Protein AF-A0A2W5ICB3-F1 (afdb_monomer)

Secondary structure (DSSP, 8-state):
----------------------EE----PPPPPSGGGPPPEEPPPPPBPPP-----HHHHHHHHHHHHHHHHHHHHHHHH-----HHHHHHHHHHHHHHHHHHHHHTTTHHHHHHHHHHHHHHHHHHHHHHHHHHHHHHHHHHHHHHHS--GGGHHHHTTSTTTT-B-TTSTTTTEEEEEEEEEEPPSSEEPPPP--GGGB-HHHHHHHHHHHHHHTEEEEEEEEEESTT-SEEEEEESHHHHHHHHHHHHHHHHHHB-TTTEEEEEE-SSTHHHHHHTTSGGGB--STT---B-BTTSS---HHHHS-SSSEEEEEES-HHHHHHHGGG-SEEEEE-SS----TTEEEEEE-TTSEEEEEETTEEEEEEEEP---HHHHHHHHHHHTTEE---TTS---------------HHHHTT-SSGGG--HHHHTS---GGGTTEEEEEE-TTSPEEEEE-S-GGGTSS-S-------TT--

Mean predicted aligned error: 16.85 Å

Sequence (478 aa):
MSQGDTGARSTRGITGFRTGATRFFHGRTLPARTSGDASSVDVELAPEIPTQESQPLLPKLMPIVMVVGVLGSIIWMAKSGGRMSPMMLMFPVMMLASAGTMISTSLGGGNVMQEIARRRQEYLRYLADLDDERQELHKLVRNEEVLRFPHPSRYQGYLNDRYLWSIREDDDSFLCFRVGTGFVSTDDHFVFPELPREEDLEPVSVSALRLFSDTANTIEDMPIVVSLRGFTRCVVSGEKQRSESLFRSMLMTFFLTHHPEDCHVVLACKDPQWPELLKWLPHTVRRSDYELYPFNLLHQTFDLREDLPQQGTTLLITDSEDFLRNYGSYFPHIVAILPEVEHTETGLYLEVADDGIVSVWFHGESCPLGKADELSYATAAAIAWRLAGYTTNDSAVVNGDDEASDEVARTDLFDLIGMGSVENFLPERDWALKVGRDRLRVPIGLDDEGKSVYLDLKESAQGGMGPHGLCIGATGSG

Foldseek 3Di:
DDDDDDDDDDDPPPPDDDDFPLDEADADAAPDQPLVVQAADEQDDFDFQPDPPPDPCVLVCVLVVLVVVLVVLVVCVVPVPDDDDPVSVVVSVVSVVVSVVSVVVVVVPVVSVVVLVVSLVVLVVVLVVLVVVLVVSLVSVQVSQCLQQPALVCLVVLLVDNQFQNDAPPDPCPQKFFWFFFKDFAPNSYHYDDDDPCVRGDVVSVVSSVVCVVPSRMHGRHGDIDHQVQFQEEEFEEDVQLSVFRLLSRVLSCLRHRDLQQEAEAEAEPDVLVLVLQFLASSQFDPDPDDGTRHHPNVDDDDLVPRDDPHHAYEYEYADPVCCVPPSVSHRYYYYYYHDDDDDQRYWYWYQYPVQFIWTDHPNDTHTDGGGRGDDSVSSSVSSNSNSSYDHDPVPDDPDDDDDDPDPPQQDLCVLLVNVDPVSDDCCPSVPQDDQPPHQKGFDGADPVRHTDIARCDDVVSVHPHVDDDDDDDVPRD

Nearest PDB structures (foldseek):
  6umm-assembly1_J  TM=8.221E-01  e=1.661E-20  Mycolicibacterium smegmatis MC2 155
  6sgw-assembly1_F  TM=7.759E-01  e=7.907E-20  Mycolicibacterium smegmatis MC2 155
  6sgw-assembly1_J  TM=8.021E-01  e=1.178E-18  Mycolicibacterium smegmatis MC2 155
  6sgz-assembly1_J  TM=8.169E-01  e=1.410E-18  Mycolicibacterium smegmatis MC2 155
  7b9f-assembly1_C  TM=7.217E-01  e=7.867E-17  Mycobacterium xenopi RIVM700367

pLDDT: mean 76.96, std 17.88, range [22.91, 96.25]

Solvent-accessible surface area (backbone atoms only — not comparable to full-atom values): 28524 Å² total; per-residue (Å²): 133,88,86,81,89,80,87,80,81,77,77,86,72,83,78,73,86,78,84,84,68,74,44,77,75,77,90,41,77,64,80,76,78,67,64,82,72,59,74,66,43,79,49,80,78,57,58,66,55,79,76,77,73,76,71,62,70,60,77,75,44,46,63,57,54,47,53,52,49,49,53,49,51,53,54,48,58,73,69,60,82,63,87,83,49,77,71,68,64,44,52,62,53,51,51,50,53,53,47,53,53,50,50,60,60,68,65,49,63,59,57,60,58,51,48,52,53,47,52,48,52,54,50,55,48,51,53,49,56,50,48,54,51,44,53,52,49,49,52,50,47,44,52,55,50,40,71,66,47,57,54,74,91,46,53,75,57,40,80,77,45,72,57,45,39,32,38,45,78,88,41,90,67,41,65,41,34,50,54,26,37,23,68,42,77,55,73,72,40,65,38,77,66,88,78,71,68,68,90,52,35,37,67,70,48,45,54,51,51,49,59,43,65,74,43,63,40,47,38,71,80,26,69,37,67,46,62,44,83,86,24,48,32,39,36,37,21,42,53,66,74,56,28,52,16,27,51,52,35,23,50,53,46,39,67,44,25,41,32,50,77,45,37,38,43,38,35,38,55,80,56,65,68,54,59,68,41,46,49,39,29,63,32,22,46,47,92,51,103,86,52,88,46,50,49,43,56,79,82,46,96,78,49,75,82,78,70,46,71,92,66,55,48,58,36,38,38,32,53,38,67,74,54,46,76,77,51,40,90,80,45,70,28,35,45,34,46,40,81,72,78,87,86,53,98,64,42,43,36,39,39,30,46,99,87,41,41,28,24,41,46,57,98,93,42,78,44,79,55,30,41,44,38,69,46,53,71,69,58,51,40,57,48,24,58,58,46,44,46,43,55,93,74,68,91,81,73,82,80,88,76,90,75,95,67,94,62,77,76,79,75,48,69,37,52,67,74,71,46,65,43,80,87,64,66,44,68,78,68,75,64,44,86,56,62,76,82,57,34,66,43,45,69,79,51,62,47,101,86,71,46,78,38,68,51,35,53,31,44,55,96,72,76,25,77,25,80,71,86,85,88,85,75,62,97,87,70,122

InterPro domains:
  IPR027417 P-loop containing nucleoside triphosphate hydrolase [G3DSA:3.40.50.300] (409-478)
  IPR050206 FtsK/SpoIIIE/SftA cell division and DNA translocation [PTHR22683] (57-478)

Organism: NCBI:txid1528099

Radius of gyration: 41.53 Å; Cα contacts (8 Å, |Δi|>4): 617; chains: 1; bounding box: 87×75×152 Å

Structure (mmCIF, N/CA/C/O backbone):
data_AF-A0A2W5ICB3-F1
#
_entry.id   AF-A0A2W5ICB3-F1
#
loop_
_atom_site.group_PDB
_atom_site.id
_atom_site.type_symbol
_atom_site.label_atom_id
_atom_site.label_alt_id
_atom_site.label_comp_id
_atom_site.label_asym_id
_atom_site.label_entity_id
_atom_site.label_seq_id
_atom_site.pdbx_PDB_ins_code
_atom_site.Cartn_x
_atom_site.Cartn_y
_atom_site.Cartn_z
_atom_site.occupancy
_atom_site.B_iso_or_equiv
_atom_site.auth_seq_id
_atom_site.auth_comp_id
_atom_site.auth_asym_id
_atom_site.auth_atom_id
_atom_site.pdbx_PDB_model_num
ATOM 1 N N . MET A 1 1 ? -36.206 -56.109 -15.467 1.00 35.09 1 MET A N 1
ATOM 2 C CA . MET A 1 1 ? -34.876 -56.710 -15.704 1.00 35.09 1 MET A CA 1
ATOM 3 C C . MET A 1 1 ? -34.060 -55.651 -16.442 1.00 35.09 1 MET A C 1
ATOM 5 O O . MET A 1 1 ? -34.460 -55.307 -17.539 1.00 35.09 1 MET A O 1
ATOM 9 N N . SER A 1 2 ? -33.188 -54.876 -15.774 1.00 26.89 2 SER A N 1
ATOM 10 C CA . SER A 1 2 ? -31.815 -55.268 -15.353 1.00 26.89 2 SER A CA 1
ATOM 11 C C . SER A 1 2 ? -30.991 -55.607 -16.600 1.00 26.89 2 SER A C 1
ATOM 13 O O . SER A 1 2 ? -31.403 -56.525 -17.294 1.00 26.89 2 SER A O 1
ATOM 15 N N . GLN A 1 3 ? -29.901 -54.956 -17.011 1.00 28.62 3 GLN A N 1
ATOM 16 C CA . GLN A 1 3 ? -28.733 -54.264 -16.415 1.00 28.62 3 GLN A CA 1
ATOM 17 C C . GLN A 1 3 ? -28.141 -53.386 -17.556 1.00 28.62 3 GLN A C 1
ATOM 19 O O . GLN A 1 3 ? -28.524 -53.597 -18.702 1.00 28.62 3 GLN A O 1
ATOM 24 N N . GLY A 1 4 ? -27.242 -52.408 -17.435 1.00 27.64 4 GLY A N 1
ATOM 25 C CA . GLY A 1 4 ? -26.164 -52.044 -16.501 1.00 27.64 4 GLY A CA 1
ATOM 26 C C . GLY A 1 4 ? -25.138 -51.296 -17.385 1.00 27.64 4 GLY A C 1
ATOM 27 O O . GLY A 1 4 ? -24.797 -51.787 -18.454 1.00 27.64 4 GLY A O 1
ATOM 28 N N . ASP A 1 5 ? -24.986 -49.985 -17.214 1.00 29.83 5 ASP A N 1
ATOM 29 C CA . ASP A 1 5 ? -23.866 -49.324 -16.523 1.00 29.83 5 ASP A CA 1
ATOM 30 C C . ASP A 1 5 ? -22.501 -49.464 -17.228 1.00 29.83 5 ASP A C 1
ATOM 32 O O . ASP A 1 5 ? -21.958 -50.557 -17.313 1.00 29.83 5 ASP A O 1
ATOM 36 N N . THR A 1 6 ? -21.974 -48.349 -17.750 1.00 29.28 6 THR A N 1
ATOM 37 C CA . THR A 1 6 ? -20.704 -47.739 -17.303 1.00 29.28 6 THR A CA 1
ATOM 38 C C . THR A 1 6 ? -20.462 -46.451 -18.092 1.00 29.28 6 THR A C 1
ATOM 40 O O . THR A 1 6 ? -20.073 -46.472 -19.261 1.00 29.28 6 THR A O 1
ATOM 43 N N . GLY A 1 7 ? -20.687 -45.309 -17.441 1.00 28.45 7 GLY A N 1
ATOM 44 C CA . GLY A 1 7 ? -20.237 -44.007 -17.922 1.00 28.45 7 GLY A CA 1
ATOM 45 C C . GLY A 1 7 ? -18.715 -43.907 -17.838 1.00 28.45 7 GLY A C 1
ATOM 46 O O . GLY A 1 7 ? -18.149 -43.784 -16.752 1.00 28.45 7 GLY A O 1
ATOM 47 N N . ALA A 1 8 ? -18.043 -43.936 -18.987 1.00 28.70 8 ALA A N 1
ATOM 48 C CA . ALA A 1 8 ? -16.625 -43.626 -19.070 1.00 28.70 8 ALA A CA 1
ATOM 49 C C . ALA A 1 8 ? -16.426 -42.107 -18.941 1.00 28.70 8 ALA A C 1
ATOM 51 O O . ALA A 1 8 ? -16.744 -41.329 -19.841 1.00 28.70 8 ALA A O 1
ATOM 52 N N . ARG A 1 9 ? -15.892 -41.698 -17.785 1.00 31.72 9 ARG A N 1
ATOM 53 C CA . ARG A 1 9 ? -15.300 -40.381 -17.532 1.00 31.72 9 ARG A CA 1
ATOM 54 C C . ARG A 1 9 ? -14.273 -40.063 -18.624 1.00 31.72 9 ARG A C 1
ATOM 56 O O . ARG A 1 9 ? -13.166 -40.591 -18.600 1.00 31.72 9 ARG A O 1
ATOM 63 N N . SER A 1 10 ? -14.623 -39.167 -19.544 1.00 27.42 10 SER A N 1
ATOM 64 C CA . SER A 1 10 ? -13.636 -38.479 -20.371 1.00 27.42 10 SER A CA 1
ATOM 65 C C . SER A 1 10 ? -12.998 -37.383 -19.523 1.00 27.42 10 SER A C 1
ATOM 67 O O . SER A 1 10 ? -13.636 -36.415 -19.108 1.00 27.42 10 SER A O 1
ATOM 69 N N . THR A 1 11 ? -11.737 -37.614 -19.189 1.00 26.97 11 THR A N 1
ATOM 70 C CA . THR A 1 11 ? -10.791 -36.668 -18.609 1.00 26.97 11 THR A CA 1
ATOM 71 C C . THR A 1 11 ? -10.895 -35.303 -19.290 1.00 26.97 11 THR A C 1
ATOM 73 O O . THR A 1 11 ? -10.546 -35.171 -20.463 1.00 26.97 11 THR A O 1
ATOM 76 N N . ARG A 1 12 ? -11.324 -34.273 -18.543 1.00 27.28 12 ARG A N 1
ATOM 77 C CA . ARG A 1 12 ? -11.070 -32.868 -18.892 1.00 27.28 12 ARG A CA 1
ATOM 78 C C . ARG A 1 12 ? -9.556 -32.668 -18.897 1.00 27.28 12 ARG A C 1
ATOM 80 O O . ARG A 1 12 ? -8.951 -32.411 -17.860 1.00 27.28 12 ARG A O 1
ATOM 87 N N . GLY A 1 13 ? -8.956 -32.865 -20.065 1.00 24.62 13 GLY A N 1
ATOM 88 C CA . GLY A 1 13 ? -7.592 -32.458 -20.342 1.00 24.62 13 GLY A CA 1
ATOM 89 C C . GLY A 1 13 ? -7.503 -30.948 -20.182 1.00 24.62 13 GLY A C 1
ATOM 90 O O . GLY A 1 13 ? -8.248 -30.201 -20.812 1.00 24.62 13 GLY A O 1
ATOM 91 N N . ILE A 1 14 ? -6.613 -30.522 -19.296 1.00 28.66 14 ILE A N 1
ATOM 92 C CA . ILE A 1 14 ? -6.150 -29.147 -19.168 1.00 28.66 14 ILE A CA 1
ATOM 93 C C . ILE A 1 14 ? -5.520 -28.778 -20.517 1.00 28.66 14 ILE A C 1
ATOM 95 O O . ILE A 1 14 ? -4.402 -29.187 -20.818 1.00 28.66 14 ILE A O 1
ATOM 99 N N . THR A 1 15 ? -6.252 -28.059 -21.368 1.00 25.48 15 THR A N 1
ATOM 100 C CA . THR A 1 15 ? -5.673 -27.425 -22.555 1.00 25.48 15 THR A CA 1
ATOM 101 C C . THR A 1 15 ? -4.928 -26.183 -22.101 1.00 25.48 15 THR A C 1
ATOM 103 O O . THR A 1 15 ? -5.530 -25.232 -21.601 1.00 25.48 15 THR A O 1
ATOM 106 N N . GLY A 1 16 ? -3.605 -26.263 -22.218 1.00 22.91 16 GLY A N 1
ATOM 107 C CA . GLY A 1 16 ? -2.656 -25.254 -21.789 1.00 22.91 16 GLY A CA 1
ATOM 108 C C . GLY A 1 16 ? -2.871 -23.879 -22.416 1.00 22.91 16 GLY A C 1
ATOM 109 O O . GLY A 1 16 ? -3.457 -23.725 -23.487 1.00 22.91 16 GLY A O 1
ATOM 110 N N . PHE A 1 17 ? -2.361 -22.898 -21.675 1.00 26.05 17 PHE A N 1
ATOM 111 C CA . PHE A 1 17 ? -2.038 -21.533 -22.069 1.00 26.05 17 PHE A CA 1
ATOM 112 C C . PHE A 1 17 ? -1.924 -21.332 -23.590 1.00 26.05 17 PHE A C 1
ATOM 114 O O . PHE A 1 17 ? -0.958 -21.764 -24.213 1.00 26.05 17 PHE A O 1
ATOM 121 N N . ARG A 1 18 ? -2.883 -20.605 -24.174 1.00 26.23 18 ARG A N 1
ATOM 122 C CA . ARG A 1 18 ? -2.670 -19.879 -25.430 1.00 26.23 18 ARG A CA 1
ATOM 123 C C . ARG A 1 18 ? -2.003 -18.547 -25.091 1.00 26.23 18 ARG A C 1
ATOM 125 O O . ARG A 1 18 ? -2.680 -17.582 -24.753 1.00 26.23 18 ARG A O 1
ATOM 132 N N . THR A 1 19 ? -0.678 -18.516 -25.134 1.00 34.28 19 THR A N 1
ATOM 133 C CA . THR A 1 19 ? 0.101 -17.284 -25.299 1.00 34.28 19 THR A CA 1
ATOM 134 C C . THR A 1 19 ? -0.100 -16.777 -26.731 1.00 34.28 19 THR A C 1
ATOM 136 O O . THR A 1 19 ? 0.058 -17.545 -27.678 1.00 34.28 19 THR A O 1
ATOM 139 N N . GLY A 1 20 ? -0.506 -15.514 -26.897 1.00 33.03 20 GLY A N 1
ATOM 140 C CA . GLY A 1 20 ? -0.625 -14.878 -28.219 1.00 33.03 20 GLY A CA 1
ATOM 141 C C . GLY A 1 20 ? -1.909 -14.093 -28.500 1.00 33.03 20 GLY A C 1
ATOM 142 O O . GLY A 1 20 ? -2.106 -13.687 -29.636 1.00 33.03 20 GLY A O 1
ATOM 143 N N . ALA A 1 21 ? -2.785 -13.874 -27.517 1.00 34.50 21 ALA A N 1
ATOM 144 C CA . ALA A 1 21 ? -3.803 -12.832 -27.633 1.00 34.50 21 ALA A CA 1
ATOM 145 C C . ALA A 1 21 ? -3.262 -11.576 -26.948 1.00 34.50 21 ALA A C 1
ATOM 147 O O . ALA A 1 21 ? -3.213 -11.545 -25.716 1.00 34.50 21 ALA A O 1
ATOM 148 N N . THR A 1 22 ? -2.836 -10.581 -27.725 1.00 41.84 22 THR A N 1
ATOM 149 C CA . THR A 1 22 ? -2.634 -9.217 -27.226 1.00 41.84 22 THR A CA 1
ATOM 150 C C . THR A 1 22 ? -3.947 -8.803 -26.577 1.00 41.84 22 THR A C 1
ATOM 152 O O . THR A 1 22 ? -5.003 -8.809 -27.217 1.00 41.84 22 THR A O 1
ATOM 155 N N . ARG A 1 23 ? -3.929 -8.599 -25.260 1.00 42.84 23 ARG A N 1
ATOM 156 C CA . ARG A 1 23 ? -5.148 -8.267 -24.525 1.00 42.84 23 ARG A CA 1
ATOM 157 C C . ARG A 1 23 ? -5.336 -6.764 -24.624 1.00 42.84 23 ARG A C 1
ATOM 159 O O . ARG A 1 23 ? -4.636 -6.012 -23.955 1.00 42.84 23 ARG A O 1
ATOM 166 N N . PHE A 1 24 ? -6.287 -6.347 -25.453 1.00 45.00 24 PHE A N 1
ATOM 167 C CA . PHE A 1 24 ? -6.753 -4.966 -25.462 1.00 45.00 24 PHE A CA 1
ATOM 168 C C . PHE A 1 24 ? -7.429 -4.671 -24.128 1.00 45.00 24 PHE A C 1
ATOM 170 O O . PHE A 1 24 ? -8.438 -5.290 -23.771 1.00 45.00 24 PHE A O 1
ATOM 177 N N . PHE A 1 25 ? -6.841 -3.755 -23.370 1.00 45.91 25 PHE A N 1
ATOM 178 C CA . PHE A 1 25 ? -7.419 -3.305 -22.121 1.00 45.91 25 PHE A CA 1
ATOM 179 C C . PHE A 1 25 ? -8.480 -2.246 -22.417 1.00 45.91 25 PHE A C 1
ATOM 181 O O . PHE A 1 25 ? -8.198 -1.257 -23.079 1.00 45.91 25 PHE A O 1
ATOM 188 N N . HIS A 1 26 ? -9.701 -2.471 -21.934 1.00 45.88 26 HIS A N 1
ATOM 189 C CA . HIS A 1 26 ? -10.723 -1.432 -21.875 1.00 45.88 26 HIS A CA 1
ATOM 190 C C . HIS A 1 26 ? -10.749 -0.922 -20.438 1.00 45.88 26 HIS A C 1
ATOM 192 O O . HIS A 1 26 ? -11.126 -1.672 -19.530 1.00 45.88 26 HIS A O 1
ATOM 198 N N . GLY A 1 27 ? -10.329 0.329 -20.249 1.00 47.12 27 GLY A N 1
ATOM 199 C CA . GLY A 1 27 ? -10.312 0.996 -18.953 1.00 47.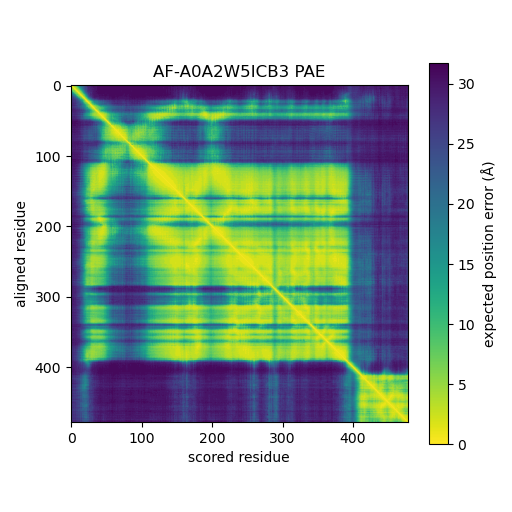12 27 GLY A CA 1
ATOM 200 C C . GLY A 1 27 ? -11.650 0.892 -18.237 1.00 47.12 27 GLY A C 1
ATOM 201 O O . GLY A 1 27 ? -12.701 1.209 -18.791 1.00 47.12 27 GLY A O 1
ATOM 202 N N . ARG A 1 28 ? -11.617 0.448 -16.981 1.00 53.72 28 ARG A N 1
ATOM 203 C CA . ARG A 1 28 ? -12.712 0.662 -16.038 1.00 53.72 28 ARG A CA 1
ATOM 204 C C . ARG A 1 28 ? -12.174 1.471 -14.876 1.00 53.72 28 ARG A C 1
ATOM 206 O O . ARG A 1 28 ? -11.146 1.126 -14.301 1.00 53.72 28 ARG A O 1
ATOM 213 N N . THR A 1 29 ? -12.880 2.544 -14.552 1.00 61.50 29 THR A N 1
ATOM 214 C CA . THR A 1 29 ? -12.593 3.358 -13.377 1.00 61.50 29 THR A CA 1
ATOM 215 C C . THR A 1 29 ? -12.816 2.533 -12.114 1.00 61.50 29 THR A C 1
ATOM 217 O O . THR A 1 29 ? -13.710 1.678 -12.054 1.00 61.50 29 THR A O 1
ATOM 220 N N . LEU A 1 30 ? -11.983 2.767 -11.099 1.00 66.12 30 LEU A N 1
ATOM 221 C CA . LEU A 1 30 ? -12.252 2.236 -9.767 1.00 66.12 30 LEU A CA 1
ATOM 222 C C . LEU A 1 30 ? -13.598 2.767 -9.266 1.00 66.12 30 LEU A C 1
ATOM 224 O O . LEU A 1 30 ? -13.972 3.896 -9.595 1.00 66.12 30 LEU A O 1
ATOM 228 N N . PRO A 1 31 ? -14.321 1.990 -8.442 1.00 68.31 31 PRO A N 1
ATOM 229 C CA . PRO A 1 31 ? -15.406 2.566 -7.668 1.00 68.31 31 PRO A CA 1
ATOM 230 C C . PRO A 1 31 ? -14.870 3.740 -6.832 1.00 68.31 31 PRO A C 1
ATOM 232 O O . PRO A 1 31 ? -13.752 3.692 -6.299 1.00 68.31 31 PRO A O 1
ATOM 235 N N . ALA A 1 32 ? -15.667 4.806 -6.746 1.00 70.81 32 ALA A N 1
ATOM 236 C CA . ALA A 1 32 ? -15.382 5.914 -5.844 1.00 70.81 32 ALA A CA 1
ATOM 237 C C . ALA A 1 32 ? -15.286 5.392 -4.401 1.00 70.81 32 ALA A C 1
ATOM 239 O O . ALA A 1 32 ? -15.943 4.404 -4.060 1.00 70.81 32 ALA A O 1
ATOM 240 N N . ARG A 1 33 ? -14.457 6.040 -3.572 1.00 76.62 33 ARG A N 1
ATOM 241 C CA . ARG A 1 33 ? -14.412 5.743 -2.135 1.00 76.62 33 ARG A CA 1
ATOM 242 C C . ARG A 1 33 ? -15.788 6.043 -1.554 1.00 76.62 33 ARG A C 1
ATOM 244 O O . ARG A 1 33 ? -16.243 7.176 -1.635 1.00 76.62 33 ARG A O 1
ATOM 251 N N . THR A 1 34 ? -16.441 5.033 -1.000 1.00 73.25 34 THR A N 1
ATOM 252 C CA . THR A 1 34 ? -17.721 5.194 -0.301 1.00 73.25 34 THR A CA 1
ATOM 253 C C . THR A 1 34 ? -17.512 5.539 1.170 1.00 73.25 34 THR A C 1
ATOM 255 O O . THR A 1 34 ? -18.407 6.077 1.811 1.00 73.25 34 THR A O 1
ATOM 258 N N . SER A 1 35 ? -16.305 5.299 1.690 1.00 65.88 35 SER A N 1
ATOM 259 C CA . SER A 1 35 ? -15.898 5.667 3.048 1.00 65.88 35 SER A CA 1
ATOM 260 C C . SER A 1 35 ? -15.877 7.177 3.314 1.00 65.88 35 SER A C 1
ATOM 262 O O . SER A 1 35 ? -16.194 7.585 4.425 1.00 65.88 35 SER A O 1
ATOM 264 N N . GLY A 1 36 ? -15.563 8.010 2.314 1.00 61.75 36 GLY A N 1
ATOM 265 C CA . GLY A 1 36 ? -15.528 9.474 2.466 1.00 61.75 36 GLY A CA 1
ATOM 266 C C . GLY A 1 36 ? -16.898 10.134 2.673 1.00 61.75 36 GLY A C 1
ATOM 267 O O . GLY A 1 36 ? -16.961 11.259 3.155 1.00 61.75 36 GLY A O 1
ATOM 268 N N . ASP A 1 37 ? -17.988 9.432 2.350 1.00 64.50 37 ASP A N 1
ATOM 269 C CA . ASP A 1 37 ? -19.362 9.912 2.556 1.00 64.50 37 ASP A CA 1
ATOM 270 C C . ASP A 1 37 ? -19.919 9.532 3.943 1.00 64.50 37 ASP A C 1
ATOM 272 O O . ASP A 1 37 ? -21.048 9.899 4.284 1.00 64.50 37 ASP A O 1
ATOM 276 N N . ALA A 1 38 ? -19.164 8.773 4.747 1.00 69.25 38 ALA A N 1
ATOM 277 C CA . ALA A 1 38 ? -19.600 8.349 6.070 1.00 69.25 38 ALA A CA 1
ATOM 278 C C . ALA A 1 38 ? -19.651 9.554 7.024 1.00 69.25 38 ALA A C 1
ATOM 280 O O . ALA A 1 38 ? -18.634 10.180 7.320 1.00 69.25 38 ALA A O 1
ATOM 281 N N . SER A 1 39 ? -20.847 9.881 7.519 1.00 74.56 39 SER A N 1
ATOM 282 C CA . SER A 1 39 ? -21.040 10.959 8.493 1.00 74.56 39 SER A CA 1
ATOM 283 C C . SER A 1 39 ? -20.304 10.664 9.795 1.00 74.56 39 SER A C 1
ATOM 285 O O . SER A 1 39 ? -20.337 9.528 10.260 1.00 74.56 39 SER A O 1
ATOM 287 N N . SER A 1 40 ? -19.716 11.688 10.412 1.00 84.38 40 SER A N 1
ATOM 288 C CA . SER A 1 40 ? -19.155 11.577 11.758 1.00 84.38 40 SER A CA 1
ATOM 289 C C . SER A 1 40 ? -20.227 11.160 12.772 1.00 84.38 40 SER A C 1
ATOM 291 O O . SER A 1 40 ? -21.349 11.675 12.754 1.00 84.38 40 SER A O 1
ATOM 293 N N . VAL A 1 41 ? -19.863 10.246 13.663 1.00 88.69 41 VAL A N 1
ATOM 294 C CA . VAL A 1 41 ? -20.663 9.735 14.771 1.00 88.69 41 VAL A CA 1
ATOM 295 C C . VAL A 1 41 ? -20.167 10.375 16.066 1.00 88.69 41 VAL A C 1
ATOM 297 O O . VAL A 1 41 ? -19.055 10.107 16.524 1.00 88.69 41 VAL A O 1
ATOM 300 N N . ASP A 1 42 ? -21.007 11.213 16.671 1.00 90.81 42 ASP A N 1
ATOM 301 C CA . ASP A 1 42 ? -20.737 11.808 17.981 1.00 90.81 42 ASP A CA 1
ATOM 302 C C . ASP A 1 42 ? -20.987 10.774 19.088 1.00 90.81 42 ASP A C 1
ATOM 304 O O . ASP A 1 42 ? -22.103 10.274 19.255 1.00 90.81 42 ASP A O 1
ATOM 308 N N . VAL A 1 43 ? -19.954 10.447 19.865 1.00 91.06 43 VAL A N 1
ATOM 309 C CA . VAL A 1 43 ? -20.037 9.427 20.917 1.00 91.06 43 VAL A CA 1
ATOM 310 C C . VAL A 1 43 ? -20.611 10.022 22.207 1.00 91.06 43 VAL A C 1
ATOM 312 O O . VAL A 1 43 ? -20.115 11.017 22.729 1.00 91.06 43 VAL A O 1
ATOM 315 N N . GLU A 1 44 ? -21.642 9.393 22.777 1.00 89.19 44 GLU A N 1
ATOM 316 C CA . GLU A 1 44 ? -22.226 9.836 24.047 1.00 89.19 44 GLU A CA 1
ATOM 317 C C . GLU A 1 44 ? -21.278 9.684 25.252 1.00 89.19 44 GLU A C 1
ATOM 319 O O . GLU A 1 44 ? -20.534 8.704 25.397 1.00 89.19 44 GLU A O 1
ATOM 324 N N . LEU A 1 45 ? -21.366 10.647 26.176 1.00 88.75 45 LEU A N 1
ATOM 325 C CA . LEU A 1 45 ? -20.617 10.636 27.429 1.00 88.75 45 LEU A CA 1
ATOM 326 C C . LEU A 1 45 ? -21.062 9.478 28.338 1.00 88.75 45 LEU A C 1
ATOM 328 O O . LEU A 1 45 ? -22.242 9.131 28.408 1.00 88.75 45 LEU A O 1
ATOM 332 N N . ALA A 1 46 ? -20.112 8.920 29.091 1.00 86.44 46 ALA A N 1
ATOM 333 C CA . ALA A 1 46 ? -20.398 7.936 30.129 1.00 86.44 46 ALA A CA 1
ATOM 334 C C . ALA A 1 46 ? -21.437 8.457 31.151 1.00 86.44 46 ALA A C 1
ATOM 336 O O . ALA A 1 46 ? -21.459 9.649 31.465 1.00 86.44 46 ALA A O 1
ATOM 337 N N . PRO A 1 47 ? -22.284 7.579 31.718 1.00 84.94 47 PRO A N 1
ATOM 338 C CA . PRO A 1 47 ? -23.301 7.990 32.676 1.00 84.94 47 PRO A CA 1
ATOM 339 C C . PRO A 1 47 ? -22.682 8.547 33.966 1.00 84.94 47 PRO A C 1
ATOM 341 O O . PRO A 1 47 ? -21.764 7.958 34.543 1.00 84.94 47 PRO A O 1
ATOM 344 N N . GLU A 1 48 ? -23.250 9.648 34.458 1.00 83.00 48 GLU A N 1
ATOM 345 C CA . GLU A 1 48 ? -22.901 10.225 35.758 1.00 83.00 48 GLU A CA 1
ATOM 346 C C . GLU A 1 48 ? -23.353 9.324 36.915 1.00 83.00 48 GLU A C 1
ATOM 348 O O . GLU A 1 48 ? -24.422 8.691 36.884 1.00 83.00 48 GLU A O 1
ATOM 353 N N . ILE A 1 49 ? -22.548 9.298 37.977 1.00 77.12 49 ILE A N 1
ATOM 354 C CA . ILE A 1 49 ? -22.915 8.661 39.236 1.00 77.12 49 ILE A CA 1
ATOM 355 C C . ILE A 1 49 ? -24.050 9.492 39.847 1.00 77.12 49 ILE A C 1
ATOM 357 O O . ILE A 1 49 ? -23.875 10.688 40.086 1.00 77.12 49 ILE A O 1
ATOM 361 N N . PRO A 1 50 ? -25.222 8.894 40.142 1.00 68.44 50 PRO A N 1
ATOM 362 C CA . PRO A 1 50 ? -26.300 9.633 40.775 1.00 68.44 50 PRO A CA 1
ATOM 363 C C . PRO A 1 50 ? -25.808 10.180 42.115 1.00 68.44 50 PRO A C 1
ATOM 365 O O . PRO A 1 50 ? -25.429 9.418 43.011 1.00 68.44 50 PRO A O 1
ATOM 368 N N . THR A 1 51 ? -25.814 11.508 42.248 1.00 63.16 51 THR A N 1
ATOM 369 C CA . THR A 1 51 ? -25.467 12.161 43.505 1.00 63.16 51 THR A CA 1
ATOM 370 C C . THR A 1 51 ? -26.420 11.654 44.577 1.00 63.16 51 THR A C 1
ATOM 372 O O . THR A 1 51 ? -27.643 11.644 44.422 1.00 63.16 51 THR A O 1
ATOM 375 N N . GLN A 1 52 ? -25.849 11.140 45.664 1.00 57.25 52 GLN A N 1
ATOM 376 C CA . GLN A 1 52 ? -26.635 10.669 46.788 1.00 57.25 52 GLN A CA 1
ATOM 377 C C . GLN A 1 52 ? -27.278 11.911 47.409 1.00 57.25 52 GLN A C 1
ATOM 379 O O . GLN A 1 52 ? -26.636 12.611 48.193 1.00 57.25 52 GLN A O 1
ATOM 384 N N . GLU A 1 53 ? -28.524 12.227 47.037 1.00 54.81 53 GLU A N 1
ATOM 385 C CA . GLU A 1 53 ? -29.307 13.209 47.779 1.00 54.81 53 GLU A CA 1
ATOM 386 C C . GLU A 1 53 ? -29.239 12.775 49.238 1.00 54.81 53 GLU A C 1
ATOM 388 O O . GLU A 1 53 ? -29.651 11.665 49.603 1.00 54.81 53 GLU A O 1
ATOM 393 N N . SER A 1 54 ? -28.604 13.610 50.060 1.00 54.28 54 SER A N 1
ATOM 394 C CA . SER A 1 54 ? -28.470 13.343 51.480 1.00 54.28 54 SER A CA 1
ATOM 395 C C . SER A 1 54 ? -29.883 13.239 52.028 1.00 54.28 54 SER A C 1
ATOM 397 O O . SER A 1 54 ? -30.573 14.241 52.203 1.00 54.28 54 SER A O 1
ATOM 399 N N . GLN A 1 55 ? -30.354 12.002 52.225 1.00 59.38 55 GLN A N 1
ATOM 400 C CA . GLN A 1 55 ? -31.670 11.784 52.801 1.00 59.38 55 GLN A CA 1
ATOM 401 C C . GLN A 1 55 ? -31.724 12.631 54.071 1.00 59.38 55 GLN A C 1
ATOM 403 O O . GLN A 1 55 ? -30.793 12.519 54.886 1.00 59.38 55 GLN A O 1
ATOM 408 N N . PRO A 1 56 ? -32.747 13.492 54.240 1.00 68.88 56 PRO A N 1
ATOM 409 C CA . PRO A 1 56 ? -32.834 14.319 55.427 1.00 68.88 56 PRO A CA 1
ATOM 410 C C . PRO A 1 56 ? -32.658 13.410 56.646 1.00 68.88 56 PRO A C 1
ATOM 412 O O . PRO A 1 56 ? -33.133 12.276 56.660 1.00 68.88 56 PRO A O 1
ATOM 415 N N . LEU A 1 57 ? -31.937 13.857 57.675 1.00 66.75 57 LEU A N 1
ATOM 416 C CA . LEU A 1 57 ? -31.664 13.012 58.850 1.00 66.75 57 LEU A CA 1
ATOM 417 C C . LEU A 1 57 ? -32.959 12.510 59.526 1.00 66.75 57 LEU A C 1
ATOM 419 O O . LEU A 1 57 ? -32.939 11.532 60.271 1.00 66.75 57 LEU A O 1
ATOM 423 N N . LEU A 1 58 ? -34.088 13.157 59.220 1.00 68.38 58 LEU A N 1
ATOM 424 C CA . LEU A 1 58 ? -35.419 12.873 59.735 1.00 68.38 58 LEU A CA 1
ATOM 425 C C . LEU A 1 58 ? -35.885 11.423 59.454 1.00 68.38 58 LEU A C 1
ATOM 427 O O . LEU A 1 58 ? -36.089 10.704 60.431 1.00 68.38 58 LEU A O 1
ATOM 431 N N . PRO A 1 59 ? -35.984 10.913 58.204 1.00 70.25 59 PRO A N 1
ATOM 432 C CA . PRO A 1 59 ? -36.325 9.511 57.924 1.00 70.25 59 PRO A CA 1
ATOM 433 C C . PRO A 1 59 ? -35.390 8.465 58.555 1.00 70.25 59 PRO A C 1
ATOM 435 O O . PRO A 1 59 ? -35.857 7.373 58.869 1.00 70.25 59 PRO A O 1
ATOM 438 N N . LYS A 1 60 ? -34.112 8.779 58.823 1.00 68.62 60 LYS A N 1
ATOM 439 C CA . LYS A 1 60 ? -33.196 7.875 59.556 1.00 68.62 60 LYS A CA 1
ATOM 440 C C . LYS A 1 60 ? -33.481 7.814 61.061 1.00 68.62 60 LYS A C 1
ATOM 442 O O . LYS A 1 60 ? -33.208 6.797 61.693 1.00 68.62 60 LYS A O 1
ATOM 447 N N . LEU A 1 61 ? -34.032 8.884 61.636 1.00 75.06 61 LEU A N 1
ATOM 448 C CA . LEU A 1 61 ? -34.388 8.978 63.057 1.00 75.06 61 LEU A CA 1
ATOM 449 C C . LEU A 1 61 ? -35.797 8.441 63.360 1.00 75.06 61 LEU A C 1
ATOM 451 O O . LEU A 1 61 ? -36.049 8.001 64.481 1.00 75.06 61 LEU A O 1
ATOM 455 N N . MET A 1 62 ? -36.700 8.419 62.373 1.00 72.25 62 MET A N 1
ATOM 456 C CA . MET A 1 62 ? -38.086 7.942 62.523 1.00 72.25 62 MET A CA 1
ATOM 457 C C . MET A 1 62 ? -38.225 6.527 63.127 1.00 72.25 62 MET A C 1
ATOM 459 O O . MET A 1 62 ? -39.073 6.362 64.004 1.00 72.25 62 MET A O 1
ATOM 463 N N . PRO A 1 63 ? -37.397 5.518 62.780 1.00 73.69 63 PRO A N 1
ATOM 464 C CA . PRO A 1 63 ? -37.461 4.196 63.410 1.00 73.69 63 PRO A CA 1
ATOM 465 C C . PRO A 1 63 ? -37.131 4.236 64.907 1.00 73.69 63 PRO A C 1
ATOM 467 O O . PRO A 1 63 ? -37.778 3.563 65.706 1.00 73.69 63 PRO A O 1
ATOM 470 N N . ILE A 1 64 ? -36.166 5.070 65.304 1.00 79.50 64 ILE A N 1
ATOM 471 C CA . ILE A 1 64 ? -35.783 5.257 66.710 1.00 79.50 64 ILE A CA 1
ATOM 472 C C . ILE A 1 64 ? -36.934 5.927 67.468 1.00 79.50 64 ILE A C 1
ATOM 474 O O . ILE A 1 64 ? -37.321 5.464 68.540 1.00 79.50 64 ILE A O 1
ATOM 478 N N . VAL A 1 65 ? -37.534 6.969 66.882 1.00 79.06 65 VAL A N 1
ATOM 479 C CA . VAL A 1 65 ? -38.707 7.655 67.447 1.00 79.06 65 VAL A CA 1
ATOM 480 C C . VAL A 1 65 ? -39.891 6.693 67.594 1.00 79.06 65 VAL A C 1
ATOM 482 O O . VAL A 1 65 ? -40.559 6.704 68.627 1.00 79.06 65 VAL A O 1
ATOM 485 N N . MET A 1 66 ? -40.128 5.814 66.617 1.00 71.00 66 MET A N 1
ATOM 486 C CA . MET A 1 66 ? -41.178 4.797 66.698 1.00 71.00 66 MET A CA 1
ATOM 487 C C . MET A 1 66 ? -40.908 3.760 67.790 1.00 71.00 66 MET A C 1
ATOM 489 O O . MET A 1 66 ? -41.823 3.452 68.547 1.00 71.00 66 MET A O 1
ATOM 493 N N . VAL A 1 67 ? -39.680 3.248 67.924 1.00 77.12 67 VAL A N 1
ATOM 494 C CA . VAL A 1 67 ? -39.320 2.285 68.984 1.00 77.12 67 VAL A CA 1
ATOM 495 C C . VAL A 1 67 ? -39.507 2.903 70.370 1.00 77.12 67 VAL A C 1
ATOM 497 O O . VAL A 1 67 ? -40.090 2.273 71.254 1.00 77.12 67 VAL A O 1
ATOM 500 N N . VAL A 1 68 ? -39.092 4.161 70.545 1.00 83.44 68 VAL A N 1
ATOM 501 C CA . VAL A 1 68 ? -39.320 4.925 71.781 1.00 83.44 68 VAL A CA 1
ATOM 502 C C . VAL A 1 68 ? -40.818 5.149 72.023 1.00 83.44 68 VAL A C 1
ATOM 504 O O . VAL A 1 68 ? -41.281 4.987 73.151 1.00 83.44 68 VAL A O 1
ATOM 507 N N . GLY A 1 69 ? -41.597 5.451 70.980 1.00 79.81 69 GLY A N 1
ATOM 508 C CA . GLY A 1 69 ? -43.054 5.598 71.054 1.00 79.81 69 GLY A CA 1
ATOM 509 C C . GLY A 1 69 ? -43.780 4.306 71.446 1.00 79.81 69 GLY A C 1
ATOM 510 O O . GLY A 1 69 ? -44.652 4.329 72.317 1.00 79.81 69 GLY A O 1
ATOM 511 N N . VAL A 1 70 ? -43.379 3.163 70.878 1.00 75.50 70 VAL A N 1
ATOM 512 C CA . VAL A 1 70 ? -43.916 1.836 71.223 1.00 75.50 70 VAL A CA 1
ATOM 513 C C . VAL A 1 70 ? -43.584 1.492 72.677 1.00 75.50 70 VAL A C 1
ATOM 515 O O . VAL A 1 70 ? -44.494 1.171 73.441 1.00 75.50 70 VAL A O 1
ATOM 518 N N . LEU A 1 71 ? -42.328 1.647 73.106 1.00 79.12 71 LEU A N 1
ATOM 519 C CA . LEU A 1 71 ? -41.918 1.445 74.504 1.00 79.12 71 LEU A CA 1
ATOM 520 C C . LEU A 1 71 ? -42.681 2.362 75.471 1.00 79.12 71 LEU A C 1
ATOM 522 O O . LEU A 1 71 ? -43.167 1.900 76.504 1.00 79.12 71 LEU A O 1
ATOM 526 N N . GLY A 1 72 ? -42.844 3.640 75.119 1.00 78.94 72 GLY A N 1
ATOM 527 C CA . GLY A 1 72 ? -43.608 4.609 75.904 1.00 78.94 72 GLY A CA 1
ATOM 528 C C . GLY A 1 72 ? -45.079 4.220 76.053 1.00 78.94 72 GLY A C 1
ATOM 529 O O . GLY A 1 72 ? -45.620 4.270 77.158 1.00 78.94 72 GLY A O 1
ATOM 530 N N . SER A 1 73 ? -45.710 3.758 74.970 1.00 73.00 73 SER A N 1
ATOM 531 C CA . SER A 1 73 ? -47.102 3.298 74.990 1.00 73.00 73 SER A CA 1
ATOM 532 C C . SER A 1 73 ? -47.296 2.045 75.851 1.00 73.00 73 SER A C 1
ATOM 534 O O . SER A 1 73 ? -48.244 1.996 76.629 1.00 73.00 73 SER A O 1
ATOM 536 N N . ILE A 1 74 ? -46.364 1.082 75.808 1.00 72.50 74 ILE A N 1
ATOM 537 C CA . ILE A 1 74 ? -46.397 -0.144 76.624 1.00 72.50 74 ILE A CA 1
ATOM 538 C C . ILE A 1 74 ? -46.244 0.188 78.116 1.00 72.50 74 ILE A C 1
ATOM 540 O O . ILE A 1 74 ? -46.998 -0.323 78.946 1.00 72.50 74 ILE A O 1
ATOM 544 N N . ILE A 1 75 ? -45.311 1.080 78.468 1.00 77.06 75 ILE A N 1
ATOM 545 C CA . ILE A 1 75 ? -45.086 1.518 79.857 1.00 77.06 75 ILE A CA 1
ATOM 546 C C . ILE A 1 75 ? -46.296 2.299 80.389 1.00 77.06 75 ILE A C 1
ATOM 548 O O . ILE A 1 75 ? -46.705 2.106 81.537 1.00 77.06 75 ILE A O 1
ATOM 552 N N . TRP A 1 76 ? -46.894 3.163 79.565 1.00 72.38 76 TRP A N 1
ATOM 553 C CA . TRP A 1 76 ? -48.112 3.892 79.918 1.00 72.38 76 TRP A CA 1
ATOM 554 C C . TRP A 1 76 ? -49.306 2.945 80.098 1.00 72.38 76 TRP A C 1
ATOM 556 O O . TRP A 1 76 ? -50.042 3.073 81.077 1.00 72.38 76 TRP A O 1
ATOM 566 N N . MET A 1 77 ? -49.440 1.927 79.242 1.00 70.75 77 MET A N 1
ATOM 567 C CA . MET A 1 77 ? -50.466 0.888 79.374 1.00 70.75 77 MET A CA 1
ATOM 568 C C . MET A 1 77 ? -50.311 0.117 80.692 1.00 70.75 77 MET A C 1
ATOM 570 O O . MET A 1 77 ? -51.289 -0.042 81.420 1.00 70.75 77 MET A O 1
ATOM 574 N N . ALA A 1 78 ? -49.078 -0.262 81.048 1.00 72.19 78 ALA A N 1
ATOM 575 C CA . ALA A 1 78 ? -48.764 -0.972 82.289 1.00 72.19 78 ALA A CA 1
ATOM 576 C C . ALA A 1 78 ? -49.019 -0.132 83.555 1.00 72.19 78 ALA A C 1
ATOM 578 O O . ALA A 1 78 ? -49.384 -0.678 84.594 1.00 72.19 78 ALA A O 1
ATOM 579 N N . LYS A 1 79 ? -48.858 1.195 83.477 1.00 72.00 79 LYS A N 1
ATOM 580 C CA . LYS A 1 79 ? -49.124 2.114 84.596 1.00 72.00 79 LYS A CA 1
ATOM 581 C C . LYS A 1 79 ? -50.575 2.594 84.689 1.00 72.00 79 LYS A C 1
ATOM 583 O O . LYS A 1 79 ? -50.981 3.018 85.766 1.00 72.00 79 LYS A O 1
ATOM 588 N N . SER A 1 80 ? -51.349 2.560 83.602 1.00 67.12 80 SER A N 1
ATOM 589 C CA . SER A 1 80 ? -52.672 3.207 83.558 1.00 67.12 80 SER A CA 1
ATOM 590 C C . SER A 1 80 ? -53.818 2.424 84.213 1.00 67.12 80 SER A C 1
ATOM 592 O O . SER A 1 80 ? -54.860 3.020 84.459 1.00 67.12 80 SER A O 1
ATOM 594 N N . GLY A 1 81 ? -53.665 1.134 84.536 1.00 59.25 81 GLY A N 1
ATOM 595 C CA . GLY A 1 81 ? -54.593 0.365 85.393 1.00 59.25 81 GLY A CA 1
ATOM 596 C C . GLY A 1 81 ? -56.082 0.300 84.980 1.00 59.25 81 GLY A C 1
ATOM 597 O O . GLY A 1 81 ? -56.889 -0.256 85.723 1.00 59.25 81 GLY A O 1
ATOM 598 N N . GLY A 1 82 ? -56.475 0.863 83.834 1.00 64.12 82 GLY A N 1
ATOM 599 C CA . GLY A 1 82 ? -57.862 0.968 83.375 1.00 64.12 82 GLY A CA 1
ATOM 600 C C . GLY A 1 82 ? -58.320 -0.216 82.517 1.00 64.12 82 GLY A C 1
ATOM 601 O O . GLY A 1 82 ? -57.505 -0.931 81.935 1.00 64.12 82 GLY A O 1
ATOM 602 N N . ARG A 1 83 ? -59.646 -0.427 82.417 1.00 59.69 83 ARG A N 1
ATOM 603 C CA . ARG A 1 83 ? -60.256 -1.488 81.585 1.00 59.69 83 ARG A CA 1
ATOM 604 C C . ARG A 1 83 ? -59.758 -1.371 80.141 1.00 59.69 83 ARG A C 1
ATOM 606 O O . ARG A 1 83 ? -60.049 -0.386 79.466 1.00 59.69 83 ARG A O 1
ATOM 613 N N . MET A 1 84 ? -59.045 -2.396 79.678 1.00 58.94 84 MET A N 1
ATOM 614 C CA . MET A 1 84 ? -58.498 -2.456 78.324 1.00 58.94 84 MET A CA 1
ATOM 615 C C . MET A 1 84 ? -59.634 -2.444 77.294 1.00 58.94 84 MET A C 1
ATOM 617 O O . MET A 1 84 ? -60.413 -3.395 77.215 1.00 58.94 84 MET A O 1
ATOM 621 N N . SER A 1 85 ? -59.748 -1.368 76.512 1.00 63.66 85 SER A N 1
ATOM 622 C CA . SER A 1 85 ? -60.632 -1.354 75.346 1.00 63.66 85 SER A CA 1
ATOM 623 C C . SER A 1 85 ? -59.930 -2.076 74.183 1.00 63.66 85 SER A C 1
ATOM 625 O O . SER A 1 85 ? -58.728 -1.878 73.987 1.00 63.66 85 SER A O 1
ATOM 627 N N . PRO A 1 86 ? -60.636 -2.893 73.377 1.00 66.62 86 PRO A N 1
ATOM 628 C CA . PRO A 1 86 ? -60.046 -3.581 72.219 1.00 66.62 86 PRO A CA 1
ATOM 629 C C . PRO A 1 86 ? -59.339 -2.635 71.232 1.00 66.62 86 PRO A C 1
ATOM 631 O O . PRO A 1 86 ? -58.401 -3.027 70.545 1.00 66.62 86 PRO A O 1
ATOM 634 N N . MET A 1 87 ? -59.747 -1.362 71.211 1.00 67.75 87 MET A N 1
ATOM 635 C CA . MET A 1 87 ? -59.141 -0.308 70.399 1.00 67.75 87 MET A CA 1
ATOM 636 C C . MET A 1 87 ? -57.761 0.142 70.914 1.00 67.75 87 MET A C 1
ATOM 638 O O . MET A 1 87 ? -56.897 0.481 70.111 1.00 67.75 87 MET A O 1
ATOM 642 N N . MET A 1 88 ? -57.507 0.079 72.226 1.00 67.69 88 MET A N 1
ATOM 643 C CA . MET A 1 88 ? -56.207 0.414 72.830 1.00 67.69 88 MET A CA 1
ATOM 644 C C . MET A 1 88 ? -55.125 -0.630 72.501 1.00 67.69 88 MET A C 1
ATOM 646 O O . MET A 1 88 ? -53.956 -0.287 72.354 1.00 67.69 88 MET A O 1
ATOM 650 N N . LEU A 1 89 ? -55.524 -1.893 72.317 1.00 71.12 89 LEU A N 1
ATOM 651 C CA . LEU A 1 89 ? -54.642 -3.008 71.947 1.00 71.12 89 LEU A CA 1
ATOM 652 C C . LEU A 1 89 ? -54.283 -3.041 70.450 1.00 71.12 89 LEU A C 1
ATOM 654 O O . LEU A 1 89 ? -53.274 -3.636 70.079 1.00 71.12 89 LEU A O 1
ATOM 658 N N . MET A 1 90 ? -55.067 -2.386 69.586 1.00 74.56 90 MET A N 1
ATOM 659 C CA . MET A 1 90 ? -54.793 -2.302 68.144 1.00 74.56 90 MET A CA 1
ATOM 660 C C . MET A 1 90 ? -53.686 -1.296 67.800 1.00 74.56 90 MET A C 1
ATOM 662 O O . MET A 1 90 ? -52.992 -1.481 66.803 1.00 74.56 90 MET A O 1
ATOM 666 N N . PHE A 1 91 ? -53.491 -0.253 68.617 1.00 73.81 91 PHE A N 1
ATOM 667 C CA . PHE A 1 91 ? -52.531 0.820 68.333 1.00 73.81 91 PHE A CA 1
ATOM 668 C C . PHE A 1 91 ? -51.072 0.324 68.246 1.00 73.81 91 PHE A C 1
ATOM 670 O O . PHE A 1 91 ? -50.424 0.603 67.236 1.00 73.81 91 PHE A O 1
ATOM 677 N N . PRO A 1 92 ? -50.553 -0.492 69.188 1.00 70.81 92 PRO A N 1
ATOM 678 C CA . PRO A 1 92 ? -49.199 -1.042 69.081 1.00 70.81 92 PRO A CA 1
ATOM 679 C C . PRO A 1 92 ? -49.041 -2.012 67.900 1.00 70.81 92 PRO A C 1
ATOM 681 O O . PRO A 1 92 ? -47.988 -2.054 67.271 1.00 70.81 92 PRO A O 1
ATOM 684 N N . VAL A 1 93 ? -50.096 -2.765 67.569 1.00 79.69 93 VAL A N 1
ATOM 685 C CA . VAL A 1 93 ? -50.089 -3.750 66.474 1.00 79.69 93 VAL A CA 1
ATOM 686 C C . VAL A 1 93 ? -50.056 -3.061 65.108 1.00 79.69 93 VAL A C 1
ATOM 688 O O . VAL A 1 93 ? -49.239 -3.418 64.263 1.00 79.69 93 VAL A O 1
ATOM 691 N N . MET A 1 94 ? -50.883 -2.034 64.898 1.00 78.31 94 MET A N 1
ATOM 692 C CA . MET A 1 94 ? -50.865 -1.221 63.675 1.00 78.31 94 MET A CA 1
ATOM 693 C C . MET A 1 94 ? -49.553 -0.452 63.522 1.00 78.31 94 MET A C 1
ATOM 695 O O . MET A 1 94 ? -49.026 -0.350 62.417 1.00 78.31 94 MET A O 1
ATOM 699 N N . MET A 1 95 ? -48.998 0.058 64.623 1.00 74.69 95 MET A N 1
ATOM 700 C CA . MET A 1 95 ? -47.724 0.771 64.598 1.00 74.69 95 MET A CA 1
ATOM 701 C C . MET A 1 95 ? -46.557 -0.165 64.240 1.00 74.69 95 MET A C 1
ATOM 703 O O . MET A 1 95 ? -45.695 0.219 63.455 1.00 74.69 95 MET A O 1
ATOM 707 N N . LEU A 1 96 ? -46.564 -1.411 64.728 1.00 78.50 96 LEU A N 1
ATOM 708 C CA . LEU A 1 96 ? -45.610 -2.452 64.325 1.00 78.50 96 LEU A CA 1
ATOM 709 C C . LEU A 1 96 ? -45.784 -2.875 62.860 1.00 78.50 96 LEU A C 1
ATOM 711 O O . LEU A 1 96 ? -44.791 -3.015 62.149 1.00 78.50 96 LEU A O 1
ATOM 715 N N . ALA A 1 97 ? -47.023 -3.030 62.385 1.00 79.62 97 ALA A N 1
ATOM 716 C CA . ALA A 1 97 ? -47.298 -3.341 60.981 1.00 79.62 97 ALA A CA 1
ATOM 717 C C . ALA A 1 97 ? -46.829 -2.211 60.046 1.00 79.62 97 ALA A C 1
ATOM 719 O O . ALA A 1 97 ? -46.190 -2.475 59.029 1.00 79.62 97 ALA A O 1
ATOM 720 N N . SER A 1 98 ? -47.073 -0.953 60.431 1.00 73.81 98 SER A N 1
ATOM 721 C CA . SER A 1 98 ? -46.602 0.234 59.710 1.00 73.81 98 SER A CA 1
ATOM 722 C C . SER A 1 98 ? -45.080 0.413 59.779 1.00 73.81 98 SER A C 1
ATOM 724 O O . SER A 1 98 ? -44.488 0.943 58.841 1.00 73.81 98 SER A O 1
ATOM 726 N N . ALA A 1 99 ? -44.432 -0.015 60.869 1.00 71.88 99 ALA A N 1
ATOM 727 C CA . ALA A 1 99 ? -42.973 -0.045 60.971 1.00 71.88 99 ALA A CA 1
ATOM 728 C C . ALA A 1 99 ? -42.383 -1.094 60.022 1.00 71.88 99 ALA A C 1
ATOM 730 O O . ALA A 1 99 ? -41.410 -0.818 59.328 1.00 71.88 99 ALA A O 1
ATOM 731 N N . GLY A 1 100 ? -43.000 -2.278 59.961 1.00 73.25 100 GLY A N 1
ATOM 732 C CA . GLY A 1 100 ? -42.591 -3.358 59.066 1.00 73.25 100 GLY A CA 1
ATOM 733 C C . GLY A 1 100 ? -42.648 -2.946 57.595 1.00 73.25 100 GLY A C 1
ATOM 734 O O . GLY A 1 100 ? -41.683 -3.164 56.865 1.00 73.25 100 GLY A O 1
ATOM 735 N N . THR A 1 101 ? -43.727 -2.279 57.171 1.00 71.94 101 THR A N 1
ATOM 736 C CA . THR A 1 101 ? -43.834 -1.754 55.802 1.00 71.94 101 THR A CA 1
ATOM 737 C C . THR A 1 101 ? -42.822 -0.644 55.532 1.00 71.94 101 THR A C 1
ATOM 739 O O . THR A 1 101 ? -42.116 -0.722 54.534 1.00 71.94 101 THR A O 1
ATOM 742 N N . MET A 1 102 ? -42.653 0.333 56.426 1.00 70.31 102 MET A N 1
ATOM 743 C CA . MET A 1 102 ? -41.684 1.421 56.226 1.00 70.31 102 MET A CA 1
ATOM 744 C C . MET A 1 102 ? -40.227 0.929 56.172 1.00 70.31 102 MET A C 1
ATOM 746 O O . MET A 1 102 ? -39.469 1.383 55.320 1.00 70.31 102 MET A O 1
ATOM 750 N N . ILE A 1 103 ? -39.838 -0.016 57.034 1.00 68.44 103 ILE A N 1
ATOM 751 C CA . ILE A 1 103 ? -38.498 -0.627 57.031 1.00 68.44 103 ILE A CA 1
ATOM 752 C C . ILE A 1 103 ? -38.279 -1.437 55.750 1.00 68.44 103 ILE A C 1
ATOM 754 O O . ILE A 1 103 ? -37.186 -1.399 55.189 1.00 68.44 103 ILE A O 1
ATOM 758 N N . SER A 1 104 ? -39.313 -2.116 55.239 1.00 67.00 104 SER A N 1
ATOM 759 C CA . SER A 1 104 ? -39.224 -2.812 53.950 1.00 67.00 104 SER A CA 1
ATOM 760 C C . SER A 1 104 ? -38.968 -1.848 52.785 1.00 67.00 104 SER A C 1
ATOM 762 O O . SER A 1 104 ? -38.177 -2.160 51.898 1.00 67.00 104 SER A O 1
ATOM 764 N N . THR A 1 105 ? -39.549 -0.643 52.824 1.00 63.12 105 THR A N 1
ATOM 765 C CA . THR A 1 105 ? -39.325 0.394 51.809 1.00 63.12 105 THR A CA 1
ATOM 766 C C . THR A 1 105 ? -37.993 1.127 52.012 1.00 63.12 105 THR A C 1
ATOM 768 O O . THR A 1 105 ? -37.350 1.497 51.034 1.00 63.12 105 THR A O 1
ATOM 771 N N . SER A 1 106 ? -37.534 1.318 53.258 1.00 59.75 106 SER A N 1
ATOM 772 C CA . SER A 1 106 ? -36.276 2.023 53.563 1.00 59.75 106 SER A CA 1
ATOM 773 C C . SER A 1 106 ? -35.027 1.149 53.407 1.00 59.75 106 SER A C 1
ATOM 775 O O . SER A 1 106 ? -33.946 1.676 53.163 1.00 59.75 106 SER A O 1
ATOM 777 N N . LEU A 1 107 ? -35.155 -0.177 53.527 1.00 58.22 107 LEU A N 1
ATOM 778 C CA . LEU A 1 107 ? -34.119 -1.149 53.146 1.00 58.22 107 LEU A CA 1
ATOM 779 C C . LEU A 1 107 ? -33.994 -1.303 51.619 1.00 58.22 107 LEU A C 1
ATOM 781 O O . LEU A 1 107 ? -33.082 -1.980 51.147 1.00 58.22 107 LEU A O 1
ATOM 785 N N . GLY A 1 108 ? -34.850 -0.631 50.840 1.00 55.72 108 GLY A N 1
ATOM 786 C CA . GLY A 1 108 ? -34.836 -0.563 49.374 1.00 55.72 108 GLY A CA 1
ATOM 787 C C . GLY A 1 108 ? -33.635 0.168 48.755 1.00 55.72 108 GLY A C 1
ATOM 788 O O . GLY A 1 108 ? -33.741 0.696 47.652 1.00 55.72 108 GLY A O 1
ATOM 789 N N . GLY A 1 109 ? -32.473 0.176 49.418 1.00 55.50 109 GLY A N 1
ATOM 790 C CA . GLY A 1 109 ? -31.199 0.631 48.845 1.00 55.50 109 GLY A CA 1
ATOM 791 C C . GLY A 1 109 ? -30.736 -0.196 47.635 1.00 55.50 109 GLY A C 1
ATOM 792 O O . GLY A 1 109 ? -29.827 0.218 46.921 1.00 55.50 109 GLY A O 1
ATOM 793 N N . GLY A 1 110 ? -31.393 -1.330 47.360 1.00 61.75 110 GLY A N 1
ATOM 794 C CA . GLY A 1 110 ? -31.208 -2.106 46.133 1.00 61.75 110 GLY A CA 1
ATOM 795 C C . GLY A 1 110 ? -31.561 -1.333 44.859 1.00 61.75 110 GLY A C 1
ATOM 796 O O . GLY A 1 110 ? -30.915 -1.556 43.842 1.00 61.75 110 GLY A O 1
ATOM 797 N N . ASN A 1 111 ? -32.496 -0.379 44.914 1.00 70.81 111 ASN A N 1
ATOM 798 C CA . ASN A 1 111 ? -32.955 0.333 43.717 1.00 70.81 111 ASN A CA 1
ATOM 799 C C . ASN A 1 111 ? -31.859 1.217 43.101 1.00 70.81 111 ASN A C 1
ATOM 801 O O . ASN A 1 111 ? -31.743 1.270 41.885 1.00 70.81 111 ASN A O 1
ATOM 805 N N . VAL A 1 112 ? -31.019 1.866 43.918 1.00 70.56 112 VAL A N 1
ATOM 806 C CA . VAL A 1 112 ? -29.923 2.721 43.417 1.00 70.56 112 VAL A CA 1
ATOM 807 C C . VAL A 1 112 ? -28.810 1.874 42.801 1.00 70.56 112 VAL A C 1
ATOM 809 O O . VAL A 1 112 ? -28.328 2.183 41.717 1.00 70.56 112 VAL A O 1
ATOM 812 N N . MET A 1 113 ? -28.434 0.769 43.451 1.00 73.81 113 MET A N 1
ATOM 813 C CA . MET A 1 113 ? -27.413 -0.139 42.919 1.00 73.81 113 MET A CA 1
ATOM 814 C C . MET A 1 113 ? -27.882 -0.829 41.628 1.00 73.81 113 MET A C 1
ATOM 816 O O . MET A 1 113 ? -27.104 -0.977 40.690 1.00 73.81 113 MET A O 1
ATOM 820 N N . GLN A 1 114 ? -29.157 -1.227 41.565 1.00 81.19 114 GLN A N 1
ATOM 821 C CA . GLN A 1 114 ? -29.763 -1.793 40.359 1.00 81.19 114 GLN A CA 1
ATOM 822 C C . GLN A 1 114 ? -29.862 -0.765 39.232 1.00 81.19 114 GLN A C 1
ATOM 824 O O . GLN A 1 114 ? -29.601 -1.112 38.086 1.00 81.19 114 GLN A O 1
ATOM 829 N N . GLU A 1 115 ? -30.180 0.491 39.546 1.00 82.25 115 GLU A N 1
ATOM 830 C CA . GLU A 1 115 ? -30.232 1.570 38.560 1.00 82.25 115 GLU A CA 1
ATOM 831 C C . GLU A 1 115 ? -28.846 1.885 37.981 1.00 82.25 115 GLU A C 1
ATOM 833 O O . GLU A 1 115 ? -28.707 1.992 36.766 1.00 82.25 115 GLU A O 1
ATOM 838 N N . ILE A 1 116 ? -27.802 1.949 38.817 1.00 83.19 116 ILE A N 1
ATOM 839 C CA . ILE A 1 116 ? -26.414 2.119 38.350 1.00 83.19 116 ILE A CA 1
ATOM 840 C C . ILE A 1 116 ? -25.997 0.937 37.468 1.00 83.19 116 ILE A C 1
ATOM 842 O O . ILE A 1 116 ? -25.441 1.134 36.390 1.00 83.19 116 ILE A O 1
ATOM 846 N N . ALA A 1 117 ? -26.288 -0.296 37.898 1.00 87.06 117 ALA A N 1
ATOM 847 C CA . ALA A 1 117 ? -25.971 -1.491 37.119 1.00 87.06 117 ALA A CA 1
ATOM 848 C C . ALA A 1 117 ? -26.698 -1.506 35.765 1.00 87.06 117 ALA A C 1
ATOM 850 O O . ALA A 1 117 ? -26.100 -1.873 34.755 1.00 87.06 117 ALA A O 1
ATOM 851 N N . ARG A 1 118 ? -27.963 -1.070 35.739 1.00 89.50 118 ARG A N 1
ATOM 852 C CA . ARG A 1 118 ? -28.770 -0.947 34.524 1.00 89.50 118 ARG A CA 1
ATOM 853 C C . ARG A 1 118 ? -28.189 0.088 33.565 1.00 89.50 118 ARG A C 1
ATOM 855 O O . ARG A 1 118 ? -27.956 -0.258 32.416 1.00 89.50 118 ARG A O 1
ATOM 862 N N . ARG A 1 119 ? -27.874 1.299 34.039 1.00 88.50 119 ARG A N 1
ATOM 863 C CA . ARG A 1 119 ? -27.252 2.356 33.217 1.00 88.50 119 ARG A CA 1
ATOM 864 C C . ARG A 1 119 ? -25.898 1.937 32.661 1.00 88.50 119 ARG A C 1
ATOM 866 O O . ARG A 1 119 ? -25.639 2.135 31.482 1.00 88.50 119 ARG A O 1
ATOM 873 N N . ARG A 1 120 ? -25.062 1.291 33.482 1.00 92.75 120 ARG A N 1
ATOM 874 C CA . ARG A 1 120 ? -23.794 0.707 33.023 1.00 92.75 120 ARG A CA 1
ATOM 875 C C . ARG A 1 120 ? -24.039 -0.316 31.914 1.00 92.75 120 ARG A C 1
ATOM 877 O O . ARG A 1 120 ? -23.357 -0.297 30.901 1.00 92.75 120 ARG A O 1
ATOM 884 N N . GLN A 1 121 ? -24.995 -1.223 32.101 1.00 93.62 121 GLN A N 1
ATOM 885 C CA . GLN A 1 121 ? -25.306 -2.245 31.104 1.00 93.62 121 GLN A CA 1
ATOM 886 C C . GLN A 1 121 ? -25.860 -1.643 29.804 1.00 93.62 121 GLN A C 1
ATOM 888 O O . GLN A 1 121 ? -25.523 -2.130 28.730 1.00 93.62 121 GLN A O 1
ATOM 893 N N . GLU A 1 122 ? -26.705 -0.616 29.896 1.00 94.12 122 GLU A N 1
ATOM 894 C CA . GLU A 1 122 ? -27.219 0.135 28.747 1.00 94.12 122 GLU A CA 1
ATOM 895 C C . GLU A 1 122 ? -26.068 0.818 27.989 1.00 94.12 122 GLU A C 1
ATOM 897 O O . GLU A 1 122 ? -25.948 0.627 26.783 1.00 94.12 122 GLU A O 1
ATOM 902 N N . TYR A 1 123 ? -25.155 1.493 28.694 1.00 93.81 123 TYR A N 1
ATOM 903 C CA . TYR A 1 123 ? -24.007 2.164 28.079 1.00 93.81 123 TYR A CA 1
ATOM 904 C C . TYR A 1 123 ? -22.990 1.194 27.460 1.00 93.81 123 TYR A C 1
ATOM 906 O O . TYR A 1 123 ? -22.496 1.417 26.361 1.00 93.81 123 TYR A O 1
ATOM 914 N N . LEU A 1 124 ? -22.701 0.070 28.122 1.00 94.81 124 LEU A N 1
ATOM 915 C CA . LEU A 1 124 ? -21.811 -0.951 27.560 1.00 94.81 124 LEU A CA 1
ATOM 916 C C . LEU A 1 124 ? -22.406 -1.628 26.320 1.00 94.81 124 LEU A C 1
ATOM 918 O O . LEU A 1 124 ? -21.651 -2.052 25.453 1.00 94.81 124 LEU A O 1
ATOM 922 N N . ARG A 1 125 ? -23.739 -1.742 26.225 1.00 96.00 125 ARG A N 1
ATOM 923 C CA . ARG A 1 125 ? -24.400 -2.197 24.991 1.00 96.00 125 ARG A CA 1
ATOM 924 C C . ARG A 1 125 ? -24.265 -1.168 23.883 1.00 96.00 125 ARG A C 1
ATOM 926 O O . ARG A 1 125 ? -23.899 -1.548 22.786 1.00 96.00 125 ARG A O 1
ATOM 933 N N . TYR A 1 126 ? -24.482 0.105 24.198 1.00 95.75 126 TYR A N 1
ATOM 934 C CA . TYR A 1 126 ? -24.263 1.194 23.252 1.00 95.75 126 TYR A CA 1
ATOM 935 C C . TYR A 1 126 ? -22.830 1.188 22.687 1.00 95.75 126 TYR A C 1
ATOM 937 O O . TYR A 1 126 ? -22.654 1.193 21.475 1.00 95.75 126 TYR A O 1
ATOM 945 N N . LEU A 1 127 ? -21.805 1.072 23.543 1.00 95.31 127 LEU A N 1
ATOM 946 C CA . LEU A 1 127 ? -20.415 0.961 23.079 1.00 95.31 127 LEU A CA 1
ATOM 947 C C . LEU A 1 127 ? -20.149 -0.316 22.266 1.00 95.31 127 LEU A C 1
ATOM 949 O O . LEU A 1 127 ? -19.304 -0.297 21.379 1.00 95.31 127 LEU A O 1
ATOM 953 N N . ALA A 1 128 ? -20.835 -1.422 22.564 1.00 95.62 128 ALA A N 1
ATOM 954 C CA . ALA A 1 128 ? -20.707 -2.651 21.783 1.00 95.62 128 ALA A CA 1
ATOM 955 C C . ALA A 1 128 ? -21.326 -2.505 20.384 1.00 95.62 128 ALA A C 1
ATOM 957 O O . ALA A 1 128 ? -20.710 -2.930 19.413 1.00 95.62 128 ALA A O 1
ATOM 958 N N . ASP A 1 129 ? -22.490 -1.858 20.279 1.00 96.25 129 ASP A N 1
ATOM 959 C CA . ASP A 1 129 ? -23.130 -1.565 18.994 1.00 96.25 129 ASP A CA 1
ATOM 960 C C . ASP A 1 129 ? -22.239 -0.629 18.145 1.00 96.25 129 ASP A C 1
ATOM 962 O O . ASP A 1 129 ? -22.063 -0.858 16.949 1.00 96.25 129 ASP A O 1
ATOM 966 N N . LEU A 1 130 ? -21.595 0.366 18.774 1.00 95.12 130 LEU A N 1
ATOM 967 C CA . LEU A 1 130 ? -20.594 1.212 18.110 1.00 95.12 130 LEU A CA 1
ATOM 968 C C . LEU A 1 130 ? -19.331 0.447 17.692 1.00 95.12 130 LEU A C 1
ATOM 970 O O . LEU A 1 130 ? -18.740 0.768 16.663 1.00 95.12 130 LEU A O 1
ATOM 974 N N . ASP A 1 131 ? -18.884 -0.546 18.466 1.00 94.88 131 ASP A N 1
ATOM 975 C CA . ASP A 1 131 ? -17.743 -1.378 18.068 1.00 94.88 131 ASP A CA 1
ATOM 976 C C . ASP A 1 131 ? -18.068 -2.239 16.842 1.00 94.88 131 ASP A C 1
ATOM 978 O O . ASP A 1 131 ? -17.221 -2.380 15.958 1.00 94.88 131 ASP A O 1
ATOM 982 N N . ASP A 1 132 ? -19.291 -2.764 16.745 1.00 95.31 132 ASP A N 1
ATOM 983 C CA . ASP A 1 132 ? -19.752 -3.484 15.556 1.00 95.31 132 ASP A CA 1
ATOM 984 C C . ASP A 1 132 ? -19.761 -2.558 14.322 1.00 95.31 132 ASP A C 1
ATOM 986 O O . ASP A 1 132 ? -19.211 -2.923 13.277 1.00 95.31 132 ASP A O 1
ATOM 990 N N . GLU A 1 133 ? -20.278 -1.330 14.453 1.00 92.56 133 GLU A N 1
ATOM 991 C CA . GLU A 1 133 ? -20.249 -0.310 13.391 1.00 92.56 133 GLU A CA 1
ATOM 992 C C . GLU A 1 133 ? -18.812 0.067 12.993 1.00 92.56 133 GLU A C 1
ATOM 994 O O . GLU A 1 133 ? -18.461 0.053 11.808 1.00 92.56 133 GLU A O 1
ATOM 999 N N . ARG A 1 134 ? -17.934 0.300 13.978 1.00 93.19 134 ARG A N 1
ATOM 1000 C CA . ARG A 1 134 ? -16.500 0.540 13.763 1.00 93.19 134 ARG A CA 1
ATOM 1001 C C . ARG A 1 134 ? -15.869 -0.593 12.962 1.00 93.19 134 ARG A C 1
ATOM 1003 O O . ARG A 1 134 ? -15.124 -0.336 12.019 1.00 93.19 134 ARG A O 1
ATOM 1010 N N . GLN A 1 135 ? -16.140 -1.849 13.316 1.00 93.06 135 GLN A N 1
ATOM 1011 C CA . GLN A 1 135 ? -15.582 -2.997 12.604 1.00 93.06 135 GLN A CA 1
ATOM 1012 C C . GLN A 1 135 ? -16.068 -3.077 11.154 1.00 93.06 135 GLN A C 1
ATOM 1014 O O . GLN A 1 135 ? -15.292 -3.473 10.279 1.00 93.06 135 GLN A O 1
ATOM 1019 N N . GLU A 1 136 ? -17.334 -2.761 10.884 1.00 92.31 136 GLU A N 1
ATOM 1020 C CA . GLU A 1 136 ? -17.870 -2.719 9.521 1.00 92.31 136 GLU A CA 1
ATOM 1021 C C . GLU A 1 136 ? -17.217 -1.608 8.696 1.00 92.31 136 GLU A C 1
ATOM 1023 O O . GLU A 1 136 ? -16.732 -1.881 7.592 1.00 92.31 136 GLU A O 1
ATOM 1028 N N . LEU A 1 137 ? -17.097 -0.404 9.259 1.00 90.56 137 LEU A N 1
ATOM 1029 C CA . LEU A 1 137 ? -16.414 0.716 8.620 1.00 90.56 137 LEU A CA 1
ATOM 1030 C C . LEU A 1 137 ? -14.938 0.402 8.354 1.00 90.56 137 LEU A C 1
ATOM 1032 O O . LEU A 1 137 ? -14.463 0.553 7.229 1.00 90.56 137 LEU A O 1
ATOM 1036 N N . HIS A 1 138 ? -14.210 -0.100 9.356 1.00 92.12 138 HIS A N 1
ATOM 1037 C CA . HIS A 1 138 ? -12.797 -0.470 9.223 1.00 92.12 138 HIS A CA 1
ATOM 1038 C C . HIS A 1 138 ? -12.596 -1.516 8.120 1.00 92.12 138 HIS A C 1
ATOM 1040 O O . HIS A 1 138 ? -11.654 -1.419 7.332 1.00 92.12 138 HIS A O 1
ATOM 1046 N N . LYS A 1 139 ? -13.496 -2.506 8.014 1.00 92.12 139 LYS A N 1
ATOM 1047 C CA . LYS A 1 139 ? -13.475 -3.499 6.926 1.00 92.12 139 LYS A CA 1
ATOM 1048 C C . LYS A 1 139 ? -13.738 -2.854 5.568 1.00 92.12 139 LYS A C 1
ATOM 1050 O O . LYS A 1 139 ? -13.078 -3.236 4.602 1.00 92.12 139 LYS A O 1
ATOM 1055 N N . LEU A 1 140 ? -14.690 -1.928 5.479 1.00 90.12 140 LEU A N 1
ATOM 1056 C CA . LEU A 1 140 ? -15.009 -1.216 4.243 1.00 90.12 140 LEU A CA 1
ATOM 1057 C C . LEU A 1 140 ? -13.803 -0.405 3.758 1.00 90.12 140 LEU A C 1
ATOM 1059 O O . LEU A 1 140 ? -13.309 -0.672 2.663 1.00 90.12 140 LEU A O 1
ATOM 1063 N N . VAL A 1 141 ? -13.274 0.484 4.606 1.00 90.06 141 VAL A N 1
ATOM 1064 C CA . VAL A 1 141 ? -12.101 1.330 4.318 1.00 90.06 141 VAL A CA 1
ATOM 1065 C C . VAL A 1 141 ? -10.905 0.472 3.907 1.00 90.06 141 VAL A C 1
ATOM 1067 O O . VAL A 1 141 ? -10.292 0.698 2.863 1.00 90.06 141 VAL A O 1
ATOM 1070 N N . ARG A 1 142 ? -10.610 -0.589 4.671 1.00 91.38 142 ARG A N 1
ATOM 1071 C CA . ARG A 1 142 ? -9.513 -1.507 4.347 1.00 91.38 142 ARG A CA 1
ATOM 1072 C C . ARG A 1 142 ? -9.714 -2.183 2.996 1.00 91.38 142 ARG A C 1
ATOM 1074 O O . ARG A 1 142 ? -8.762 -2.305 2.232 1.00 91.38 142 ARG A O 1
ATOM 1081 N N . ASN A 1 143 ? -10.921 -2.654 2.687 1.00 89.25 143 ASN A N 1
ATOM 1082 C CA . ASN A 1 143 ? -11.187 -3.311 1.409 1.00 89.25 143 ASN A CA 1
ATOM 1083 C C . ASN A 1 143 ? -11.041 -2.342 0.229 1.00 89.25 143 ASN A C 1
ATOM 1085 O O . ASN A 1 143 ? -10.481 -2.742 -0.790 1.00 89.25 143 ASN A O 1
ATOM 1089 N N . GLU A 1 144 ? -11.498 -1.095 0.369 1.00 87.50 144 GLU A N 1
ATOM 1090 C CA . GLU A 1 144 ? -11.325 -0.048 -0.645 1.00 87.50 144 GLU A CA 1
ATOM 1091 C C . GLU A 1 144 ? -9.841 0.249 -0.899 1.00 87.50 144 GLU A C 1
ATOM 1093 O O . GLU A 1 144 ? -9.389 0.215 -2.046 1.00 87.50 144 GLU A O 1
ATOM 1098 N N . GLU A 1 145 ? -9.052 0.452 0.157 1.00 88.69 145 GLU A N 1
ATOM 1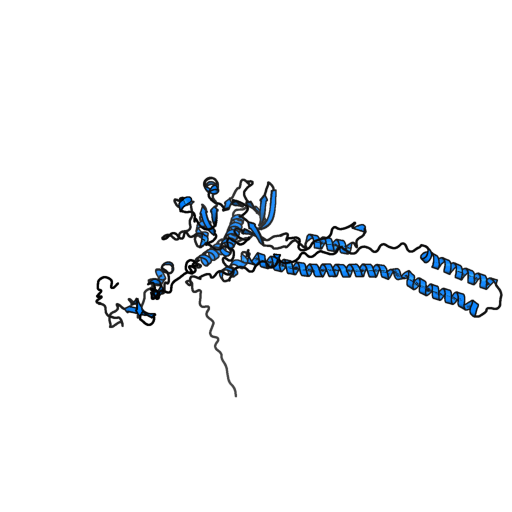099 C CA . GLU A 1 145 ? -7.627 0.768 0.023 1.00 88.69 145 GLU A CA 1
ATOM 1100 C C . GLU A 1 145 ? -6.796 -0.437 -0.443 1.00 88.69 145 GLU A C 1
ATOM 1102 O O . GLU A 1 145 ? -5.898 -0.293 -1.269 1.00 88.69 145 GLU A O 1
ATOM 1107 N N . VAL A 1 146 ? -7.129 -1.662 -0.024 1.00 89.44 146 VAL A N 1
ATOM 1108 C CA . VAL A 1 146 ? -6.488 -2.886 -0.544 1.00 89.44 146 VAL A CA 1
ATOM 1109 C C . VAL A 1 146 ? -6.825 -3.118 -2.023 1.00 89.44 146 VAL A C 1
ATOM 1111 O O . VAL A 1 146 ? -6.026 -3.733 -2.732 1.00 89.44 146 VAL A O 1
ATOM 1114 N N . LEU A 1 147 ? -7.981 -2.640 -2.503 1.00 86.38 147 LEU A N 1
ATOM 1115 C CA . LEU A 1 147 ? -8.332 -2.654 -3.927 1.00 86.38 147 LEU A CA 1
ATOM 1116 C C . LEU A 1 147 ? -7.585 -1.580 -4.743 1.00 86.38 147 LEU A C 1
ATOM 1118 O O . LEU A 1 147 ? -7.401 -1.736 -5.951 1.00 86.38 147 LEU A O 1
ATOM 1122 N N . ARG A 1 148 ? -7.132 -0.495 -4.121 1.00 87.62 148 ARG A N 1
ATOM 1123 C CA . ARG A 1 148 ? 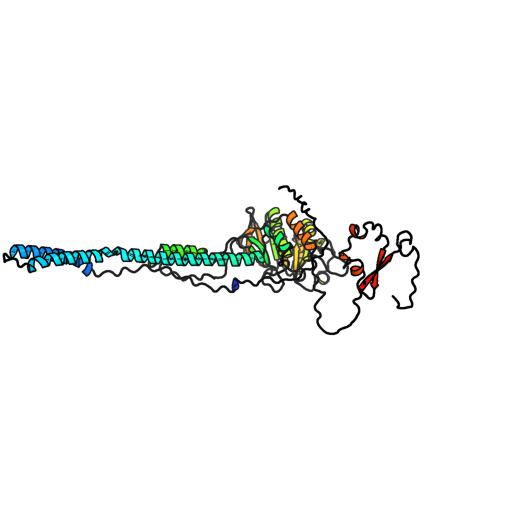-6.288 0.515 -4.780 1.00 87.62 148 ARG A CA 1
ATOM 1124 C C . ARG A 1 148 ? -4.819 0.107 -4.763 1.00 87.62 148 ARG A C 1
ATOM 1126 O O . ARG A 1 148 ? -4.135 0.197 -5.777 1.00 87.62 148 ARG A O 1
ATOM 1133 N N . PHE A 1 149 ? -4.368 -0.426 -3.633 1.00 91.50 149 PHE A N 1
ATOM 1134 C CA . PHE A 1 149 ? -2.981 -0.781 -3.361 1.00 91.50 149 PHE A CA 1
ATOM 1135 C C . PHE A 1 149 ? -2.882 -2.251 -2.930 1.00 91.50 149 PHE A C 1
ATOM 1137 O O . PHE A 1 149 ? -2.823 -2.560 -1.732 1.00 91.50 149 PHE A O 1
ATOM 1144 N N . PRO A 1 150 ? -2.874 -3.199 -3.884 1.00 91.06 150 PRO A N 1
ATOM 1145 C CA . PRO A 1 150 ? -2.901 -4.620 -3.568 1.00 91.06 150 PRO A CA 1
ATOM 1146 C C . PRO A 1 150 ? -1.637 -5.098 -2.857 1.00 91.06 150 PRO A C 1
ATOM 1148 O O . PRO A 1 150 ? -0.523 -4.748 -3.225 1.00 91.06 150 PRO A O 1
ATOM 1151 N N . HIS A 1 151 ? -1.813 -5.985 -1.876 1.00 92.12 151 HIS A N 1
ATOM 1152 C CA . HIS A 1 151 ? -0.693 -6.704 -1.265 1.00 92.12 151 HIS A CA 1
ATOM 1153 C C . HIS A 1 151 ? -0.065 -7.673 -2.289 1.00 92.12 151 HIS A C 1
ATOM 1155 O O . HIS A 1 151 ? -0.811 -8.265 -3.080 1.00 92.12 151 HIS A O 1
ATOM 1161 N N . PRO A 1 152 ? 1.258 -7.937 -2.240 1.00 91.31 152 PRO A N 1
ATOM 1162 C CA . PRO A 1 152 ? 1.952 -8.852 -3.153 1.00 91.31 152 PRO A CA 1
ATOM 1163 C C . PRO A 1 152 ? 1.294 -10.213 -3.402 1.00 91.31 152 PRO A C 1
ATOM 1165 O O . PRO A 1 152 ? 1.323 -10.747 -4.512 1.00 91.31 152 PRO A O 1
ATOM 1168 N N . SER A 1 153 ? 0.636 -10.771 -2.387 1.00 88.69 153 SER A N 1
ATOM 1169 C CA . SER A 1 153 ? -0.112 -12.033 -2.497 1.00 88.69 153 SER A CA 1
ATOM 1170 C C . SER A 1 153 ? -1.323 -11.971 -3.443 1.00 88.69 153 SER A C 1
ATOM 1172 O O . SER A 1 153 ? -1.798 -13.016 -3.886 1.00 88.69 153 SER A O 1
ATOM 1174 N N . ARG A 1 154 ? -1.826 -10.773 -3.776 1.00 86.75 154 ARG A N 1
ATOM 1175 C CA . ARG A 1 154 ? -3.009 -10.547 -4.624 1.00 86.75 154 ARG A CA 1
ATOM 1176 C C . ARG A 1 154 ? -2.689 -10.151 -6.066 1.00 86.75 154 ARG A C 1
ATOM 1178 O O . ARG A 1 154 ? -3.611 -10.097 -6.877 1.00 86.75 154 ARG A O 1
ATOM 1185 N N . TYR A 1 155 ? -1.420 -9.959 -6.433 1.00 87.62 155 TYR A N 1
ATOM 1186 C CA . TYR A 1 155 ? -1.027 -9.539 -7.789 1.00 87.62 155 TYR A CA 1
ATOM 1187 C C . TYR A 1 155 ? -1.577 -10.442 -8.906 1.00 87.62 155 TYR A C 1
ATOM 1189 O O . TYR A 1 155 ? -1.955 -9.967 -9.975 1.00 87.62 155 TYR A O 1
ATOM 1197 N N . GLN A 1 156 ? -1.694 -11.752 -8.663 1.00 79.19 156 GLN A N 1
ATOM 1198 C CA . GLN A 1 156 ? -2.278 -12.679 -9.639 1.00 79.19 156 GLN A CA 1
ATOM 1199 C C . GLN A 1 156 ? -3.764 -12.404 -9.927 1.00 79.19 156 GLN A C 1
ATOM 1201 O O . GLN A 1 156 ? -4.215 -12.673 -11.042 1.00 79.19 156 GLN A O 1
ATOM 1206 N N . GLY A 1 157 ? -4.509 -11.891 -8.943 1.00 73.25 157 GLY A N 1
ATOM 1207 C CA . GLY A 1 157 ? -5.894 -11.461 -9.128 1.00 73.25 157 GLY A CA 1
ATOM 1208 C C . GLY A 1 157 ? -5.971 -10.299 -10.113 1.00 73.25 157 GLY A C 1
ATOM 1209 O O . GLY A 1 157 ? -6.669 -10.408 -11.112 1.00 73.25 157 GLY A O 1
ATOM 1210 N N . TYR A 1 158 ? -5.153 -9.262 -9.909 1.00 72.94 158 TYR A N 1
ATOM 1211 C CA . TYR A 1 158 ? -5.144 -8.040 -10.729 1.00 72.94 158 TYR A CA 1
ATOM 1212 C C . TYR A 1 158 ? -4.837 -8.292 -12.199 1.00 72.94 158 TYR A C 1
ATOM 1214 O O . TYR A 1 158 ? -5.484 -7.729 -13.074 1.00 72.94 158 TYR A O 1
ATOM 1222 N N . LEU A 1 159 ? -3.892 -9.188 -12.481 1.00 71.31 159 LEU A N 1
ATOM 1223 C CA . LEU A 1 159 ? -3.469 -9.498 -13.849 1.00 71.31 159 LEU A CA 1
ATOM 1224 C C . LEU A 1 159 ? -4.564 -10.127 -14.724 1.00 71.31 159 LEU A C 1
ATOM 1226 O O . LEU A 1 159 ? -4.362 -10.251 -15.931 1.00 71.31 159 LEU A O 1
ATOM 1230 N N . ASN A 1 160 ? -5.681 -10.572 -14.145 1.00 64.25 160 ASN A N 1
ATOM 1231 C CA . ASN A 1 160 ? -6.816 -11.148 -14.872 1.00 64.25 160 ASN A CA 1
ATOM 1232 C C . ASN A 1 160 ? -8.113 -10.350 -14.689 1.00 64.25 160 ASN A C 1
ATOM 1234 O O . ASN A 1 160 ? -9.155 -10.791 -15.177 1.00 64.25 160 ASN A O 1
ATOM 1238 N N . ASP A 1 161 ? -8.067 -9.234 -13.967 1.00 61.31 161 ASP A N 1
ATOM 1239 C CA . ASP A 1 161 ? -9.254 -8.532 -13.494 1.00 61.31 161 ASP A CA 1
ATOM 1240 C C . ASP A 1 161 ? -9.387 -7.137 -14.117 1.00 61.31 161 ASP A C 1
ATOM 1242 O O . ASP A 1 161 ? -8.506 -6.633 -14.811 1.00 61.31 161 ASP A O 1
ATOM 1246 N N . ARG A 1 162 ? -10.528 -6.509 -13.853 1.00 64.19 162 ARG A N 1
ATOM 1247 C CA . ARG A 1 162 ? -10.950 -5.192 -14.341 1.00 64.19 162 ARG A CA 1
ATOM 1248 C C . ARG A 1 162 ? -10.220 -4.011 -13.692 1.00 64.19 162 ARG A C 1
ATOM 1250 O O . ARG A 1 162 ? -10.541 -2.878 -14.021 1.00 64.19 162 ARG A O 1
ATOM 1257 N N . TYR A 1 163 ? -9.296 -4.277 -12.770 1.00 72.25 163 TYR A N 1
ATOM 1258 C CA . TYR A 1 163 ? -8.633 -3.276 -11.926 1.00 72.25 163 TYR A CA 1
ATOM 1259 C C . TYR A 1 163 ? -7.173 -3.009 -12.321 1.00 72.25 163 TYR A C 1
ATOM 1261 O O . TYR A 1 163 ? -6.489 -2.243 -11.650 1.00 72.25 163 TYR A O 1
ATOM 1269 N N . LEU A 1 164 ? -6.671 -3.655 -13.380 1.00 83.81 164 LEU A N 1
ATOM 1270 C CA . LEU A 1 164 ? -5.376 -3.298 -13.961 1.00 83.81 164 LEU A CA 1
ATOM 1271 C C . LEU A 1 164 ? -5.422 -1.836 -14.436 1.00 83.81 164 LEU A C 1
ATOM 1273 O O . LEU A 1 164 ? -6.406 -1.444 -15.049 1.00 83.81 164 LEU A O 1
ATOM 1277 N N . TRP A 1 165 ? -4.378 -1.048 -14.169 1.00 86.69 165 TRP A N 1
ATOM 1278 C CA . TRP A 1 165 ? -4.235 0.337 -14.664 1.00 86.69 165 TRP A CA 1
ATOM 1279 C C . TRP A 1 165 ? -5.423 1.255 -14.371 1.00 86.69 165 TRP A C 1
ATOM 1281 O O . TRP A 1 165 ? -5.814 2.092 -15.185 1.00 86.69 165 TRP A O 1
ATOM 1291 N N . SER A 1 166 ? -6.029 1.062 -13.208 1.00 83.38 166 SER A N 1
ATOM 1292 C CA . SER A 1 166 ? -7.241 1.762 -12.825 1.00 83.38 166 SER A CA 1
ATOM 1293 C C . SER A 1 166 ? -6.992 3.152 -12.229 1.00 83.38 166 SER A C 1
ATOM 1295 O O . SER A 1 166 ? -7.941 3.920 -12.091 1.00 83.38 166 SER A O 1
ATOM 1297 N N . ILE A 1 167 ? -5.745 3.465 -11.858 1.00 87.69 167 ILE A N 1
ATOM 1298 C CA . ILE A 1 167 ? -5.309 4.784 -11.384 1.00 87.69 167 ILE A CA 1
ATOM 1299 C C . ILE A 1 167 ? -4.852 5.606 -12.593 1.00 87.69 167 ILE A C 1
ATOM 1301 O O . ILE A 1 167 ? -3.956 5.188 -13.337 1.00 87.69 167 ILE A O 1
ATOM 1305 N N . ARG A 1 168 ? -5.478 6.772 -12.766 1.00 86.19 168 ARG A N 1
ATOM 1306 C CA . ARG A 1 168 ? -5.150 7.784 -13.781 1.00 86.19 168 ARG A CA 1
ATOM 1307 C C . ARG A 1 168 ? -4.534 9.024 -13.124 1.00 86.19 168 ARG A C 1
ATOM 1309 O O . ARG A 1 168 ? -4.592 9.142 -11.903 1.00 86.19 168 ARG A O 1
ATOM 1316 N N . GLU A 1 169 ? -3.985 9.938 -13.920 1.00 85.38 169 GLU A N 1
ATOM 1317 C CA . GLU A 1 169 ? -3.356 11.190 -13.445 1.00 85.38 169 GLU A CA 1
ATOM 1318 C C . GLU A 1 169 ? -4.270 12.051 -12.544 1.00 85.38 169 GLU A C 1
ATOM 1320 O O . GLU A 1 169 ? -3.804 12.652 -11.572 1.00 85.38 169 GLU A O 1
ATOM 1325 N N . ASP A 1 170 ? -5.578 12.043 -12.815 1.00 84.12 170 ASP A N 1
ATOM 1326 C CA . ASP A 1 170 ? -6.583 12.806 -12.060 1.00 84.12 170 ASP A CA 1
ATOM 1327 C C . ASP A 1 170 ? -6.938 12.201 -10.686 1.00 84.12 170 ASP A C 1
ATOM 1329 O O . ASP A 1 170 ? -7.588 12.864 -9.880 1.00 84.12 170 ASP A O 1
ATOM 1333 N N . ASP A 1 171 ? -6.556 10.950 -10.394 1.00 87.00 171 ASP A N 1
ATOM 1334 C CA . ASP A 1 171 ? -6.857 10.310 -9.104 1.00 87.00 171 ASP A CA 1
ATOM 1335 C C . ASP A 1 171 ? -5.854 10.773 -8.029 1.00 87.00 171 ASP A C 1
ATOM 1337 O O . ASP A 1 171 ? -4.644 10.847 -8.260 1.00 87.00 171 ASP A O 1
ATOM 1341 N N . ASP A 1 172 ? -6.332 11.027 -6.809 1.00 86.25 172 ASP A N 1
ATOM 1342 C CA . ASP A 1 172 ? -5.484 11.400 -5.663 1.00 86.25 172 ASP A CA 1
ATOM 1343 C C . ASP A 1 172 ? -4.414 10.342 -5.340 1.00 86.25 172 ASP A C 1
ATOM 1345 O O . ASP A 1 172 ? -3.374 10.633 -4.750 1.00 86.25 172 ASP A O 1
ATOM 1349 N N . SER A 1 173 ? -4.664 9.099 -5.752 1.00 89.56 173 SER A N 1
ATOM 1350 C CA . SER A 1 173 ? -3.786 7.940 -5.584 1.00 89.56 173 SER A CA 1
ATOM 1351 C C . SER A 1 173 ? -2.650 7.891 -6.620 1.00 89.56 173 SER A C 1
ATOM 1353 O O . SER A 1 173 ? -1.813 6.989 -6.558 1.00 89.56 173 SER A O 1
ATOM 1355 N N . PHE A 1 174 ? -2.612 8.817 -7.584 1.00 91.44 174 PHE A N 1
ATOM 1356 C CA . PHE A 1 174 ? -1.562 8.888 -8.598 1.00 91.44 174 PHE A CA 1
ATOM 1357 C C . PHE A 1 174 ? -0.196 9.225 -7.977 1.00 91.44 174 PHE A C 1
ATOM 1359 O O . PHE A 1 174 ? -0.077 10.121 -7.141 1.00 91.44 174 PHE A O 1
ATOM 1366 N N . LEU A 1 175 ? 0.847 8.502 -8.398 1.00 92.31 175 LEU A N 1
ATOM 1367 C CA . LEU A 1 175 ? 2.208 8.534 -7.837 1.00 92.31 175 LEU A CA 1
ATOM 1368 C C . LEU A 1 175 ? 2.288 8.154 -6.350 1.00 92.31 175 LEU A C 1
ATOM 1370 O O . LEU A 1 175 ? 3.237 8.539 -5.656 1.00 92.31 175 LEU A O 1
ATOM 1374 N N . CYS A 1 176 ? 1.318 7.385 -5.856 1.00 93.62 176 CYS A N 1
ATOM 1375 C CA . CYS A 1 176 ? 1.389 6.773 -4.536 1.00 93.62 176 CYS A CA 1
ATOM 1376 C C . CYS A 1 176 ? 1.993 5.368 -4.628 1.00 93.62 176 CYS A C 1
ATOM 1378 O O . CYS A 1 176 ? 1.559 4.525 -5.417 1.00 93.62 176 CYS A O 1
ATOM 1380 N N . PHE A 1 177 ? 2.991 5.106 -3.788 1.00 94.38 177 PHE A N 1
ATOM 1381 C CA . PHE A 1 177 ? 3.709 3.839 -3.723 1.00 94.38 177 PHE A CA 1
ATOM 1382 C C . PHE A 1 177 ? 3.387 3.131 -2.418 1.00 94.38 177 PHE A C 1
ATOM 1384 O O . PHE A 1 177 ? 3.582 3.680 -1.336 1.00 94.38 177 PHE A O 1
ATOM 1391 N N . ARG A 1 178 ? 2.926 1.887 -2.518 1.00 95.19 178 ARG A N 1
ATOM 1392 C CA . ARG A 1 178 ? 2.703 1.023 -1.361 1.00 95.19 178 ARG A CA 1
ATOM 1393 C C . ARG A 1 178 ? 4.035 0.527 -0.811 1.00 95.19 178 ARG A C 1
ATOM 1395 O O . ARG A 1 178 ? 4.805 -0.083 -1.549 1.00 95.19 178 ARG A O 1
ATOM 1402 N N . VAL A 1 179 ? 4.273 0.755 0.477 1.00 95.00 179 VAL A N 1
ATOM 1403 C CA . VAL A 1 179 ? 5.515 0.365 1.163 1.00 95.00 179 VAL A CA 1
ATOM 1404 C C . VAL A 1 179 ? 5.331 -0.822 2.108 1.00 95.00 179 VAL A C 1
ATOM 1406 O O . VAL A 1 179 ? 6.295 -1.502 2.450 1.00 95.00 179 VAL A O 1
ATOM 1409 N N . GLY A 1 180 ? 4.109 -1.099 2.554 1.00 94.69 180 GLY A N 1
ATOM 1410 C CA . GLY A 1 180 ? 3.909 -2.128 3.562 1.00 94.69 180 GLY A CA 1
ATOM 1411 C C . GLY A 1 180 ? 2.520 -2.151 4.164 1.00 94.69 180 GLY A C 1
ATOM 1412 O O . GLY A 1 180 ? 1.561 -1.627 3.595 1.00 94.69 180 GLY A O 1
ATOM 1413 N N . THR A 1 181 ? 2.434 -2.756 5.343 1.00 95.12 181 THR A N 1
ATOM 1414 C CA . THR A 1 181 ? 1.221 -2.827 6.158 1.00 95.12 181 THR A CA 1
ATOM 1415 C C . THR A 1 181 ? 1.472 -2.295 7.558 1.00 95.12 181 THR A C 1
ATOM 1417 O O . THR A 1 181 ? 2.480 -2.645 8.177 1.00 95.12 181 THR A O 1
ATOM 1420 N N . GLY A 1 182 ? 0.530 -1.531 8.096 1.00 93.25 182 GLY A N 1
ATOM 1421 C CA . GLY A 1 182 ? 0.571 -1.110 9.492 1.00 93.25 182 GLY A CA 1
ATOM 1422 C C . GLY A 1 182 ? -0.680 -0.352 9.898 1.00 93.25 182 GLY A C 1
ATOM 1423 O O . GLY A 1 182 ? -1.777 -0.688 9.453 1.00 93.25 182 GLY A O 1
ATOM 1424 N N . PHE A 1 183 ? -0.507 0.627 10.776 1.00 90.75 183 PHE A N 1
ATOM 1425 C CA . PHE A 1 183 ? -1.606 1.353 11.399 1.00 90.75 183 PHE A CA 1
ATOM 1426 C C . PHE A 1 183 ? -1.811 2.686 10.694 1.00 90.75 183 PHE A C 1
ATOM 1428 O O . PHE A 1 183 ? -0.851 3.419 10.460 1.00 90.75 183 PHE A O 1
ATOM 1435 N N . VAL A 1 184 ? -3.060 3.002 10.369 1.00 89.19 184 VAL A N 1
ATOM 1436 C CA . VAL A 1 184 ? -3.433 4.297 9.795 1.00 89.19 184 VAL A CA 1
ATOM 1437 C C . VAL A 1 184 ? -4.537 4.900 10.651 1.00 89.19 184 VAL A C 1
ATOM 1439 O O . VAL A 1 184 ? -5.554 4.253 10.910 1.00 89.19 184 VAL A O 1
ATOM 1442 N N . SER A 1 185 ? -4.318 6.138 11.093 1.00 84.56 185 SER A N 1
ATOM 1443 C CA . SER A 1 185 ? -5.375 6.951 11.690 1.00 84.56 185 SER A CA 1
ATOM 1444 C C . SER A 1 185 ? -6.286 7.431 10.570 1.00 84.56 185 SER A C 1
ATOM 1446 O O . SER A 1 185 ? -5.811 8.021 9.601 1.00 84.56 185 SER A O 1
ATOM 1448 N N . THR A 1 186 ? -7.574 7.140 10.685 1.00 78.69 186 THR A N 1
ATOM 1449 C CA . THR A 1 186 ? -8.603 7.676 9.783 1.00 78.69 186 THR A CA 1
ATOM 1450 C C . THR A 1 186 ? -8.994 9.075 10.257 1.00 78.69 186 THR A C 1
ATOM 1452 O O . THR A 1 186 ? -8.682 9.447 11.391 1.00 78.69 186 THR A O 1
ATOM 1455 N N . ASP A 1 187 ? -9.670 9.839 9.399 1.00 73.62 187 ASP A N 1
ATOM 1456 C CA . ASP A 1 187 ? -10.382 11.054 9.806 1.00 73.62 187 ASP A CA 1
ATOM 1457 C C . ASP A 1 187 ? -11.304 10.761 11.005 1.00 73.62 187 ASP A C 1
ATOM 1459 O O . ASP A 1 187 ? -11.721 9.612 11.184 1.00 73.62 187 ASP A O 1
ATOM 1463 N N . ASP A 1 188 ? -11.606 11.782 11.821 1.00 78.88 188 ASP A N 1
ATOM 1464 C CA . ASP A 1 188 ? -12.384 11.689 13.071 1.00 78.88 188 ASP A CA 1
ATOM 1465 C C . ASP A 1 188 ? -13.843 11.252 12.828 1.00 78.88 188 ASP A C 1
ATOM 1467 O O . ASP A 1 188 ? -14.795 12.016 12.992 1.00 78.88 188 ASP A O 1
ATOM 1471 N N . HIS A 1 189 ? -14.028 10.000 12.415 1.00 86.31 189 HIS A N 1
ATOM 1472 C CA . HIS A 1 189 ? -15.332 9.407 12.190 1.00 86.31 189 HIS A CA 1
ATOM 1473 C C . HIS A 1 189 ? -16.054 9.233 13.521 1.00 86.31 189 HIS A C 1
ATOM 1475 O O . HIS A 1 189 ? -17.205 9.630 13.628 1.00 86.31 189 HIS A O 1
ATOM 1481 N N . PHE A 1 190 ? -15.380 8.714 14.550 1.00 90.56 190 PHE A N 1
ATOM 1482 C CA . PHE A 1 190 ? -15.896 8.741 15.915 1.00 90.56 190 PHE A CA 1
ATOM 1483 C C . PHE A 1 190 ? -15.378 9.989 16.627 1.00 90.56 190 PHE A C 1
ATOM 1485 O O . PHE A 1 190 ? -14.177 10.109 16.884 1.00 90.56 190 PHE A O 1
ATOM 1492 N N . VAL A 1 191 ? -16.283 10.912 16.949 1.00 91.56 191 VAL A N 1
ATOM 1493 C CA . VAL A 1 191 ? -15.961 12.162 17.643 1.00 91.56 191 VAL A CA 1
ATOM 1494 C C . VAL A 1 191 ? -16.247 11.987 19.128 1.00 91.56 191 VAL A C 1
ATOM 1496 O O . VAL A 1 191 ? -17.375 11.714 19.541 1.00 91.56 191 VAL A O 1
ATOM 1499 N N . PHE A 1 192 ? -15.207 12.134 19.945 1.00 89.50 192 PHE A N 1
ATOM 1500 C CA . PHE A 1 192 ? -15.285 11.914 21.386 1.00 89.50 192 PHE A CA 1
ATOM 1501 C C . PHE A 1 192 ? -15.527 13.222 22.149 1.00 89.50 192 PHE A C 1
ATOM 1503 O O . PHE A 1 192 ? -14.885 14.232 21.852 1.00 89.50 192 PHE A O 1
ATOM 1510 N N . PRO A 1 193 ? -16.413 13.226 23.160 1.00 86.56 193 PRO A N 1
ATOM 1511 C CA . PRO A 1 193 ? -16.680 14.408 23.963 1.00 86.56 193 PRO A CA 1
ATOM 1512 C C . PRO A 1 193 ? -15.541 14.669 24.955 1.00 86.56 193 PRO A C 1
ATOM 1514 O O . PRO A 1 193 ? -14.881 13.745 25.437 1.00 86.56 193 PRO A O 1
ATOM 1517 N N . GLU A 1 194 ? -15.358 15.935 25.336 1.00 82.88 194 GLU A N 1
ATOM 1518 C CA . GLU A 1 194 ? -14.472 16.281 26.449 1.00 82.88 194 GLU A CA 1
ATOM 1519 C C . GLU A 1 194 ? -15.005 15.673 27.755 1.00 82.88 194 GLU A C 1
ATOM 1521 O O . GLU A 1 194 ? -16.145 15.912 28.162 1.00 82.88 194 GLU A O 1
ATOM 1526 N N . LEU A 1 195 ? -14.168 14.877 28.426 1.00 77.06 195 LEU A N 1
ATOM 1527 C CA . LEU A 1 195 ? -14.540 14.235 29.682 1.00 77.06 195 LEU A CA 1
ATOM 1528 C C . LEU A 1 195 ? -14.597 15.281 30.815 1.00 77.06 195 LEU A C 1
ATOM 1530 O O . LEU A 1 195 ? -13.591 15.955 31.066 1.00 77.06 195 LEU A O 1
ATOM 1534 N N . PRO A 1 196 ? -15.721 15.403 31.553 1.00 77.44 196 PRO A N 1
ATOM 1535 C CA . PRO A 1 196 ? -15.758 16.142 32.810 1.00 77.44 196 PRO A CA 1
ATOM 1536 C C . PRO A 1 196 ? -14.903 15.429 33.873 1.00 77.44 196 PRO A C 1
ATOM 1538 O O . PRO A 1 196 ? -14.180 14.471 33.594 1.00 77.44 196 PRO A O 1
ATOM 1541 N N . ARG A 1 197 ? -14.954 15.895 35.126 1.00 73.88 197 ARG A N 1
ATOM 1542 C CA . ARG A 1 197 ? -14.189 15.269 36.215 1.00 73.88 197 ARG A CA 1
ATOM 1543 C C . ARG A 1 197 ? -14.546 13.786 36.330 1.00 73.88 197 ARG A C 1
ATOM 1545 O O . ARG A 1 197 ? -15.694 13.443 36.584 1.00 73.88 197 ARG A O 1
ATOM 1552 N N . GLU A 1 198 ? -13.541 12.920 36.198 1.00 69.62 198 GLU A N 1
ATOM 1553 C CA . GLU A 1 198 ? -13.704 11.457 36.253 1.00 69.62 198 GLU A CA 1
ATOM 1554 C C . GLU A 1 198 ? -14.390 10.971 37.535 1.00 69.62 198 GLU A C 1
ATOM 1556 O O . GLU A 1 198 ? -15.037 9.930 37.529 1.00 69.62 198 GLU A O 1
ATOM 1561 N N . GLU A 1 199 ? -14.263 11.731 38.625 1.00 73.44 199 GLU A N 1
ATOM 1562 C CA . GLU A 1 199 ? -14.864 11.425 39.927 1.00 73.44 199 GLU A CA 1
ATOM 1563 C C . GLU A 1 199 ? -16.401 11.388 39.891 1.00 73.44 199 GLU A C 1
ATOM 1565 O O . GLU A 1 199 ? -17.009 10.685 40.698 1.00 73.44 199 GLU A O 1
ATOM 1570 N N . ASP A 1 200 ? -17.018 12.109 38.950 1.00 79.19 200 ASP A N 1
ATOM 1571 C CA . ASP A 1 200 ? -18.473 12.220 38.817 1.00 79.19 200 ASP A CA 1
ATOM 1572 C C . ASP A 1 200 ? -19.062 11.149 37.878 1.00 79.19 200 ASP A C 1
ATOM 1574 O O . ASP A 1 200 ? -20.279 10.965 37.821 1.00 79.19 200 ASP A O 1
ATOM 1578 N N . LEU A 1 201 ? -18.217 10.411 37.152 1.00 83.75 201 LEU A N 1
ATOM 1579 C CA . LEU A 1 201 ? -18.623 9.448 36.131 1.00 83.75 201 LEU A CA 1
ATOM 1580 C C . LEU A 1 201 ? -18.495 8.000 36.606 1.00 83.75 201 LEU A C 1
ATOM 1582 O O . LEU A 1 201 ? -17.669 7.649 37.447 1.00 83.75 201 LEU A O 1
ATOM 1586 N N . GLU A 1 202 ? -19.313 7.115 36.037 1.00 87.94 202 GLU A N 1
ATOM 1587 C CA . GLU A 1 202 ? -19.257 5.698 36.374 1.00 87.94 202 GLU A CA 1
ATOM 1588 C C . GLU A 1 202 ? -17.936 5.061 35.876 1.00 87.94 202 GLU A C 1
ATOM 1590 O O . GLU A 1 202 ? -17.670 5.038 34.671 1.00 87.94 202 GLU A O 1
ATOM 1595 N N . PRO A 1 203 ? -17.100 4.495 36.769 1.00 88.62 203 PRO A N 1
ATOM 1596 C CA . PRO A 1 203 ? -15.709 4.159 36.454 1.00 88.62 203 PRO A CA 1
ATOM 1597 C C . PRO A 1 203 ? -15.552 3.055 35.402 1.00 88.62 203 PRO A C 1
ATOM 1599 O O . PRO A 1 203 ? -14.586 3.074 34.636 1.00 88.62 203 PRO A O 1
ATOM 1602 N N . VAL A 1 204 ? -16.475 2.087 35.340 1.00 91.44 204 VAL A N 1
ATOM 1603 C CA . VAL A 1 204 ? -16.408 1.007 34.339 1.00 91.44 204 VAL A CA 1
ATOM 1604 C C . VAL A 1 204 ? -16.720 1.555 32.949 1.00 91.44 204 VAL A C 1
ATOM 1606 O O . VAL A 1 204 ? -16.011 1.248 31.995 1.00 91.44 204 VAL A O 1
ATOM 1609 N N . SER A 1 205 ? -17.741 2.399 32.851 1.00 91.00 205 SER A N 1
ATOM 1610 C CA . SER A 1 205 ? -18.186 3.036 31.615 1.00 91.00 205 SER A CA 1
ATOM 1611 C C . SER A 1 205 ? -17.126 3.988 31.060 1.00 91.00 205 SER A C 1
ATOM 1613 O O . SER A 1 205 ? -16.826 3.926 29.874 1.00 91.00 205 SER A O 1
ATOM 1615 N N . VAL A 1 206 ? -16.479 4.793 31.914 1.00 91.50 206 VAL A N 1
ATOM 1616 C CA . VAL A 1 206 ? -15.361 5.669 31.503 1.00 91.50 206 VAL A CA 1
ATOM 1617 C C . VAL A 1 206 ? -14.158 4.866 31.026 1.00 91.50 206 VAL A C 1
ATOM 1619 O O . VAL A 1 206 ? -13.542 5.211 30.021 1.00 91.50 206 VAL A O 1
ATOM 1622 N N . SER A 1 207 ? -13.821 3.781 31.729 1.00 91.56 207 SER A N 1
ATOM 1623 C CA . SER A 1 207 ? -12.710 2.915 31.321 1.00 91.56 207 SER A CA 1
ATOM 1624 C C . SER A 1 207 ? -12.975 2.282 29.952 1.00 91.56 207 SER A C 1
ATOM 1626 O O . SER A 1 207 ? -12.079 2.247 29.115 1.00 91.56 207 SER A O 1
ATOM 1628 N N . ALA A 1 208 ? -14.206 1.823 29.704 1.00 92.38 208 ALA A N 1
ATOM 1629 C CA . ALA A 1 208 ? -14.606 1.277 28.410 1.00 92.38 208 ALA A CA 1
ATOM 1630 C C . ALA A 1 208 ? -14.585 2.342 27.301 1.00 92.38 208 ALA A C 1
ATOM 1632 O O . ALA A 1 208 ? -14.045 2.083 26.229 1.00 92.38 208 ALA A O 1
ATOM 1633 N N . LEU A 1 209 ? -15.091 3.549 27.580 1.00 92.69 209 LEU A N 1
ATOM 1634 C CA . LEU A 1 209 ? -15.060 4.676 26.646 1.00 92.69 209 LEU A CA 1
ATOM 1635 C C . LEU A 1 209 ? -13.626 5.059 26.254 1.00 92.69 209 LEU A C 1
ATOM 1637 O O . LEU A 1 209 ? -13.368 5.292 25.081 1.00 92.69 209 LEU A O 1
ATOM 1641 N N . ARG A 1 210 ? -12.679 5.079 27.202 1.00 90.44 210 ARG A N 1
ATOM 1642 C CA . ARG A 1 210 ? -11.257 5.349 26.912 1.00 90.44 210 ARG A CA 1
ATOM 1643 C C . ARG A 1 210 ? -10.642 4.310 25.986 1.00 90.44 210 ARG A C 1
ATOM 1645 O O . ARG A 1 210 ? -10.041 4.672 24.984 1.00 90.44 210 ARG A O 1
ATOM 1652 N N . LEU A 1 211 ? -10.840 3.029 26.297 1.00 91.44 211 LEU A N 1
ATOM 1653 C CA . LEU A 1 211 ? -10.333 1.936 25.464 1.00 91.44 211 LEU A CA 1
ATOM 1654 C C . LEU A 1 211 ? -10.904 1.997 24.042 1.00 91.44 211 LEU A C 1
ATOM 1656 O O . LEU A 1 211 ? -10.186 1.747 23.074 1.00 91.44 211 LEU A O 1
ATOM 1660 N N . PHE A 1 212 ? -12.186 2.347 23.915 1.00 93.00 212 PHE A N 1
ATOM 1661 C CA . PHE A 1 212 ? -12.806 2.567 22.615 1.00 93.00 212 PHE A CA 1
ATOM 1662 C C . PHE A 1 212 ? -12.211 3.800 21.920 1.00 93.00 212 PHE A C 1
ATOM 1664 O O . PHE A 1 212 ? -11.800 3.693 20.773 1.00 93.00 212 PHE A O 1
ATOM 1671 N N . SER A 1 213 ? -12.050 4.929 22.616 1.00 91.19 213 SER A N 1
ATOM 1672 C CA . SER A 1 213 ? -11.451 6.156 22.068 1.00 91.19 213 SER A CA 1
ATOM 1673 C C . SER A 1 213 ? -10.041 5.960 21.518 1.00 91.19 213 SER A C 1
ATOM 1675 O O . SER A 1 213 ? -9.723 6.527 20.477 1.00 91.19 213 SER A O 1
ATOM 1677 N N . ASP A 1 214 ? -9.217 5.141 22.171 1.00 89.38 214 ASP A N 1
ATOM 1678 C CA . ASP A 1 214 ? -7.842 4.877 21.730 1.00 89.38 214 ASP A CA 1
ATOM 1679 C C . ASP A 1 214 ? -7.782 4.056 20.425 1.00 89.38 214 ASP A C 1
ATOM 1681 O O . ASP A 1 214 ? -6.785 4.088 19.702 1.00 89.38 214 ASP A O 1
ATOM 1685 N N . THR A 1 215 ? -8.843 3.304 20.109 1.00 91.12 215 THR A N 1
ATOM 1686 C CA . THR A 1 215 ? -8.864 2.331 19.001 1.00 91.12 215 THR A CA 1
ATOM 1687 C C . THR A 1 215 ? -9.882 2.653 17.907 1.00 91.12 215 THR A C 1
ATOM 1689 O O . THR A 1 215 ? -9.769 2.136 16.796 1.00 91.12 215 THR A O 1
ATOM 1692 N N . ALA A 1 216 ? -10.852 3.528 18.176 1.00 91.44 216 ALA A N 1
ATOM 1693 C CA . ALA A 1 216 ? -11.987 3.791 17.298 1.00 91.44 216 ALA A CA 1
ATOM 1694 C C . ALA A 1 216 ? -11.578 4.311 15.915 1.00 91.44 216 ALA A C 1
ATOM 1696 O O . ALA A 1 216 ? -12.044 3.792 14.899 1.00 91.44 216 ALA A O 1
ATOM 1697 N N . ASN A 1 217 ? -10.656 5.275 15.880 1.00 91.19 217 ASN A N 1
ATOM 1698 C CA . ASN A 1 217 ? -10.207 5.927 14.646 1.00 91.19 217 ASN A CA 1
ATOM 1699 C C . ASN A 1 217 ? -8.887 5.350 14.096 1.00 91.19 217 ASN A C 1
ATOM 1701 O O . ASN A 1 217 ? -8.367 5.849 13.100 1.00 91.19 217 ASN A O 1
ATOM 1705 N N . THR A 1 218 ? -8.354 4.275 14.691 1.00 92.25 218 THR A N 1
ATOM 1706 C CA . THR A 1 218 ? -7.106 3.634 14.241 1.00 92.25 218 THR A CA 1
ATOM 1707 C C . THR A 1 218 ? -7.404 2.294 13.581 1.00 92.25 218 THR A C 1
ATOM 1709 O O . THR A 1 218 ? -7.893 1.369 14.229 1.00 92.25 218 THR A O 1
ATOM 1712 N N . ILE A 1 219 ? -7.079 2.161 12.293 1.00 92.38 219 ILE A N 1
ATOM 1713 C CA . ILE A 1 219 ? -7.282 0.919 11.540 1.00 92.38 219 ILE A CA 1
ATOM 1714 C C . ILE A 1 219 ? -5.956 0.167 11.422 1.00 92.38 219 ILE A C 1
ATOM 1716 O O . ILE A 1 219 ? -4.966 0.688 10.906 1.00 92.38 219 ILE A O 1
ATOM 1720 N N . GLU A 1 220 ? -5.950 -1.086 11.872 1.00 91.25 220 GLU A N 1
ATOM 1721 C CA . GLU A 1 220 ? -4.807 -1.998 11.736 1.00 91.25 220 GLU A CA 1
ATOM 1722 C C . GLU A 1 220 ? -4.745 -2.636 10.335 1.00 91.25 220 GLU A C 1
ATOM 1724 O O . GLU A 1 220 ? -5.727 -2.618 9.586 1.00 91.25 220 GLU A O 1
ATOM 1729 N N . ASP A 1 221 ? -3.620 -3.268 9.986 1.00 91.38 221 ASP A N 1
ATOM 1730 C CA . ASP A 1 221 ? -3.417 -3.994 8.718 1.00 91.38 221 ASP A CA 1
ATOM 1731 C C . ASP A 1 221 ? -3.759 -3.178 7.453 1.00 91.38 221 ASP A C 1
ATOM 1733 O O . ASP A 1 221 ? -4.189 -3.722 6.428 1.00 91.38 221 ASP A O 1
ATOM 1737 N N . MET A 1 222 ? -3.581 -1.860 7.515 1.00 94.19 222 MET A N 1
ATOM 1738 C CA . MET A 1 222 ? -3.820 -0.965 6.389 1.00 94.19 222 MET A CA 1
ATOM 1739 C C . MET A 1 222 ? -2.614 -0.934 5.451 1.00 94.19 222 MET A C 1
ATOM 1741 O O . MET A 1 222 ? -1.473 -0.967 5.925 1.00 94.19 222 MET A O 1
ATOM 1745 N N . PRO A 1 223 ? -2.826 -0.868 4.122 1.00 94.75 223 PRO A N 1
ATOM 1746 C CA . PRO A 1 223 ? -1.744 -0.606 3.187 1.00 94.75 223 PRO A CA 1
ATOM 1747 C C . PRO A 1 223 ? -1.167 0.782 3.463 1.00 94.75 223 PRO A C 1
ATOM 1749 O O . PRO A 1 223 ? -1.865 1.786 3.359 1.00 94.75 223 PRO A O 1
ATOM 1752 N N . ILE A 1 224 ? 0.118 0.837 3.795 1.00 93.81 224 ILE A N 1
ATOM 1753 C CA . ILE A 1 224 ? 0.815 2.106 3.960 1.00 93.81 224 ILE A CA 1
ATOM 1754 C C . ILE A 1 224 ? 1.316 2.539 2.596 1.00 93.81 224 ILE A C 1
ATOM 1756 O O . ILE A 1 224 ? 2.008 1.785 1.902 1.00 93.81 224 ILE A O 1
ATOM 1760 N N . VAL A 1 225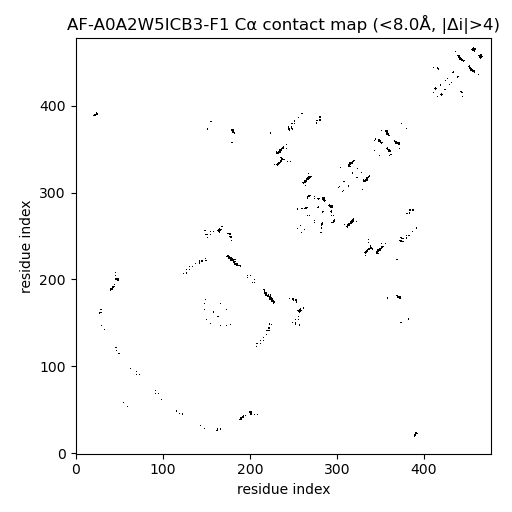 ? 0.961 3.762 2.225 1.00 92.88 225 VAL A N 1
ATOM 1761 C CA . VAL A 1 225 ? 1.305 4.367 0.946 1.00 92.88 225 VAL A CA 1
ATOM 1762 C C . VAL A 1 225 ? 2.034 5.678 1.161 1.00 92.88 225 VAL A C 1
ATOM 1764 O O . VAL A 1 225 ? 1.734 6.430 2.085 1.00 92.88 225 VAL A O 1
ATOM 1767 N N . VAL A 1 226 ? 2.997 5.952 0.292 1.00 91.25 226 VAL A N 1
ATOM 1768 C CA . VAL A 1 226 ? 3.738 7.210 0.275 1.00 91.25 226 VAL A CA 1
ATOM 1769 C C . VAL A 1 226 ? 3.521 7.902 -1.061 1.00 91.25 226 VAL A C 1
ATOM 1771 O O . VAL A 1 226 ? 3.657 7.280 -2.114 1.00 91.25 226 VAL A O 1
ATOM 1774 N N . SER A 1 227 ? 3.157 9.182 -1.032 1.00 90.75 227 SER A N 1
ATOM 1775 C CA . SER A 1 227 ? 2.929 9.963 -2.250 1.00 90.75 227 SER A CA 1
ATOM 1776 C C . SER A 1 227 ? 4.204 10.673 -2.686 1.00 90.75 227 SER A C 1
ATOM 1778 O O . SER A 1 227 ? 4.812 11.382 -1.888 1.00 90.75 227 SER A O 1
ATOM 1780 N N . LEU A 1 228 ? 4.579 10.554 -3.962 1.00 89.19 228 LEU A N 1
ATOM 1781 C CA . LEU A 1 228 ? 5.653 11.366 -4.551 1.00 89.19 228 LEU A CA 1
ATOM 1782 C C . LEU A 1 228 ? 5.181 12.737 -5.032 1.00 89.19 228 LEU A C 1
ATOM 1784 O O . LEU A 1 228 ? 5.999 13.533 -5.473 1.00 89.19 228 LEU A O 1
ATOM 1788 N N . ARG A 1 229 ? 3.886 13.061 -4.957 1.00 87.19 229 ARG A N 1
ATOM 1789 C CA . ARG A 1 229 ? 3.397 14.379 -5.402 1.00 87.19 229 ARG A CA 1
ATOM 1790 C C . ARG A 1 229 ? 3.983 15.514 -4.555 1.00 87.19 229 ARG A C 1
ATOM 1792 O O . ARG A 1 229 ? 4.219 16.601 -5.070 1.00 87.19 229 ARG A O 1
ATOM 1799 N N . GLY A 1 230 ? 4.237 15.247 -3.270 1.00 81.00 230 GLY A N 1
ATOM 1800 C CA . GLY A 1 230 ? 4.828 16.199 -2.323 1.00 81.00 230 GLY A CA 1
ATOM 1801 C C . GLY A 1 230 ? 6.359 16.190 -2.253 1.00 81.00 230 GLY A C 1
ATOM 1802 O O . GLY A 1 230 ? 6.926 17.045 -1.577 1.00 81.00 230 GLY A O 1
ATOM 1803 N N . PHE A 1 231 ? 7.037 15.253 -2.928 1.00 84.38 231 PHE A N 1
ATOM 1804 C CA . PHE A 1 231 ? 8.488 15.064 -2.822 1.00 84.38 231 PHE A CA 1
ATOM 1805 C C . PHE A 1 231 ? 9.125 14.882 -4.200 1.00 84.38 231 PHE A C 1
ATOM 1807 O O . PHE A 1 231 ? 8.644 14.122 -5.031 1.00 84.38 231 PHE A O 1
ATOM 1814 N N . THR A 1 232 ? 10.275 15.510 -4.434 1.00 82.62 232 THR A N 1
ATOM 1815 C CA . THR A 1 232 ? 11.007 15.338 -5.704 1.00 82.62 232 THR A CA 1
ATOM 1816 C C . THR A 1 232 ? 11.644 13.957 -5.827 1.00 82.62 232 THR A C 1
ATOM 1818 O O . THR A 1 232 ? 11.823 13.439 -6.929 1.00 82.62 232 THR A O 1
ATOM 1821 N N . ARG A 1 233 ? 11.989 13.334 -4.694 1.00 88.25 233 ARG A N 1
ATOM 1822 C CA . ARG A 1 233 ? 12.602 12.006 -4.653 1.00 88.25 233 ARG A CA 1
ATOM 1823 C C . ARG A 1 233 ? 12.138 11.176 -3.468 1.00 88.25 233 ARG A C 1
ATOM 1825 O O . ARG A 1 233 ? 12.015 11.695 -2.361 1.00 88.25 233 ARG A O 1
ATOM 1832 N N . CYS A 1 234 ? 11.988 9.879 -3.702 1.00 91.94 234 CYS A N 1
ATOM 1833 C CA . CYS A 1 234 ? 11.899 8.848 -2.682 1.00 91.94 234 CYS A CA 1
ATOM 1834 C C . CYS A 1 234 ? 13.092 7.906 -2.806 1.00 91.94 234 CYS A C 1
ATOM 1836 O O . CYS A 1 234 ? 13.383 7.406 -3.893 1.00 91.94 234 CYS A O 1
ATOM 1838 N N . VAL A 1 235 ? 13.795 7.682 -1.702 1.00 92.81 235 VAL A N 1
ATOM 1839 C CA . VAL A 1 235 ? 14.965 6.806 -1.650 1.00 92.81 235 VAL A CA 1
ATOM 1840 C C . VAL A 1 235 ? 14.698 5.675 -0.671 1.00 92.81 235 VAL A C 1
ATOM 1842 O O . VAL A 1 235 ? 14.350 5.933 0.476 1.00 92.81 235 VAL A O 1
ATOM 1845 N N . VAL A 1 236 ? 14.888 4.438 -1.118 1.00 94.12 236 VAL A N 1
ATOM 1846 C CA . VAL A 1 236 ? 14.844 3.238 -0.281 1.00 94.12 236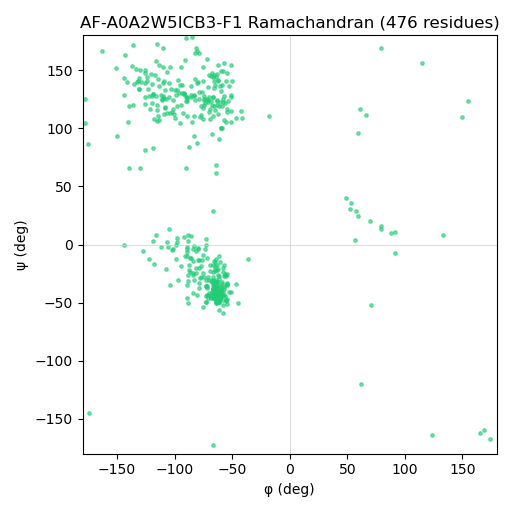 VAL A CA 1
ATOM 1847 C C . VAL A 1 236 ? 16.268 2.831 0.087 1.00 94.12 236 VAL A C 1
ATOM 1849 O O . VAL A 1 236 ? 17.118 2.679 -0.792 1.00 94.12 236 VAL A O 1
ATOM 1852 N N . SER A 1 237 ? 16.515 2.635 1.376 1.00 92.88 237 SER A N 1
ATOM 1853 C CA . SER A 1 237 ? 17.790 2.207 1.949 1.00 92.88 237 SER A CA 1
ATOM 1854 C C . SER A 1 237 ? 17.585 1.133 3.025 1.00 92.88 237 SER A C 1
ATOM 1856 O O . SER A 1 237 ? 16.457 0.795 3.392 1.00 92.88 237 SER A O 1
ATOM 1858 N N . GLY A 1 238 ? 18.683 0.544 3.501 1.00 89.75 238 GLY A N 1
ATOM 1859 C CA . GLY A 1 238 ? 18.683 -0.518 4.512 1.00 89.75 238 GLY A CA 1
ATOM 1860 C C . GLY A 1 238 ? 19.391 -1.784 4.035 1.00 89.75 238 GLY A C 1
ATOM 1861 O O . GLY A 1 238 ? 20.120 -1.768 3.037 1.00 89.75 238 GLY A O 1
ATOM 1862 N N . GLU A 1 239 ? 19.167 -2.901 4.734 1.00 89.88 239 GLU A N 1
ATOM 1863 C CA . GLU A 1 239 ? 19.754 -4.200 4.382 1.00 89.88 239 GLU A CA 1
ATOM 1864 C C . GLU A 1 239 ? 19.445 -4.550 2.916 1.00 89.88 239 GLU A C 1
ATOM 1866 O O . GLU A 1 239 ? 18.278 -4.625 2.526 1.00 89.88 239 GLU A O 1
ATOM 1871 N N . LYS A 1 240 ? 20.488 -4.803 2.108 1.00 89.50 240 LYS A N 1
ATOM 1872 C CA . LYS A 1 240 ? 20.389 -4.969 0.646 1.00 89.50 240 LYS A CA 1
ATOM 1873 C C . LYS A 1 240 ? 19.228 -5.871 0.211 1.00 89.50 240 LYS A C 1
ATOM 1875 O O . LYS A 1 240 ? 18.435 -5.492 -0.640 1.00 89.50 240 LYS A O 1
ATOM 1880 N N . GLN A 1 241 ? 19.101 -7.059 0.799 1.00 91.44 241 GLN A N 1
ATOM 1881 C CA . GLN A 1 241 ? 18.075 -8.015 0.379 1.00 91.44 241 GLN A CA 1
ATOM 1882 C C . GLN A 1 241 ? 16.649 -7.521 0.679 1.00 91.44 241 GLN A C 1
ATOM 1884 O O . GLN A 1 241 ? 15.730 -7.787 -0.100 1.00 91.44 241 GLN A O 1
ATOM 1889 N N . ARG A 1 242 ? 16.450 -6.801 1.789 1.00 92.31 242 ARG A N 1
ATOM 1890 C CA . ARG A 1 242 ? 15.136 -6.288 2.200 1.00 92.31 242 ARG A CA 1
ATOM 1891 C C . ARG A 1 242 ? 14.761 -5.016 1.467 1.00 92.31 242 ARG A C 1
ATOM 1893 O O . ARG A 1 242 ? 13.634 -4.926 0.990 1.00 92.31 242 ARG A O 1
ATOM 1900 N N . SER A 1 243 ? 15.698 -4.083 1.313 1.00 93.75 243 SER A N 1
ATOM 1901 C CA . SER A 1 243 ? 15.483 -2.862 0.535 1.00 93.75 243 SER A CA 1
ATOM 1902 C C . SER A 1 243 ? 15.163 -3.194 -0.925 1.00 93.75 243 SER A C 1
ATOM 1904 O O . SER A 1 243 ? 14.185 -2.682 -1.460 1.00 93.75 243 SER A O 1
ATOM 1906 N N . GLU A 1 244 ? 15.872 -4.145 -1.544 1.00 94.56 244 GLU A N 1
ATOM 1907 C CA . GLU A 1 244 ? 15.551 -4.637 -2.894 1.00 94.56 244 GLU A CA 1
ATOM 1908 C C . GLU A 1 244 ? 14.188 -5.346 -2.958 1.00 94.56 244 GLU A C 1
ATOM 1910 O O . GLU A 1 244 ? 13.468 -5.237 -3.955 1.00 94.56 244 GLU A O 1
ATOM 1915 N N . SER A 1 245 ? 13.819 -6.092 -1.911 1.00 95.25 245 SER A N 1
ATOM 1916 C CA . SER A 1 245 ? 12.518 -6.766 -1.806 1.00 95.25 245 SER A CA 1
ATOM 1917 C C . SER A 1 245 ? 11.360 -5.775 -1.762 1.00 95.25 245 SER A C 1
ATOM 1919 O O . SER A 1 245 ? 10.426 -5.890 -2.566 1.00 95.25 245 SER A O 1
ATOM 1921 N N . LEU A 1 246 ? 11.475 -4.768 -0.896 1.00 95.94 246 LEU A N 1
ATOM 1922 C CA . LEU A 1 246 ? 10.529 -3.670 -0.778 1.00 95.94 246 LEU A CA 1
ATOM 1923 C C . LEU A 1 246 ? 10.447 -2.880 -2.083 1.00 95.94 246 LEU A C 1
ATOM 1925 O O . LEU A 1 246 ? 9.358 -2.683 -2.616 1.00 95.94 246 LEU A O 1
ATOM 1929 N N . PHE A 1 247 ? 11.590 -2.491 -2.647 1.00 96.06 247 PHE A N 1
ATOM 1930 C CA . PHE A 1 247 ? 11.646 -1.706 -3.876 1.00 96.06 247 PHE A CA 1
ATOM 1931 C C . PHE A 1 247 ? 10.970 -2.433 -5.044 1.00 96.06 247 PHE A C 1
ATOM 1933 O O . PHE A 1 247 ? 10.148 -1.852 -5.750 1.00 96.06 247 PHE A O 1
ATOM 1940 N N . ARG A 1 248 ? 11.203 -3.745 -5.204 1.00 95.50 248 ARG A N 1
ATOM 1941 C CA . ARG A 1 248 ? 10.467 -4.558 -6.189 1.00 95.50 248 ARG A CA 1
ATOM 1942 C C . ARG A 1 248 ? 8.963 -4.573 -5.914 1.00 95.50 248 ARG A C 1
ATOM 1944 O O . ARG A 1 248 ? 8.192 -4.522 -6.869 1.00 95.50 248 ARG A O 1
ATOM 1951 N N . SER A 1 249 ? 8.538 -4.652 -4.653 1.00 96.00 249 SER A N 1
ATOM 1952 C CA . SER A 1 249 ? 7.115 -4.601 -4.296 1.00 96.00 249 SER A CA 1
ATOM 1953 C C . SER A 1 249 ? 6.473 -3.258 -4.658 1.00 96.00 249 SER A C 1
ATOM 1955 O O . SER A 1 249 ? 5.447 -3.244 -5.342 1.00 96.00 249 SER A O 1
ATOM 1957 N N . MET A 1 250 ? 7.118 -2.150 -4.278 1.00 95.94 250 MET A N 1
ATOM 1958 C CA . MET A 1 250 ? 6.693 -0.783 -4.592 1.00 95.94 250 MET A CA 1
ATOM 1959 C C . MET A 1 250 ? 6.509 -0.604 -6.100 1.00 95.94 250 MET A C 1
ATOM 1961 O O . MET A 1 250 ? 5.446 -0.185 -6.559 1.00 95.94 250 MET A O 1
ATOM 1965 N N . LEU A 1 251 ? 7.524 -0.993 -6.876 1.00 94.88 251 LEU A N 1
ATOM 1966 C CA . LEU A 1 251 ? 7.501 -0.900 -8.330 1.00 94.88 251 LEU A CA 1
ATOM 1967 C C . LEU A 1 251 ? 6.402 -1.772 -8.948 1.00 94.88 251 LEU A C 1
ATOM 1969 O O . LEU A 1 251 ? 5.635 -1.294 -9.779 1.00 94.88 251 LEU A O 1
ATOM 1973 N N . MET A 1 252 ? 6.274 -3.040 -8.546 1.00 94.25 252 MET A N 1
ATOM 1974 C CA . MET A 1 252 ? 5.248 -3.919 -9.124 1.00 94.25 252 MET A CA 1
ATOM 1975 C C . MET A 1 252 ? 3.826 -3.458 -8.790 1.00 94.25 252 MET A C 1
ATOM 1977 O O . MET A 1 252 ? 2.961 -3.533 -9.662 1.00 94.25 252 MET A O 1
ATOM 1981 N N . THR A 1 253 ? 3.578 -2.942 -7.579 1.00 94.38 253 THR A N 1
ATOM 1982 C CA . THR A 1 253 ? 2.278 -2.331 -7.245 1.00 94.38 253 THR A CA 1
ATOM 1983 C C . THR A 1 253 ? 1.990 -1.147 -8.163 1.00 94.38 253 THR A C 1
ATOM 1985 O O . THR A 1 253 ? 0.896 -1.060 -8.721 1.00 94.38 253 THR A O 1
ATOM 1988 N N . PHE A 1 254 ? 2.975 -0.270 -8.374 1.00 94.12 254 PHE A N 1
ATOM 1989 C CA . PHE A 1 254 ? 2.848 0.884 -9.261 1.00 94.12 254 PHE A CA 1
ATOM 1990 C C . PHE A 1 254 ? 2.486 0.467 -10.697 1.00 94.12 254 PHE A C 1
ATOM 1992 O O . PHE A 1 254 ? 1.465 0.900 -11.224 1.00 94.12 254 PHE A O 1
ATOM 1999 N N . PHE A 1 255 ? 3.238 -0.458 -11.300 1.00 92.06 255 PHE A N 1
ATOM 2000 C CA . PHE A 1 255 ? 3.005 -0.894 -12.684 1.00 92.06 255 PHE A CA 1
ATOM 2001 C C . PHE A 1 255 ? 1.690 -1.654 -12.904 1.00 92.06 255 PHE A C 1
ATOM 2003 O O . PHE A 1 255 ? 1.177 -1.694 -14.025 1.00 92.06 255 PHE A O 1
ATOM 2010 N N . LEU A 1 256 ? 1.141 -2.272 -11.856 1.00 90.81 256 LEU A N 1
ATOM 2011 C CA . LEU A 1 256 ? -0.172 -2.921 -11.901 1.00 90.81 256 LEU A CA 1
ATOM 2012 C C . LEU A 1 256 ? -1.327 -1.917 -11.817 1.00 90.81 256 LEU A C 1
ATOM 2014 O O . LEU A 1 256 ? -2.410 -2.189 -12.329 1.00 90.81 256 LEU A O 1
ATOM 2018 N N . THR A 1 257 ? -1.122 -0.782 -11.157 1.00 90.19 257 THR A N 1
ATOM 2019 C CA . THR A 1 257 ? -2.202 0.146 -10.794 1.00 90.19 257 THR A CA 1
ATOM 2020 C C . THR A 1 257 ? -2.247 1.382 -11.681 1.00 90.19 257 THR A C 1
ATOM 2022 O O . THR A 1 257 ? -3.340 1.839 -11.999 1.00 90.19 257 THR A O 1
ATOM 2025 N N . HIS A 1 258 ? -1.097 1.889 -12.128 1.00 90.56 258 HIS A N 1
ATOM 2026 C CA . HIS A 1 258 ? -0.986 3.122 -12.907 1.00 90.56 258 HIS A CA 1
ATOM 2027 C C . HIS A 1 258 ? -1.000 2.846 -14.407 1.00 90.56 258 HIS A C 1
ATOM 2029 O O . HIS A 1 258 ? -0.328 1.927 -14.881 1.00 90.56 258 HIS A O 1
ATOM 2035 N N . HIS A 1 259 ? -1.727 3.663 -15.164 1.00 86.81 259 HIS A N 1
ATOM 2036 C CA . HIS A 1 259 ? -1.779 3.544 -16.618 1.00 86.81 259 HIS A CA 1
ATOM 2037 C C . HIS A 1 259 ? -0.453 3.971 -17.285 1.00 86.81 259 HIS A C 1
ATOM 2039 O O . HIS A 1 259 ? 0.098 5.010 -16.920 1.00 86.81 259 HIS A O 1
ATOM 2045 N N . PRO A 1 260 ? 0.075 3.216 -18.273 1.00 84.12 260 PRO A N 1
ATOM 2046 C CA . PRO A 1 260 ? 1.377 3.508 -18.888 1.00 84.12 260 PRO A CA 1
ATOM 2047 C C . PRO A 1 260 ? 1.401 4.738 -19.810 1.00 84.12 260 PRO A C 1
ATOM 2049 O O . PRO A 1 260 ? 2.482 5.168 -20.193 1.00 84.12 260 PRO A O 1
ATOM 2052 N N . GLU A 1 261 ? 0.243 5.302 -20.168 1.00 79.62 261 GLU A N 1
ATOM 2053 C CA . GLU A 1 261 ? 0.168 6.583 -20.903 1.00 79.62 261 GLU A CA 1
ATOM 2054 C C . GLU A 1 261 ? 0.243 7.804 -19.981 1.00 79.62 261 GLU A C 1
ATOM 2056 O O . GLU A 1 261 ? 0.662 8.868 -20.417 1.00 79.62 261 GLU A O 1
ATOM 2061 N N . ASP A 1 262 ? -0.129 7.652 -18.707 1.00 84.81 262 ASP A N 1
ATOM 2062 C CA . ASP A 1 262 ? -0.124 8.767 -17.753 1.00 84.81 262 ASP A CA 1
ATOM 2063 C C . ASP A 1 262 ? 1.239 8.902 -17.065 1.00 84.81 262 ASP A C 1
ATOM 2065 O O . ASP A 1 262 ? 1.621 9.987 -16.624 1.00 84.81 262 ASP A O 1
ATOM 2069 N N . CYS A 1 263 ? 1.990 7.798 -16.959 1.00 85.12 263 CYS A N 1
ATOM 2070 C CA . CYS A 1 263 ? 3.328 7.815 -16.391 1.00 85.12 263 CYS A CA 1
ATOM 2071 C C . CYS A 1 263 ? 4.333 6.984 -17.191 1.00 85.12 263 CYS A C 1
ATOM 2073 O O . CYS A 1 263 ? 4.222 5.759 -17.302 1.00 85.12 263 CYS A O 1
ATOM 2075 N N . HIS A 1 264 ? 5.369 7.671 -17.666 1.00 84.81 264 HIS A N 1
ATOM 2076 C CA . HIS A 1 264 ? 6.497 7.087 -18.372 1.00 84.81 264 HIS A CA 1
ATOM 2077 C C . HIS A 1 264 ? 7.672 6.877 -17.426 1.00 84.81 264 HIS A C 1
ATOM 2079 O O . HIS A 1 264 ? 8.056 7.775 -16.676 1.00 84.81 264 HIS A O 1
ATOM 2085 N N . VAL A 1 265 ? 8.267 5.688 -17.481 1.00 87.50 265 VAL A N 1
ATOM 2086 C CA . VAL A 1 265 ? 9.363 5.304 -16.596 1.00 87.50 265 VAL A CA 1
ATOM 2087 C C . VAL A 1 265 ? 10.679 5.268 -17.351 1.00 87.50 265 VAL A C 1
ATOM 2089 O O . VAL A 1 265 ? 10.839 4.544 -18.333 1.00 87.50 265 VAL A O 1
ATOM 2092 N N . VAL A 1 266 ? 11.646 6.011 -16.826 1.00 86.06 266 VAL A N 1
ATOM 2093 C CA . VAL A 1 266 ? 13.016 6.087 -17.327 1.00 86.06 266 VAL A CA 1
ATOM 2094 C C . VAL A 1 266 ? 13.950 5.417 -16.332 1.00 86.06 266 VAL A C 1
ATOM 2096 O O . VAL A 1 266 ? 13.799 5.583 -15.122 1.00 86.06 266 VAL A O 1
ATOM 2099 N N . LEU A 1 267 ? 14.925 4.657 -16.828 1.00 88.06 267 LEU A N 1
ATOM 2100 C CA . LEU A 1 267 ? 15.862 3.915 -15.989 1.00 88.06 267 LEU A CA 1
ATOM 2101 C C . LEU A 1 267 ? 17.257 4.536 -16.053 1.00 88.06 267 LEU A C 1
ATOM 2103 O O . LEU A 1 267 ? 17.739 4.911 -17.118 1.00 88.06 267 LEU A O 1
ATOM 2107 N N . ALA A 1 268 ? 17.941 4.576 -14.917 1.00 87.81 268 ALA A N 1
ATOM 2108 C CA . ALA A 1 268 ? 19.368 4.855 -14.827 1.00 87.81 268 ALA A CA 1
ATOM 2109 C C . ALA A 1 268 ? 19.993 3.930 -13.774 1.00 87.81 268 ALA A C 1
ATOM 2111 O O . ALA A 1 268 ? 20.411 4.375 -12.704 1.00 87.81 268 ALA A O 1
ATOM 2112 N N . CYS A 1 269 ? 19.993 2.626 -14.057 1.00 88.94 269 CYS A N 1
ATOM 2113 C CA . CYS A 1 269 ? 20.408 1.584 -13.114 1.00 88.94 269 CYS A CA 1
ATOM 2114 C C . CYS A 1 269 ? 21.708 0.898 -13.554 1.00 88.94 269 CYS A C 1
ATOM 2116 O O . CYS A 1 269 ? 21.806 0.456 -14.703 1.00 88.94 269 CYS A O 1
ATOM 2118 N N . LYS A 1 270 ? 22.686 0.813 -12.643 1.00 88.25 270 LYS A N 1
ATOM 2119 C CA . LYS A 1 270 ? 23.963 0.097 -12.786 1.00 88.25 270 LYS A CA 1
ATOM 2120 C C . LYS A 1 270 ? 23.786 -1.405 -12.560 1.00 88.25 270 LYS A C 1
ATOM 2122 O O . LYS A 1 270 ? 24.448 -2.196 -13.229 1.00 88.25 270 LYS A O 1
ATOM 2127 N N . ASP A 1 271 ? 22.927 -1.804 -11.624 1.00 88.69 271 ASP A N 1
ATOM 2128 C CA . ASP A 1 271 ? 22.623 -3.206 -11.366 1.00 88.69 271 ASP A CA 1
ATOM 2129 C C . ASP A 1 271 ? 21.736 -3.766 -12.494 1.00 88.69 271 ASP A C 1
ATOM 2131 O O . ASP A 1 271 ? 20.641 -3.242 -12.737 1.00 88.69 271 ASP A O 1
ATOM 2135 N N . PRO A 1 272 ? 22.170 -4.833 -13.195 1.00 86.25 272 PRO A N 1
ATOM 2136 C CA . PRO A 1 272 ? 21.423 -5.408 -14.309 1.00 86.25 272 PRO A CA 1
ATOM 2137 C C . PRO A 1 272 ? 20.063 -5.989 -13.907 1.00 86.25 272 PRO A C 1
ATOM 2139 O O . PRO A 1 272 ? 19.211 -6.154 -14.783 1.00 86.25 272 PRO A O 1
ATOM 2142 N N . GLN A 1 273 ? 19.819 -6.264 -12.619 1.00 89.31 273 GLN A N 1
ATOM 2143 C CA . GLN A 1 273 ? 18.546 -6.827 -12.173 1.00 89.31 273 GLN A CA 1
ATOM 2144 C C . GLN A 1 273 ? 17.352 -5.920 -12.512 1.00 89.31 273 GLN A C 1
ATOM 2146 O O . GLN A 1 273 ? 16.285 -6.426 -12.870 1.00 89.31 273 GLN A O 1
ATOM 2151 N N . TRP A 1 274 ? 17.523 -4.592 -12.435 1.00 89.44 274 TRP A N 1
ATOM 2152 C CA . TRP A 1 274 ? 16.436 -3.636 -12.662 1.00 89.44 274 TRP A CA 1
ATOM 2153 C C . TRP A 1 274 ? 16.097 -3.502 -14.142 1.00 89.44 274 TRP A C 1
ATOM 2155 O O . TRP A 1 274 ? 14.940 -3.738 -14.490 1.00 89.44 274 TRP A O 1
ATOM 2165 N N . PRO A 1 275 ? 17.053 -3.216 -15.048 1.00 85.81 275 PRO A N 1
ATOM 2166 C CA . PRO A 1 275 ? 16.750 -3.180 -16.473 1.00 85.81 275 PRO A CA 1
ATOM 2167 C C . PRO A 1 275 ? 16.245 -4.530 -16.994 1.00 85.81 275 PRO A C 1
ATOM 2169 O O . PRO A 1 275 ? 15.349 -4.560 -17.831 1.00 85.81 275 PRO A O 1
ATOM 2172 N N . GLU A 1 276 ? 16.759 -5.659 -16.492 1.00 86.00 276 GLU A N 1
ATOM 2173 C CA . GLU A 1 276 ? 16.293 -6.984 -16.915 1.00 86.00 276 GLU A CA 1
ATOM 2174 C C . GLU A 1 276 ? 14.838 -7.263 -16.521 1.00 86.00 276 GLU A C 1
ATOM 2176 O O . GLU A 1 276 ? 14.093 -7.863 -17.303 1.00 86.00 276 GLU A O 1
ATOM 2181 N N . LEU A 1 277 ? 14.436 -6.817 -15.330 1.00 86.88 277 LEU A N 1
ATOM 2182 C CA . LEU A 1 277 ? 13.072 -6.942 -14.832 1.00 86.88 277 LEU A CA 1
ATOM 2183 C C . LEU A 1 277 ? 12.120 -5.986 -15.559 1.00 86.88 277 LEU A C 1
ATOM 2185 O O . LEU A 1 277 ? 11.052 -6.391 -16.015 1.00 86.88 277 LEU A O 1
ATOM 2189 N N . LEU A 1 278 ? 12.510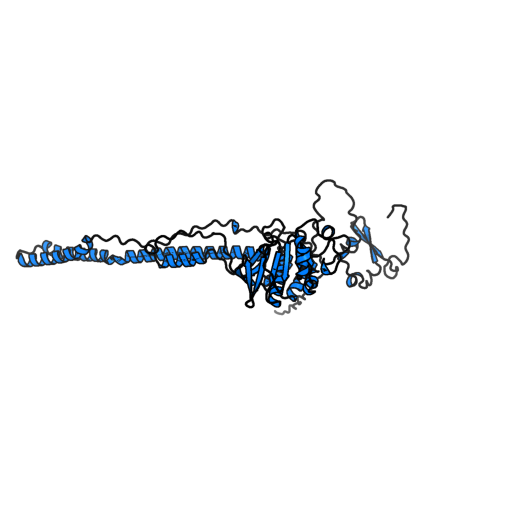 -4.716 -15.652 1.00 87.56 278 LEU A N 1
ATOM 2190 C CA . LEU A 1 278 ? 11.625 -3.630 -16.053 1.00 87.56 278 LEU A CA 1
ATOM 2191 C C . LEU A 1 278 ? 11.452 -3.530 -17.568 1.00 87.56 278 LEU A C 1
ATOM 2193 O O . LEU A 1 278 ? 10.429 -3.022 -18.008 1.00 87.56 278 LEU A O 1
ATOM 2197 N N . LYS A 1 279 ? 12.364 -4.099 -18.370 1.00 82.75 279 LYS A N 1
ATOM 2198 C CA . LYS A 1 279 ? 12.308 -4.013 -19.840 1.00 82.75 279 LYS A CA 1
ATOM 2199 C C . LYS A 1 279 ? 11.060 -4.548 -20.519 1.00 82.75 279 LYS A C 1
ATOM 2201 O O . LYS A 1 279 ? 10.819 -4.259 -21.684 1.00 82.75 279 LYS A O 1
ATOM 2206 N N . TRP A 1 280 ? 10.325 -5.392 -19.815 1.00 81.75 280 TRP A N 1
ATOM 2207 C CA . TRP A 1 280 ? 9.118 -6.023 -20.321 1.00 81.75 280 TRP A CA 1
ATOM 2208 C C . TRP A 1 280 ? 7.875 -5.157 -20.104 1.00 81.75 280 TRP A C 1
ATOM 2210 O O . TRP A 1 280 ? 6.812 -5.480 -20.622 1.00 81.75 280 TRP A O 1
ATOM 2220 N N . LEU A 1 281 ? 7.978 -4.092 -19.309 1.00 86.00 281 LEU A N 1
ATOM 2221 C CA . LEU A 1 281 ? 6.830 -3.303 -18.890 1.00 86.00 281 LEU A CA 1
ATOM 2222 C C . LEU A 1 281 ? 6.483 -2.229 -19.923 1.00 86.00 281 LEU A C 1
ATOM 2224 O O . LEU A 1 281 ? 7.384 -1.501 -20.349 1.00 86.00 281 LEU A O 1
ATOM 2228 N N . PRO A 1 282 ? 5.188 -2.040 -20.238 1.00 81.56 282 PRO A N 1
ATOM 2229 C CA . PRO A 1 282 ? 4.750 -1.047 -21.218 1.00 81.56 282 PRO A CA 1
ATOM 2230 C C . PRO A 1 282 ? 5.118 0.389 -20.818 1.00 81.56 282 PRO A C 1
ATOM 2232 O O . PRO A 1 282 ? 5.367 1.212 -21.688 1.00 81.56 282 PRO A O 1
ATOM 2235 N N . HIS A 1 283 ? 5.245 0.674 -19.519 1.00 85.00 283 HIS A N 1
ATOM 2236 C CA . HIS A 1 283 ? 5.666 1.976 -18.984 1.00 85.00 283 HIS A CA 1
ATOM 2237 C C . HIS A 1 283 ? 7.102 2.378 -19.342 1.00 85.00 283 HIS A C 1
ATOM 2239 O O . HIS A 1 283 ? 7.440 3.553 -19.244 1.00 85.00 283 HIS A O 1
ATOM 2245 N N . THR A 1 284 ? 7.958 1.414 -19.696 1.00 79.62 284 THR A N 1
ATOM 2246 C CA . THR A 1 284 ? 9.397 1.640 -19.951 1.00 79.62 284 THR A CA 1
ATOM 2247 C C . THR A 1 284 ? 9.760 1.679 -21.433 1.00 79.62 284 THR A C 1
ATOM 2249 O O . THR A 1 284 ? 10.919 1.911 -21.784 1.00 79.62 284 THR A O 1
ATOM 2252 N N . VAL A 1 285 ? 8.784 1.418 -22.305 1.00 70.12 285 VAL A N 1
ATOM 2253 C CA . VAL A 1 285 ? 8.983 1.338 -23.751 1.00 70.12 285 VAL A CA 1
ATOM 2254 C C . VAL A 1 285 ? 8.805 2.721 -24.368 1.00 70.12 285 VAL A C 1
ATOM 2256 O O . VAL A 1 285 ? 7.757 3.349 -24.221 1.00 70.12 285 VAL A O 1
ATOM 2259 N N . ARG A 1 286 ? 9.806 3.167 -25.131 1.00 59.97 286 ARG A N 1
ATOM 2260 C CA . ARG A 1 286 ? 9.689 4.344 -25.997 1.00 59.97 286 ARG A CA 1
ATOM 2261 C C . ARG A 1 286 ? 8.853 3.985 -27.229 1.00 59.97 286 ARG A C 1
ATOM 2263 O O . ARG A 1 286 ? 9.244 3.125 -28.011 1.00 59.97 286 ARG A O 1
ATOM 2270 N N . ARG A 1 287 ? 7.722 4.661 -27.441 1.00 56.56 287 ARG A N 1
ATOM 2271 C CA . ARG A 1 287 ? 6.977 4.614 -2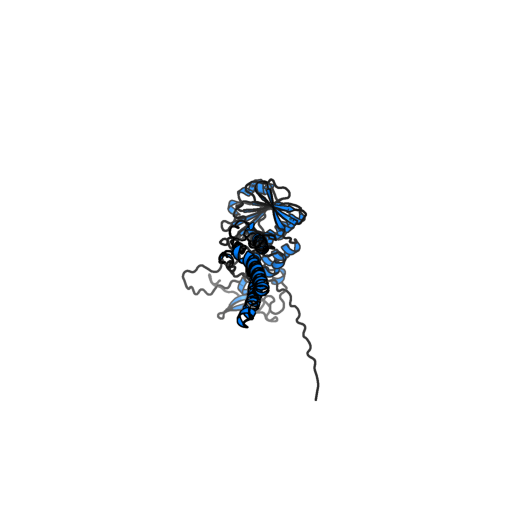8.714 1.00 56.56 287 ARG A CA 1
ATOM 2272 C C . ARG A 1 287 ? 7.469 5.722 -29.644 1.00 56.56 287 ARG A C 1
ATOM 2274 O O . ARG A 1 287 ? 6.754 6.675 -29.917 1.00 56.56 287 ARG A O 1
ATOM 2281 N N . SER A 1 288 ? 8.722 5.635 -30.076 1.00 46.34 288 SER A N 1
ATOM 2282 C CA . SER A 1 288 ? 9.200 6.401 -31.233 1.00 46.34 288 SER A CA 1
ATOM 2283 C C . SER A 1 288 ? 9.321 5.445 -32.405 1.00 46.34 288 SER A C 1
ATOM 2285 O O . SER A 1 288 ? 9.797 4.330 -32.195 1.00 46.34 288 SER A O 1
ATOM 2287 N N . ASP A 1 289 ? 8.917 5.905 -33.587 1.00 38.62 289 ASP A N 1
ATOM 2288 C CA . ASP A 1 289 ? 8.542 5.186 -34.816 1.00 38.62 289 ASP A CA 1
ATOM 2289 C C . ASP A 1 289 ? 9.291 3.890 -35.217 1.00 38.62 289 ASP A C 1
ATOM 2291 O O . ASP A 1 289 ? 8.795 3.175 -36.084 1.00 38.62 289 ASP A O 1
ATOM 2295 N N . TYR A 1 290 ? 10.438 3.529 -34.623 1.00 39.53 290 TYR A N 1
ATOM 2296 C CA . TYR A 1 290 ? 11.246 2.380 -35.053 1.00 39.53 290 TYR A CA 1
ATOM 2297 C C . TYR A 1 290 ? 11.956 1.565 -33.945 1.00 39.53 290 TYR A C 1
ATOM 2299 O O . TYR A 1 290 ? 12.607 0.577 -34.285 1.00 39.53 290 TYR A O 1
ATOM 2307 N N . GLU A 1 291 ? 11.852 1.895 -32.645 1.00 43.78 291 GLU A N 1
ATOM 2308 C CA . GLU A 1 291 ? 12.629 1.191 -31.596 1.00 43.78 291 GLU A CA 1
ATOM 2309 C C . GLU A 1 291 ? 11.853 0.933 -30.288 1.00 43.78 291 GLU A C 1
ATOM 2311 O O . GLU A 1 291 ? 11.699 1.820 -29.453 1.00 43.78 291 GLU A O 1
ATOM 2316 N N . LEU A 1 292 ? 11.440 -0.324 -30.063 1.00 49.94 292 LEU A N 1
ATOM 2317 C CA . LEU A 1 292 ? 10.962 -0.815 -28.764 1.00 49.94 292 LEU A CA 1
ATOM 2318 C C . LEU A 1 292 ? 12.143 -1.319 -27.922 1.00 49.94 292 LEU A C 1
ATOM 2320 O O . LEU A 1 292 ? 12.420 -2.519 -27.886 1.00 49.94 292 LEU A O 1
ATOM 2324 N N . TYR A 1 293 ? 12.837 -0.423 -27.223 1.00 53.62 293 TYR A N 1
ATOM 2325 C CA . TYR A 1 293 ? 13.771 -0.824 -26.170 1.00 53.62 293 TYR A CA 1
ATOM 2326 C C . TYR A 1 293 ? 13.460 -0.116 -24.850 1.00 53.62 293 TYR A C 1
ATOM 2328 O O . TYR A 1 293 ? 13.014 1.033 -24.859 1.00 53.62 293 TYR A O 1
ATOM 2336 N N . PRO A 1 294 ? 13.705 -0.783 -23.705 1.00 58.81 294 PRO A N 1
ATOM 2337 C CA . PRO A 1 294 ? 13.711 -0.112 -22.414 1.00 58.81 294 PRO A CA 1
ATOM 2338 C C . PRO A 1 294 ? 14.717 1.030 -22.401 1.00 58.81 294 PRO A C 1
ATOM 2340 O O . PRO A 1 294 ? 15.898 0.838 -22.700 1.00 58.81 294 PRO A O 1
ATOM 2343 N N . PHE A 1 295 ? 14.258 2.207 -22.002 1.00 66.88 295 PHE A N 1
ATOM 2344 C CA . PHE A 1 295 ? 15.093 3.397 -21.970 1.00 66.88 295 PHE A CA 1
ATOM 2345 C C . PHE A 1 295 ? 15.966 3.415 -20.699 1.00 66.88 295 PHE A C 1
ATOM 2347 O O . PHE A 1 295 ? 15.561 3.934 -19.656 1.00 66.88 295 PHE A O 1
ATOM 2354 N N . ASN A 1 296 ? 17.155 2.789 -20.763 1.00 75.62 296 ASN A N 1
ATOM 2355 C CA . ASN A 1 296 ? 18.193 2.908 -19.729 1.00 75.62 296 ASN A CA 1
ATOM 2356 C C . ASN A 1 296 ? 19.276 3.910 -20.150 1.00 75.62 296 ASN A C 1
ATOM 2358 O O . ASN A 1 296 ? 20.131 3.619 -20.992 1.00 75.62 296 ASN A O 1
ATOM 2362 N N . LEU A 1 297 ? 19.273 5.061 -19.482 1.00 70.94 297 LEU A N 1
ATOM 2363 C CA . LEU A 1 297 ? 20.136 6.209 -19.745 1.00 70.94 297 LEU A CA 1
ATOM 2364 C C . LEU A 1 297 ? 21.629 5.935 -19.550 1.00 70.94 297 LEU A C 1
ATOM 2366 O O . LEU A 1 297 ? 22.458 6.650 -20.103 1.00 70.94 297 LEU A O 1
ATOM 2370 N N . LEU A 1 298 ? 22.008 4.911 -18.780 1.00 71.69 298 LEU A N 1
ATOM 2371 C CA . LEU A 1 298 ? 23.425 4.613 -18.543 1.00 71.69 298 LEU A CA 1
ATOM 2372 C C . LEU A 1 298 ? 24.115 3.918 -19.725 1.00 71.69 298 LEU A C 1
ATOM 2374 O O . LEU A 1 298 ? 25.344 3.910 -19.789 1.00 71.69 298 LEU A O 1
ATOM 2378 N N . HIS A 1 299 ? 23.355 3.328 -20.650 1.00 67.31 299 HIS A N 1
ATOM 2379 C CA . HIS A 1 299 ? 23.900 2.547 -21.767 1.00 67.31 299 HIS A CA 1
ATOM 2380 C C . HIS A 1 299 ? 23.702 3.198 -23.138 1.00 67.31 299 HIS A C 1
ATOM 2382 O O . HIS A 1 299 ? 24.169 2.652 -24.138 1.00 67.31 299 HIS A O 1
ATOM 2388 N N . GLN A 1 300 ? 23.034 4.349 -23.199 1.00 66.06 300 GLN A N 1
ATOM 2389 C CA . GLN A 1 300 ? 22.704 5.042 -24.441 1.00 66.06 300 GLN A CA 1
ATOM 2390 C C . GLN A 1 300 ? 23.102 6.515 -24.353 1.00 66.06 300 GLN A C 1
ATOM 2392 O O . GLN A 1 300 ? 23.122 7.110 -23.279 1.00 66.06 300 GLN A O 1
ATOM 2397 N N . THR A 1 301 ? 23.440 7.112 -25.493 1.00 60.31 301 THR A N 1
ATOM 2398 C CA . THR A 1 301 ? 23.527 8.570 -25.601 1.00 60.31 301 THR A CA 1
ATOM 2399 C C . THR A 1 301 ? 22.114 9.128 -25.547 1.00 60.31 301 THR A C 1
ATOM 2401 O O . THR A 1 301 ? 21.299 8.742 -26.380 1.00 60.31 301 THR A O 1
ATOM 2404 N N . PHE A 1 302 ? 21.840 10.007 -24.588 1.00 64.69 302 PHE A N 1
ATOM 2405 C CA . PHE A 1 302 ? 20.521 10.599 -24.397 1.00 64.69 302 PHE A CA 1
ATOM 2406 C C . PHE A 1 302 ? 20.594 12.126 -24.429 1.00 64.69 302 PHE A C 1
ATOM 2408 O O . PHE A 1 302 ? 21.521 12.722 -23.872 1.00 64.69 302 PHE A O 1
ATOM 2415 N N . ASP A 1 303 ? 19.601 12.752 -25.053 1.00 65.62 303 ASP A N 1
ATOM 2416 C CA . ASP A 1 303 ? 19.291 14.168 -24.902 1.00 65.62 303 ASP A CA 1
ATOM 2417 C C . ASP A 1 303 ? 17.988 14.302 -24.114 1.00 65.62 303 ASP A C 1
ATOM 2419 O O . ASP A 1 303 ? 16.904 13.975 -24.590 1.00 65.62 303 ASP A O 1
ATOM 2423 N N . LEU A 1 304 ? 18.087 14.827 -22.893 1.00 65.38 304 LEU A N 1
ATOM 2424 C CA . LEU A 1 304 ? 16.944 15.002 -21.996 1.00 65.38 304 LEU A CA 1
ATOM 2425 C C . LEU A 1 304 ? 15.810 15.830 -22.616 1.00 65.38 304 LEU A C 1
ATOM 2427 O O . LEU A 1 304 ? 14.670 15.667 -22.205 1.00 65.38 304 LEU A O 1
ATOM 2431 N N . ARG A 1 305 ? 16.080 16.726 -23.573 1.00 63.28 305 ARG A N 1
ATOM 2432 C CA . ARG A 1 305 ? 15.025 17.553 -24.184 1.00 63.28 305 ARG A CA 1
ATOM 2433 C C . ARG A 1 305 ? 14.268 16.855 -25.305 1.00 63.28 305 ARG A C 1
ATOM 2435 O O . ARG A 1 305 ? 13.102 17.177 -25.518 1.00 63.28 305 ARG A O 1
ATOM 2442 N N . GLU A 1 306 ? 14.930 15.962 -26.030 1.00 63.50 306 GLU A N 1
ATOM 2443 C CA . GLU A 1 306 ? 14.341 15.253 -27.172 1.00 63.50 306 GLU A CA 1
ATOM 2444 C C . GLU A 1 306 ? 13.825 13.863 -26.784 1.00 63.50 306 GLU A C 1
ATOM 2446 O O . GLU A 1 306 ? 12.854 13.380 -27.365 1.00 63.50 306 GLU A O 1
ATOM 2451 N N . ASP A 1 307 ? 14.451 13.226 -25.792 1.00 63.50 307 ASP A N 1
ATOM 2452 C CA . ASP A 1 307 ? 14.152 11.848 -25.408 1.00 63.50 307 ASP A CA 1
ATOM 2453 C C . ASP A 1 307 ? 13.146 11.719 -24.261 1.00 63.50 307 ASP A C 1
ATOM 2455 O O . ASP A 1 307 ? 12.562 10.648 -24.087 1.00 63.50 307 ASP A O 1
ATOM 2459 N N . LEU A 1 308 ? 12.919 12.782 -23.480 1.00 65.44 308 LEU A N 1
ATOM 2460 C CA . LEU A 1 308 ? 11.850 12.777 -22.485 1.00 65.44 308 LEU A CA 1
ATOM 2461 C C . LEU A 1 308 ? 10.491 12.964 -23.174 1.00 65.44 308 LEU A C 1
ATOM 2463 O O . LEU A 1 308 ? 10.336 13.884 -23.983 1.00 65.44 308 LEU A O 1
ATOM 2467 N N . PRO A 1 309 ? 9.491 12.124 -22.855 1.00 63.06 309 PRO A N 1
ATOM 2468 C CA . PRO A 1 309 ? 8.154 12.295 -23.397 1.00 63.06 309 PRO A CA 1
ATOM 2469 C C . PRO A 1 309 ? 7.597 13.661 -22.986 1.00 63.06 309 PRO A C 1
ATOM 2471 O O . PRO A 1 309 ? 7.674 14.069 -21.829 1.00 63.06 309 PRO A O 1
ATOM 2474 N N . GLN A 1 310 ? 7.051 14.384 -23.966 1.00 60.28 310 GLN A N 1
ATOM 2475 C CA . GLN A 1 310 ? 6.499 15.729 -23.760 1.00 60.28 310 GLN A CA 1
ATOM 2476 C C . GLN A 1 310 ? 5.101 15.704 -23.121 1.00 60.28 310 GLN A C 1
ATOM 2478 O O . GLN A 1 310 ? 4.609 16.744 -22.687 1.00 60.28 310 GLN A O 1
ATOM 2483 N N . GLN A 1 311 ? 4.460 14.534 -23.090 1.00 61.47 311 GLN A N 1
ATOM 2484 C CA . GLN A 1 311 ? 3.147 14.291 -22.495 1.00 61.47 311 GLN A CA 1
ATOM 2485 C C . GLN A 1 311 ? 3.269 13.239 -21.387 1.00 61.47 311 GLN A C 1
ATOM 2487 O O . GLN A 1 311 ? 4.086 12.326 -21.492 1.00 61.47 311 GLN A O 1
ATOM 2492 N N . GLY A 1 312 ? 2.448 13.377 -20.344 1.00 69.19 312 GLY A N 1
ATOM 2493 C CA . GLY A 1 312 ? 2.450 12.495 -19.177 1.00 69.19 312 GLY A CA 1
ATOM 2494 C C . GLY A 1 312 ? 3.558 12.804 -18.166 1.00 69.19 312 GLY A C 1
ATOM 2495 O O . GLY A 1 312 ? 4.489 13.578 -18.405 1.00 69.19 312 GLY A O 1
ATOM 2496 N N . THR A 1 313 ? 3.457 12.187 -16.993 1.00 84.62 313 THR A N 1
ATOM 2497 C CA . THR A 1 313 ? 4.436 12.356 -15.919 1.00 84.62 313 THR A CA 1
ATOM 2498 C C . THR A 1 313 ? 5.642 11.440 -16.131 1.00 84.62 313 THR A C 1
ATOM 2500 O O . THR A 1 313 ? 5.494 10.228 -16.270 1.00 84.62 313 THR A O 1
ATOM 2503 N N . THR A 1 314 ? 6.861 11.983 -16.091 1.00 85.75 314 THR A N 1
ATOM 2504 C CA . THR A 1 314 ? 8.086 11.164 -16.138 1.00 85.75 314 THR A CA 1
ATOM 2505 C C . THR A 1 314 ? 8.542 10.770 -14.732 1.00 85.75 314 THR A C 1
ATOM 2507 O O . THR A 1 314 ? 8.783 11.635 -13.889 1.00 85.75 314 THR A O 1
ATOM 2510 N N . LEU A 1 315 ? 8.743 9.472 -14.510 1.00 90.25 315 LEU A N 1
ATOM 2511 C CA . LEU A 1 315 ? 9.335 8.905 -13.302 1.00 90.25 315 LEU A CA 1
ATOM 2512 C C . LEU A 1 315 ? 10.725 8.323 -13.600 1.00 90.25 315 LEU A C 1
ATOM 2514 O O . LEU A 1 315 ? 10.869 7.439 -14.444 1.00 90.25 315 LEU A O 1
ATOM 2518 N N . LEU A 1 316 ? 11.747 8.772 -12.870 1.00 90.88 316 LEU A N 1
ATOM 2519 C CA . LEU A 1 316 ? 13.092 8.193 -12.932 1.00 90.88 316 LEU A CA 1
ATOM 2520 C C . LEU A 1 316 ? 13.262 7.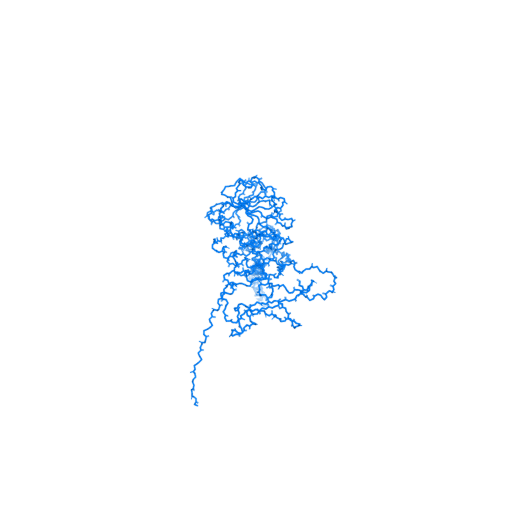088 -11.885 1.00 90.88 316 LEU A C 1
ATOM 2522 O O . LEU A 1 316 ? 13.055 7.331 -10.697 1.00 90.88 316 LEU A O 1
ATOM 2526 N N . ILE A 1 317 ? 13.741 5.918 -12.307 1.00 92.94 317 ILE A N 1
ATOM 2527 C CA . ILE A 1 317 ? 14.195 4.837 -11.424 1.00 92.94 317 ILE A CA 1
ATOM 2528 C C . ILE A 1 317 ? 15.714 4.704 -11.519 1.00 92.94 317 ILE A C 1
ATOM 2530 O O . ILE A 1 317 ? 16.267 4.574 -12.613 1.00 92.94 317 ILE A O 1
ATOM 2534 N N . THR A 1 318 ? 16.412 4.712 -10.383 1.00 92.50 318 THR A N 1
ATOM 2535 C CA . THR A 1 318 ? 17.881 4.630 -10.368 1.00 92.50 318 THR A CA 1
ATOM 2536 C C . THR A 1 318 ? 18.431 3.968 -9.107 1.00 92.50 318 THR A C 1
ATOM 2538 O O . THR A 1 318 ? 17.830 4.016 -8.040 1.00 92.50 318 THR A O 1
ATOM 2541 N N . ASP A 1 319 ? 19.599 3.350 -9.230 1.00 92.00 319 ASP A N 1
ATOM 2542 C CA . ASP A 1 319 ? 20.408 2.831 -8.120 1.00 92.00 319 ASP A CA 1
ATOM 2543 C C . ASP A 1 319 ? 21.766 3.558 -8.007 1.00 92.00 319 ASP A C 1
ATOM 2545 O O . ASP A 1 319 ? 22.663 3.144 -7.270 1.00 92.00 319 ASP A O 1
ATOM 2549 N N . SER A 1 320 ? 21.948 4.631 -8.787 1.00 88.75 320 SER A N 1
ATOM 2550 C CA . SER A 1 320 ? 23.236 5.284 -8.986 1.00 88.75 320 SER A CA 1
ATOM 2551 C C . SER A 1 320 ? 23.213 6.698 -8.431 1.00 88.75 320 SER A C 1
ATOM 2553 O O . SER A 1 320 ? 22.695 7.630 -9.051 1.00 88.75 320 SER A O 1
ATOM 2555 N N . GLU A 1 321 ? 23.877 6.883 -7.295 1.00 86.56 321 GLU A N 1
ATOM 2556 C CA . GLU A 1 321 ? 23.993 8.194 -6.660 1.00 86.56 321 GLU A CA 1
ATOM 2557 C C . GLU A 1 321 ? 24.677 9.231 -7.569 1.00 86.56 321 GLU A C 1
ATOM 2559 O O . GLU A 1 321 ? 24.221 10.370 -7.669 1.00 86.56 321 GLU A O 1
ATOM 2564 N N . ASP A 1 322 ? 25.708 8.826 -8.319 1.00 85.56 322 ASP A N 1
ATOM 2565 C CA . ASP A 1 322 ? 26.399 9.696 -9.284 1.00 85.56 322 ASP A CA 1
ATOM 2566 C C . ASP A 1 322 ? 25.439 10.266 -10.337 1.00 85.56 322 ASP A C 1
ATOM 2568 O O . ASP A 1 322 ? 25.579 11.409 -10.774 1.00 85.56 322 ASP A O 1
ATOM 2572 N N . PHE A 1 323 ? 24.456 9.467 -10.758 1.00 85.25 323 PHE A N 1
ATOM 2573 C CA . PHE A 1 323 ? 23.486 9.892 -11.762 1.00 85.25 323 PHE A CA 1
ATOM 2574 C C . PHE A 1 323 ? 22.521 10.910 -11.155 1.00 85.25 323 PHE A C 1
ATOM 2576 O O . PHE A 1 323 ? 22.286 11.966 -11.738 1.00 85.25 323 PHE A O 1
ATOM 2583 N N . LEU A 1 324 ? 22.038 10.638 -9.940 1.00 85.88 324 LEU A N 1
ATOM 2584 C CA . LEU A 1 324 ? 21.172 11.548 -9.195 1.00 85.88 324 LEU A CA 1
ATOM 2585 C C . LEU A 1 324 ? 21.825 12.905 -8.940 1.00 85.88 324 LEU A C 1
ATOM 2587 O O . LEU A 1 324 ? 21.173 13.930 -9.127 1.00 85.88 324 LEU A O 1
ATOM 2591 N N . ARG A 1 325 ? 23.104 12.931 -8.548 1.00 85.00 325 ARG A N 1
ATOM 2592 C CA . ARG A 1 325 ? 23.826 14.187 -8.287 1.00 85.00 325 ARG A CA 1
ATOM 2593 C C . ARG A 1 325 ? 23.979 15.044 -9.548 1.00 85.00 325 ARG A C 1
ATOM 2595 O O . ARG A 1 325 ? 23.894 16.263 -9.455 1.00 85.00 325 ARG A O 1
ATOM 2602 N N . ASN A 1 326 ? 24.186 14.422 -10.710 1.00 82.75 326 ASN A N 1
ATOM 2603 C CA . ASN A 1 326 ? 24.451 15.132 -11.965 1.00 82.75 326 ASN A CA 1
ATOM 2604 C C . ASN A 1 326 ? 23.181 15.485 -12.757 1.00 82.75 326 ASN A C 1
ATOM 2606 O O . ASN A 1 326 ? 23.135 16.532 -13.401 1.00 82.75 326 ASN A O 1
ATOM 2610 N N . TYR A 1 327 ? 22.164 14.618 -12.719 1.00 82.38 327 TYR A N 1
ATOM 2611 C CA . TYR A 1 327 ? 20.992 14.697 -13.597 1.00 82.38 327 TYR A CA 1
ATOM 2612 C C . TYR A 1 327 ? 19.646 14.665 -12.863 1.00 82.38 327 TYR A C 1
ATOM 2614 O O . TYR A 1 327 ? 18.612 14.847 -13.499 1.00 82.38 327 TYR A O 1
ATOM 2622 N N . GLY A 1 328 ? 19.617 14.468 -11.542 1.00 81.12 328 GLY A N 1
ATOM 2623 C CA . GLY A 1 328 ? 18.359 14.365 -10.794 1.00 81.12 328 GLY A CA 1
ATOM 2624 C C . GLY A 1 328 ? 17.464 15.601 -10.927 1.00 81.12 328 GLY A C 1
ATOM 2625 O O . GLY A 1 328 ? 16.250 15.471 -10.980 1.00 81.12 328 GLY A O 1
ATOM 2626 N N . SER A 1 329 ? 18.038 16.798 -11.075 1.00 82.88 329 SER A N 1
ATOM 2627 C CA . SER A 1 329 ? 17.274 18.049 -11.209 1.00 82.88 329 SER A CA 1
ATOM 2628 C C . SER A 1 329 ? 16.416 18.150 -12.475 1.00 82.88 329 SER A C 1
ATOM 2630 O O . SER A 1 329 ? 15.554 19.024 -12.539 1.00 82.88 329 SER A O 1
ATOM 2632 N N . TYR A 1 330 ? 16.641 17.296 -13.477 1.00 81.50 330 TYR A N 1
ATOM 2633 C CA . TYR A 1 330 ? 15.859 17.285 -14.716 1.00 81.50 330 TYR A CA 1
ATOM 2634 C C . TYR A 1 330 ? 14.577 16.454 -14.618 1.00 81.50 330 TYR A C 1
ATOM 2636 O O . TYR A 1 330 ? 13.735 16.543 -15.509 1.00 81.50 330 TYR A O 1
ATOM 2644 N N . PHE A 1 331 ? 14.423 15.653 -13.562 1.00 83.88 331 PHE A N 1
ATOM 2645 C CA . PHE A 1 331 ? 13.282 14.761 -13.392 1.00 83.88 331 PHE A CA 1
ATOM 2646 C C . PHE A 1 331 ? 12.360 15.285 -12.287 1.00 83.88 331 PHE A C 1
ATOM 2648 O O . PHE A 1 331 ? 12.847 15.629 -11.208 1.00 83.88 331 PHE A O 1
ATOM 2655 N N . PRO A 1 332 ? 11.037 15.339 -12.521 1.00 84.88 332 PRO A N 1
ATOM 2656 C CA . PRO A 1 332 ? 10.094 15.844 -11.526 1.00 84.88 332 PRO A CA 1
ATOM 2657 C C . PRO A 1 332 ? 9.913 14.867 -10.358 1.00 84.88 332 PRO A C 1
ATOM 2659 O O . PRO A 1 332 ? 9.820 15.297 -9.209 1.00 84.88 332 PRO A O 1
ATOM 2662 N N . HIS A 1 333 ? 9.910 13.562 -10.648 1.00 90.31 333 HIS A N 1
ATOM 2663 C CA . HIS A 1 333 ? 9.747 12.502 -9.659 1.00 90.31 333 HIS A CA 1
ATOM 2664 C C . HIS A 1 333 ? 10.824 11.435 -9.828 1.00 90.31 333 HIS A C 1
ATOM 2666 O O . HIS A 1 333 ? 11.099 10.958 -10.933 1.00 90.31 333 HIS A O 1
ATOM 2672 N N . ILE A 1 334 ? 11.422 11.046 -8.707 1.00 91.69 334 ILE A N 1
ATOM 2673 C CA . ILE A 1 334 ? 12.531 10.099 -8.654 1.00 91.69 334 ILE A CA 1
ATOM 2674 C C . ILE A 1 334 ? 12.235 9.032 -7.606 1.00 91.69 334 ILE A C 1
ATOM 2676 O O . ILE A 1 334 ? 11.888 9.346 -6.469 1.00 91.69 334 ILE A O 1
ATOM 2680 N N . VAL A 1 335 ? 12.451 7.773 -7.966 1.00 94.25 335 VAL A N 1
ATOM 2681 C CA . VAL A 1 335 ? 12.433 6.629 -7.054 1.00 94.25 335 VAL A CA 1
ATOM 2682 C C . VAL A 1 335 ? 13.786 5.943 -7.136 1.00 94.25 335 VAL A C 1
ATOM 2684 O O . VAL A 1 335 ? 14.185 5.450 -8.189 1.00 94.25 335 VAL A O 1
ATOM 2687 N N . ALA A 1 336 ? 14.522 5.930 -6.032 1.00 93.50 336 ALA A N 1
ATOM 2688 C CA . ALA A 1 336 ? 15.874 5.397 -6.001 1.00 93.50 336 ALA A CA 1
ATOM 2689 C C . ALA A 1 336 ? 16.056 4.334 -4.924 1.00 93.50 336 ALA A C 1
ATOM 2691 O O . ALA A 1 336 ? 15.416 4.385 -3.878 1.00 93.50 336 ALA A O 1
ATOM 2692 N N . ILE A 1 337 ? 16.961 3.393 -5.171 1.00 94.00 337 ILE A N 1
ATOM 2693 C CA . ILE A 1 337 ? 17.454 2.456 -4.161 1.00 94.00 337 ILE A CA 1
ATOM 2694 C C . ILE A 1 337 ? 18.941 2.718 -3.944 1.00 94.00 337 ILE A C 1
ATOM 2696 O O . ILE A 1 337 ? 19.736 2.577 -4.869 1.00 94.00 337 ILE A O 1
ATOM 2700 N N . LEU A 1 338 ? 19.321 3.148 -2.742 1.00 90.62 338 LEU A N 1
ATOM 2701 C CA . LEU A 1 338 ? 20.694 3.548 -2.429 1.00 90.62 338 LEU A CA 1
ATOM 2702 C C . LEU A 1 338 ? 21.152 2.907 -1.107 1.00 90.62 338 LEU A C 1
ATOM 2704 O O . LEU A 1 338 ? 20.368 2.840 -0.161 1.00 90.62 338 LEU A O 1
ATOM 2708 N N . PRO A 1 339 ? 22.410 2.432 -1.019 1.00 78.56 339 PRO A N 1
ATOM 2709 C CA . PRO A 1 339 ? 22.917 1.747 0.171 1.00 78.56 339 PRO A CA 1
ATOM 2710 C C . PRO A 1 339 ? 23.164 2.693 1.354 1.00 78.56 339 PRO A C 1
ATOM 2712 O O . PRO A 1 339 ? 22.924 2.317 2.495 1.00 78.56 339 PRO A O 1
ATOM 2715 N N . GLU A 1 340 ? 23.617 3.915 1.082 1.00 70.81 340 GLU A N 1
ATOM 2716 C CA . GLU A 1 340 ? 23.842 4.971 2.068 1.00 70.81 340 GLU A CA 1
ATOM 2717 C C . GLU A 1 340 ? 23.188 6.247 1.563 1.00 70.81 340 GLU A C 1
ATOM 2719 O O . GLU A 1 340 ? 23.176 6.507 0.355 1.00 70.81 340 GLU A O 1
ATOM 2724 N N . VAL A 1 341 ? 22.613 7.028 2.476 1.00 65.56 341 VAL A N 1
ATOM 2725 C CA . VAL A 1 341 ? 21.867 8.215 2.087 1.00 65.56 341 VAL A CA 1
ATOM 2726 C C . VAL A 1 341 ? 22.145 9.372 3.028 1.00 65.56 341 VAL A C 1
ATOM 2728 O O . VAL A 1 341 ? 21.840 9.315 4.215 1.00 65.56 341 VAL A O 1
ATOM 2731 N N . GLU A 1 342 ? 22.680 10.462 2.479 1.00 68.25 342 GLU A N 1
ATOM 2732 C CA . GLU A 1 342 ? 22.593 11.760 3.139 1.00 68.25 342 GLU A CA 1
ATOM 2733 C C . GLU A 1 342 ? 21.138 12.231 3.077 1.00 68.25 342 GLU A C 1
ATOM 2735 O O . GLU A 1 342 ? 20.580 12.494 2.001 1.00 68.25 342 GLU A O 1
ATOM 2740 N N . HIS A 1 343 ? 20.506 12.317 4.244 1.00 72.44 343 HIS A N 1
ATOM 2741 C CA . HIS A 1 343 ? 19.157 12.838 4.349 1.00 72.44 343 HIS A CA 1
ATOM 2742 C C . HIS A 1 343 ? 19.138 14.326 3.987 1.00 72.44 343 HIS A C 1
ATOM 2744 O O . HIS A 1 343 ? 19.888 15.134 4.535 1.00 72.44 343 HIS A O 1
ATOM 2750 N N . THR A 1 344 ? 18.264 14.693 3.056 1.00 69.50 344 THR A N 1
ATOM 2751 C CA . THR A 1 344 ? 18.012 16.085 2.671 1.00 69.50 344 THR A CA 1
ATOM 2752 C C . THR A 1 344 ? 16.601 16.490 3.068 1.00 69.50 344 THR A C 1
ATOM 2754 O O . THR A 1 344 ? 15.714 15.652 3.156 1.00 69.50 344 THR A O 1
ATOM 2757 N N . GLU A 1 345 ? 16.358 17.778 3.283 1.00 68.00 345 GLU A N 1
ATOM 2758 C CA . GLU A 1 345 ? 15.046 18.256 3.750 1.00 68.00 345 GLU A CA 1
ATOM 2759 C C . GLU A 1 345 ? 13.906 18.060 2.733 1.00 68.00 345 GLU A C 1
ATOM 2761 O O . GLU A 1 345 ? 12.740 18.107 3.106 1.00 68.00 345 GLU A O 1
ATOM 2766 N N . THR A 1 346 ? 14.221 17.836 1.453 1.00 71.50 346 THR A N 1
ATOM 2767 C CA . THR A 1 346 ? 13.244 17.792 0.348 1.00 71.50 346 THR A CA 1
ATOM 2768 C C . THR A 1 346 ? 12.951 16.386 -0.180 1.00 71.50 346 THR A C 1
ATOM 2770 O O . THR A 1 346 ? 12.146 16.231 -1.099 1.00 71.50 346 THR A O 1
ATOM 2773 N N . GLY A 1 347 ? 13.618 15.362 0.361 1.00 78.88 347 GLY A N 1
ATOM 2774 C CA . GLY A 1 347 ? 13.457 13.969 -0.054 1.00 78.88 347 GLY A CA 1
ATOM 2775 C C . GLY A 1 347 ? 12.689 13.141 0.969 1.00 78.88 347 GLY A C 1
ATOM 2776 O O . GLY A 1 347 ? 12.804 13.364 2.171 1.00 78.88 347 GLY A O 1
ATOM 2777 N N . LEU A 1 348 ? 11.952 12.147 0.480 1.00 88.38 348 LEU A N 1
ATOM 2778 C CA . LEU A 1 348 ? 11.391 11.085 1.302 1.00 88.38 348 LEU A CA 1
ATOM 2779 C C . LEU A 1 348 ? 12.402 9.936 1.394 1.00 88.38 348 LEU A C 1
ATOM 2781 O O . LEU A 1 348 ? 12.844 9.418 0.369 1.00 88.38 348 LEU A O 1
ATOM 2785 N N . TYR A 1 349 ? 12.746 9.507 2.603 1.00 91.25 349 TYR A N 1
ATOM 2786 C CA . TYR A 1 349 ? 13.705 8.423 2.819 1.00 91.25 349 TYR A CA 1
ATOM 2787 C C . TYR A 1 349 ? 13.036 7.282 3.569 1.00 91.25 349 TYR A C 1
ATOM 2789 O O . TYR A 1 349 ? 12.514 7.486 4.663 1.00 91.25 349 TYR A O 1
ATOM 2797 N N . LEU A 1 350 ? 13.047 6.103 2.958 1.00 92.88 350 LEU A N 1
ATOM 2798 C CA . LEU A 1 350 ? 12.504 4.868 3.499 1.00 92.88 350 LEU A CA 1
ATOM 2799 C C . LEU A 1 350 ? 13.659 3.971 3.916 1.00 92.88 350 LEU A C 1
ATOM 2801 O O . LEU A 1 350 ? 14.401 3.485 3.066 1.00 92.88 350 LEU A O 1
ATOM 2805 N N . GLU A 1 351 ? 13.791 3.738 5.212 1.00 92.19 351 GLU A N 1
ATOM 2806 C CA . GLU A 1 351 ? 14.802 2.845 5.764 1.00 92.19 351 GLU A CA 1
ATOM 2807 C C . GLU A 1 351 ? 14.143 1.536 6.192 1.00 92.19 351 GLU A C 1
ATOM 2809 O O . GLU A 1 351 ? 13.160 1.539 6.935 1.00 92.19 351 GLU A O 1
ATOM 2814 N N . VAL A 1 352 ? 14.670 0.411 5.707 1.00 92.62 352 VAL A N 1
ATOM 2815 C CA . VAL A 1 352 ? 14.198 -0.923 6.089 1.00 92.62 352 VAL A CA 1
ATOM 2816 C C . VAL A 1 352 ? 15.166 -1.540 7.086 1.00 92.62 352 VAL A C 1
ATOM 2818 O O . VAL A 1 352 ? 16.308 -1.853 6.742 1.00 92.62 352 VAL A O 1
ATOM 2821 N N . ALA A 1 353 ? 14.685 -1.738 8.310 1.00 89.38 353 ALA A N 1
ATOM 2822 C CA . ALA A 1 353 ? 15.453 -2.338 9.389 1.00 89.38 353 ALA A CA 1
ATOM 2823 C C . ALA A 1 353 ? 15.531 -3.875 9.281 1.00 89.38 353 ALA A C 1
ATOM 2825 O O . ALA A 1 353 ? 14.747 -4.535 8.586 1.00 89.38 353 ALA A O 1
ATOM 2826 N N . ASP A 1 354 ? 16.463 -4.461 10.037 1.00 87.06 354 ASP A N 1
ATOM 2827 C CA . ASP A 1 354 ? 16.717 -5.909 10.098 1.00 87.06 354 ASP A CA 1
ATOM 2828 C C . ASP A 1 354 ? 15.547 -6.718 10.693 1.00 87.06 354 ASP A C 1
ATOM 2830 O O . ASP A 1 354 ? 15.497 -7.944 10.581 1.00 87.06 354 ASP A O 1
ATOM 2834 N N . ASP A 1 355 ? 14.582 -6.071 11.340 1.00 88.19 355 ASP A N 1
ATOM 2835 C CA . ASP A 1 355 ? 13.344 -6.693 11.820 1.00 88.19 355 ASP A CA 1
ATOM 2836 C C . ASP A 1 355 ? 12.214 -6.655 10.773 1.00 88.19 355 ASP A C 1
ATOM 2838 O O . ASP A 1 355 ? 11.228 -7.381 10.897 1.00 88.19 355 ASP A O 1
ATOM 2842 N N . GLY A 1 356 ? 12.407 -5.915 9.676 1.00 88.12 356 GLY A N 1
ATOM 2843 C CA . GLY A 1 356 ? 11.476 -5.813 8.552 1.00 88.12 356 GLY A CA 1
ATOM 2844 C C . GLY A 1 356 ? 10.489 -4.670 8.716 1.00 88.12 356 GLY A C 1
ATOM 2845 O O . GLY A 1 356 ? 9.521 -4.590 7.960 1.00 88.12 356 GLY A O 1
ATOM 2846 N N . ILE A 1 357 ? 10.718 -3.797 9.695 1.00 93.06 357 ILE A N 1
ATOM 2847 C CA . ILE A 1 357 ? 9.982 -2.552 9.839 1.00 93.06 357 ILE A CA 1
ATOM 2848 C C . ILE A 1 357 ? 10.551 -1.543 8.840 1.00 93.06 357 ILE A C 1
ATOM 2850 O O . ILE A 1 357 ? 11.766 -1.369 8.728 1.00 93.06 357 ILE A O 1
ATOM 2854 N N . VAL A 1 358 ? 9.659 -0.900 8.088 1.00 93.38 358 VAL A N 1
ATOM 2855 C CA . VAL A 1 358 ? 9.988 0.268 7.273 1.00 93.38 358 VAL A CA 1
ATOM 2856 C C . VAL A 1 358 ? 9.706 1.524 8.085 1.00 93.38 358 VAL A C 1
ATOM 2858 O O . VAL A 1 358 ? 8.620 1.685 8.648 1.00 93.38 358 VAL A O 1
ATOM 2861 N N . SER A 1 359 ? 10.686 2.415 8.123 1.00 92.31 359 SER A N 1
ATOM 2862 C CA . SER A 1 359 ? 10.595 3.719 8.768 1.00 92.31 359 SER A CA 1
ATOM 2863 C C . SER A 1 359 ? 10.759 4.822 7.734 1.00 92.31 359 SER A C 1
ATOM 2865 O O . SER A 1 359 ? 11.514 4.680 6.772 1.00 92.31 359 SER A O 1
ATOM 2867 N N . VAL A 1 360 ? 10.054 5.932 7.934 1.00 90.06 360 VAL A N 1
ATOM 2868 C CA . VAL A 1 360 ? 10.289 7.169 7.188 1.00 90.06 360 VAL A CA 1
ATOM 2869 C C . VAL A 1 360 ? 11.193 8.061 8.007 1.00 90.06 360 VAL A C 1
ATOM 2871 O O . VAL A 1 360 ? 10.912 8.332 9.173 1.00 90.06 360 VAL A O 1
ATOM 2874 N N . TRP A 1 361 ? 12.245 8.563 7.377 1.00 84.69 361 TRP A N 1
ATOM 2875 C CA . TRP A 1 361 ? 13.032 9.642 7.947 1.00 84.69 361 TRP A CA 1
ATOM 2876 C C . TRP A 1 361 ? 12.449 10.990 7.523 1.00 84.69 361 TRP A C 1
ATOM 2878 O O . TRP A 1 361 ? 12.323 11.273 6.327 1.00 84.69 361 TRP A O 1
ATOM 2888 N N . PHE A 1 362 ? 12.113 11.832 8.498 1.00 71.88 362 PHE A N 1
ATOM 2889 C CA . PHE A 1 362 ? 11.590 13.176 8.277 1.00 71.88 362 PHE A CA 1
ATOM 2890 C C . PHE A 1 362 ? 12.126 14.133 9.350 1.00 71.88 362 PHE A C 1
ATOM 2892 O O . PHE A 1 362 ? 12.048 13.850 10.540 1.00 71.88 362 PHE A O 1
ATOM 2899 N N . HIS A 1 363 ? 12.696 15.268 8.931 1.00 70.19 363 HIS A N 1
ATOM 2900 C CA . HIS A 1 363 ? 13.203 16.327 9.824 1.00 70.19 363 HIS A CA 1
ATOM 2901 C C . HIS A 1 363 ? 14.118 15.866 10.981 1.00 70.19 363 HIS A C 1
ATOM 2903 O O . HIS A 1 363 ? 14.061 16.413 12.079 1.00 70.19 363 HIS A O 1
ATOM 2909 N N . GLY A 1 364 ? 15.016 14.904 10.743 1.00 73.31 364 GLY A N 1
ATOM 2910 C CA . GLY A 1 364 ? 15.958 14.445 11.775 1.00 73.31 364 GLY A CA 1
ATOM 2911 C C . GLY A 1 364 ? 15.464 13.271 12.614 1.00 73.3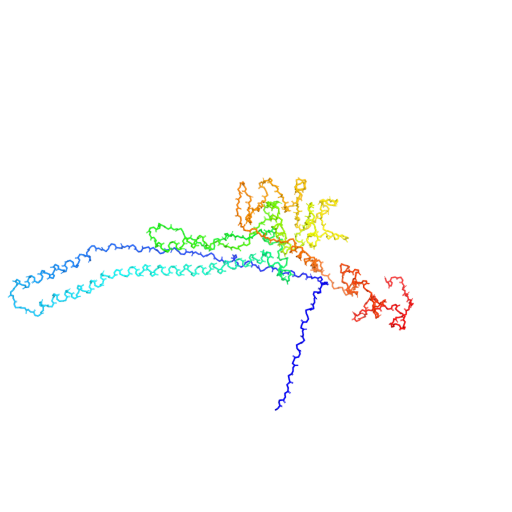1 364 GLY A C 1
ATOM 2912 O O . GLY A 1 364 ? 16.255 12.713 13.373 1.00 73.31 364 GLY A O 1
ATOM 2913 N N . GLU A 1 365 ? 14.204 12.872 12.459 1.00 79.81 365 GLU A N 1
ATOM 2914 C CA . GLU A 1 365 ? 13.595 11.775 13.204 1.00 79.81 365 GLU A CA 1
ATOM 2915 C C . GLU A 1 365 ? 13.232 10.617 12.270 1.00 79.81 365 GLU A C 1
ATOM 2917 O O . GLU A 1 365 ? 12.818 10.814 11.126 1.00 79.81 365 GLU A O 1
ATOM 2922 N N . SER A 1 366 ? 13.418 9.392 12.766 1.00 83.88 366 SER A N 1
ATOM 2923 C CA . SER A 1 366 ? 12.995 8.168 12.086 1.00 83.88 366 SER A CA 1
ATOM 2924 C C . SER A 1 366 ? 11.701 7.682 12.727 1.00 83.88 366 SER A C 1
ATOM 2926 O O . SER A 1 366 ? 11.674 7.354 13.916 1.00 83.88 366 SER A O 1
ATOM 2928 N N . CYS A 1 367 ? 10.630 7.661 11.941 1.00 87.56 367 CYS A N 1
ATOM 2929 C CA . CYS A 1 367 ? 9.296 7.275 12.377 1.00 87.56 367 CYS A CA 1
ATOM 2930 C C . CYS A 1 367 ? 8.942 5.906 11.782 1.00 87.56 367 CYS A C 1
ATOM 2932 O O . CYS A 1 367 ? 8.877 5.788 10.553 1.00 87.56 367 CYS A O 1
ATOM 2934 N N . PRO A 1 368 ? 8.695 4.870 12.605 1.00 90.88 368 PRO A N 1
ATOM 2935 C CA . PRO A 1 368 ? 8.289 3.567 12.099 1.00 90.88 368 PRO A CA 1
ATOM 2936 C C . PRO A 1 368 ? 6.901 3.669 11.467 1.00 90.88 368 PRO A C 1
ATOM 2938 O O . PRO A 1 368 ? 5.957 4.140 12.097 1.00 90.88 368 PRO A O 1
ATOM 2941 N N . LEU A 1 369 ? 6.777 3.211 10.223 1.00 89.88 369 LEU A N 1
ATOM 2942 C CA . LEU A 1 369 ? 5.495 3.153 9.529 1.00 89.88 369 LEU A CA 1
ATOM 2943 C C . LEU A 1 369 ? 4.788 1.824 9.804 1.00 89.88 369 LEU A C 1
ATOM 2945 O O . LEU A 1 369 ? 3.615 1.786 10.162 1.00 89.88 369 LEU A O 1
ATOM 2949 N N . GLY A 1 370 ? 5.501 0.714 9.622 1.00 92.19 370 GLY A N 1
ATOM 2950 C CA . GLY A 1 370 ? 4.918 -0.617 9.729 1.00 92.19 370 GLY A CA 1
ATOM 2951 C C . GLY A 1 370 ? 5.812 -1.691 9.134 1.00 92.19 370 GLY A C 1
ATOM 2952 O O . GLY A 1 370 ? 7.004 -1.485 8.924 1.00 92.19 370 GLY A O 1
ATOM 2953 N N . LYS A 1 371 ? 5.236 -2.857 8.854 1.00 95.25 371 LYS A N 1
ATOM 2954 C CA . LYS A 1 371 ? 5.961 -3.976 8.255 1.00 95.25 371 LYS A CA 1
ATOM 2955 C C . LYS A 1 371 ? 6.131 -3.749 6.754 1.00 95.25 371 LYS A C 1
ATOM 2957 O O . LYS A 1 371 ? 5.135 -3.566 6.055 1.00 95.25 371 LYS A O 1
ATOM 2962 N N . ALA A 1 372 ? 7.369 -3.797 6.272 1.00 95.81 372 ALA A N 1
ATOM 2963 C CA . ALA A 1 372 ? 7.693 -3.669 4.858 1.00 95.81 372 ALA A CA 1
ATOM 2964 C C . ALA A 1 372 ? 7.077 -4.815 4.041 1.00 95.81 372 ALA A C 1
ATOM 2966 O O . ALA A 1 372 ? 7.080 -5.974 4.469 1.00 95.81 372 ALA A O 1
ATOM 2967 N N . ASP A 1 373 ? 6.573 -4.500 2.849 1.00 95.62 373 ASP A N 1
ATOM 2968 C CA . ASP A 1 373 ? 6.167 -5.539 1.908 1.00 95.62 373 ASP A CA 1
ATOM 2969 C C . ASP A 1 373 ? 7.395 -6.277 1.361 1.00 95.62 373 ASP A C 1
ATOM 2971 O O . ASP A 1 373 ? 8.442 -5.690 1.079 1.00 95.62 373 ASP A O 1
ATOM 2975 N N . GLU A 1 374 ? 7.227 -7.573 1.117 1.00 94.19 374 GLU A N 1
ATOM 2976 C CA . GLU A 1 374 ? 8.256 -8.406 0.515 1.00 94.19 374 GLU A CA 1
ATOM 2977 C C . GLU A 1 374 ? 7.775 -9.000 -0.805 1.00 94.19 374 GLU A C 1
ATOM 2979 O O . GLU A 1 374 ? 6.661 -9.515 -0.936 1.00 94.19 374 GLU A O 1
ATOM 2984 N N . LEU A 1 375 ? 8.662 -8.993 -1.792 1.00 95.12 375 LEU A N 1
ATOM 2985 C CA . LEU A 1 375 ? 8.445 -9.654 -3.066 1.00 95.12 375 LEU A CA 1
ATOM 2986 C C . LEU A 1 375 ? 9.702 -10.440 -3.417 1.00 95.12 375 LEU A C 1
ATOM 2988 O O . LEU A 1 375 ? 10.801 -10.018 -3.079 1.00 95.12 375 LEU A O 1
ATOM 2992 N N . SER A 1 376 ? 9.604 -11.536 -4.166 1.00 94.19 376 SER A N 1
ATOM 2993 C CA . SER A 1 376 ? 10.786 -12.211 -4.732 1.00 94.19 376 SER A CA 1
ATOM 2994 C C . SER A 1 376 ? 11.063 -11.743 -6.164 1.00 94.19 376 SER A C 1
ATOM 2996 O O . SER A 1 376 ? 10.131 -11.356 -6.875 1.00 94.19 376 SER A O 1
ATOM 2998 N N . TYR A 1 377 ? 12.323 -11.794 -6.609 1.00 93.12 377 TYR A N 1
ATOM 2999 C CA . TYR A 1 377 ? 12.673 -11.429 -7.987 1.00 93.12 377 TYR A CA 1
ATOM 3000 C C . TYR A 1 377 ? 11.889 -12.273 -9.003 1.00 93.12 377 TYR A C 1
ATOM 3002 O O . TYR A 1 377 ? 11.311 -11.735 -9.942 1.00 93.12 377 TYR A O 1
ATOM 3010 N N . ALA A 1 378 ? 11.783 -13.586 -8.767 1.00 92.31 378 ALA A N 1
ATOM 3011 C CA . ALA A 1 378 ? 11.052 -14.501 -9.642 1.00 92.31 378 ALA A CA 1
ATOM 3012 C C . ALA A 1 378 ? 9.563 -14.133 -9.765 1.00 92.31 378 ALA A C 1
ATOM 3014 O O . ALA A 1 378 ? 9.002 -14.169 -10.861 1.00 92.31 378 ALA A O 1
ATOM 3015 N N . THR A 1 379 ? 8.926 -13.742 -8.656 1.00 92.12 379 THR A N 1
ATOM 3016 C CA . THR A 1 379 ? 7.531 -13.282 -8.671 1.00 92.12 379 THR A CA 1
ATOM 3017 C C . THR A 1 379 ? 7.393 -11.976 -9.450 1.00 92.12 379 THR A C 1
ATOM 3019 O O . THR A 1 379 ? 6.483 -11.858 -10.267 1.00 92.12 379 THR A O 1
ATOM 3022 N N . ALA A 1 380 ? 8.302 -11.019 -9.237 1.00 92.56 380 ALA A N 1
ATOM 3023 C CA . ALA A 1 380 ? 8.307 -9.751 -9.963 1.00 92.56 380 ALA A CA 1
ATOM 3024 C C . ALA A 1 380 ? 8.481 -9.967 -11.476 1.00 92.56 380 ALA A C 1
ATOM 3026 O O . ALA A 1 380 ? 7.700 -9.445 -12.267 1.00 92.56 380 ALA A O 1
ATOM 3027 N N . ALA A 1 381 ? 9.437 -10.808 -11.883 1.00 90.81 381 ALA A N 1
ATOM 3028 C CA . ALA A 1 381 ? 9.680 -11.136 -13.287 1.00 90.81 381 ALA A CA 1
ATOM 3029 C C . ALA A 1 381 ? 8.452 -11.779 -13.946 1.00 90.81 381 ALA A C 1
ATOM 3031 O O . ALA A 1 381 ? 8.052 -11.387 -15.040 1.00 90.81 381 ALA A O 1
ATOM 3032 N N . ALA A 1 382 ? 7.786 -12.707 -13.252 1.00 88.94 382 ALA A N 1
ATOM 3033 C CA . ALA A 1 382 ? 6.563 -13.329 -13.751 1.00 88.94 382 ALA A CA 1
ATOM 3034 C C . ALA A 1 382 ? 5.411 -12.324 -13.948 1.00 88.94 382 ALA A C 1
ATOM 3036 O O . ALA A 1 382 ? 4.579 -12.516 -14.837 1.00 88.94 382 ALA A O 1
ATOM 3037 N N . ILE A 1 383 ? 5.341 -11.271 -13.128 1.00 89.06 383 ILE A N 1
ATOM 3038 C CA . ILE A 1 383 ? 4.358 -10.188 -13.273 1.00 89.06 383 ILE A CA 1
ATOM 3039 C C . ILE A 1 383 ? 4.721 -9.306 -14.463 1.00 89.06 383 ILE A C 1
ATOM 3041 O O . ILE A 1 383 ? 3.870 -9.099 -15.325 1.00 89.06 383 ILE A O 1
ATOM 3045 N N . ALA A 1 384 ? 5.977 -8.864 -14.555 1.00 87.75 384 ALA A N 1
ATOM 3046 C CA . ALA A 1 384 ? 6.460 -8.042 -15.659 1.00 87.75 384 ALA A CA 1
ATOM 3047 C C . ALA A 1 384 ? 6.232 -8.721 -17.021 1.00 87.75 384 ALA A C 1
ATOM 3049 O O . ALA A 1 384 ? 5.684 -8.111 -17.934 1.00 87.75 384 ALA A O 1
ATOM 3050 N N . TRP A 1 385 ? 6.531 -10.019 -17.138 1.00 85.12 385 TRP A N 1
ATOM 3051 C CA . TRP A 1 385 ? 6.264 -10.793 -18.358 1.00 85.12 385 TRP A CA 1
ATOM 3052 C C . TRP A 1 385 ? 4.783 -10.905 -18.705 1.00 85.12 385 TRP A C 1
ATOM 3054 O O . TRP A 1 385 ? 4.425 -10.952 -19.878 1.00 85.12 385 TRP A O 1
ATOM 3064 N N . ARG A 1 386 ? 3.901 -10.969 -17.703 1.00 83.94 386 ARG A N 1
ATOM 3065 C CA . ARG A 1 386 ? 2.454 -10.977 -17.950 1.00 83.94 386 ARG A CA 1
ATOM 3066 C C . ARG A 1 386 ? 1.951 -9.605 -18.382 1.00 83.94 386 ARG A C 1
ATOM 3068 O O . ARG A 1 386 ? 1.066 -9.551 -19.229 1.00 83.94 386 ARG A O 1
ATOM 3075 N N . LEU A 1 387 ? 2.516 -8.531 -17.830 1.00 82.31 387 LEU A N 1
ATOM 3076 C CA . LEU A 1 387 ? 2.200 -7.155 -18.215 1.00 82.31 387 LEU A CA 1
ATOM 3077 C C . LEU A 1 387 ? 2.665 -6.823 -19.636 1.00 82.31 387 LEU A C 1
ATOM 3079 O O . LEU A 1 387 ? 1.956 -6.111 -20.337 1.00 82.31 387 LEU A O 1
ATOM 3083 N N . ALA A 1 388 ? 3.768 -7.417 -20.095 1.00 79.75 388 ALA A N 1
ATOM 3084 C CA . ALA A 1 388 ? 4.271 -7.261 -21.462 1.00 79.75 388 ALA A CA 1
ATOM 3085 C C . ALA A 1 388 ? 3.257 -7.639 -22.555 1.00 79.75 388 ALA A C 1
ATOM 3087 O O . ALA A 1 388 ? 3.347 -7.163 -23.680 1.00 79.75 388 ALA A O 1
ATOM 3088 N N . GLY A 1 389 ? 2.296 -8.517 -22.243 1.00 71.94 389 GLY A N 1
ATOM 3089 C CA . GLY A 1 389 ? 1.250 -8.935 -23.181 1.00 71.94 389 GLY A CA 1
ATOM 3090 C C . GLY A 1 389 ? 0.086 -7.946 -23.332 1.00 71.94 389 GLY A C 1
ATOM 3091 O O . GLY A 1 389 ? -0.835 -8.223 -24.106 1.00 71.94 389 GLY A O 1
ATOM 3092 N N . TYR A 1 390 ? 0.087 -6.845 -22.577 1.00 72.56 390 TYR A N 1
ATOM 3093 C CA . TYR A 1 390 ? -0.925 -5.795 -22.643 1.00 72.56 390 TYR A CA 1
ATOM 3094 C C . TYR A 1 390 ? -0.382 -4.579 -23.399 1.00 72.56 390 TYR A C 1
ATOM 3096 O O . TYR A 1 390 ? 0.718 -4.104 -23.128 1.00 72.56 390 TYR A O 1
ATOM 3104 N N . THR A 1 391 ? -1.184 -4.043 -24.317 1.00 61.38 391 THR A N 1
ATOM 3105 C CA . THR A 1 391 ? -0.855 -2.849 -25.108 1.00 61.38 391 THR A CA 1
ATOM 3106 C C . THR A 1 391 ? -1.935 -1.795 -24.910 1.00 61.38 391 THR A C 1
ATOM 3108 O O . THR A 1 391 ? -3.122 -2.116 -25.010 1.00 61.38 391 THR A O 1
ATOM 3111 N N . THR A 1 392 ? -1.552 -0.540 -24.674 1.00 56.47 392 THR A N 1
ATOM 3112 C CA . THR A 1 392 ? -2.502 0.581 -24.693 1.00 56.47 392 THR A CA 1
ATOM 3113 C C . THR A 1 392 ? -2.685 1.029 -26.131 1.00 56.47 392 THR A C 1
ATOM 3115 O O . THR A 1 392 ? -1.742 1.487 -26.771 1.00 56.47 392 THR A O 1
ATOM 3118 N N . ASN A 1 393 ? -3.858 0.790 -26.697 1.00 44.66 393 ASN A N 1
ATOM 3119 C CA . ASN A 1 393 ? -4.170 1.243 -28.044 1.00 44.66 393 ASN A CA 1
ATOM 3120 C C . ASN A 1 393 ? -5.517 1.957 -27.984 1.00 44.66 393 ASN A C 1
ATOM 3122 O O . ASN A 1 393 ? -6.507 1.454 -28.500 1.00 44.66 393 ASN A O 1
ATOM 3126 N N . ASP A 1 394 ? -5.548 3.094 -27.284 1.00 38.78 394 ASP A N 1
ATOM 3127 C CA . ASP A 1 394 ? -6.704 4.003 -27.281 1.00 38.78 394 ASP A CA 1
ATOM 3128 C C . ASP A 1 394 ? -6.520 5.186 -28.246 1.00 38.78 394 ASP A C 1
ATOM 3130 O O . ASP A 1 394 ? -7.435 5.969 -28.469 1.00 38.78 394 ASP A O 1
ATOM 3134 N N . SER A 1 395 ? -5.388 5.271 -28.955 1.00 35.00 395 SER A N 1
ATOM 3135 C CA . SER A 1 395 ? -5.215 6.245 -30.044 1.00 35.00 395 SER A CA 1
ATOM 3136 C C . SER A 1 395 ? -6.017 5.908 -31.314 1.00 35.00 395 SER A C 1
ATOM 3138 O O . SER A 1 395 ? -5.875 6.602 -32.317 1.00 35.00 395 SER A O 1
ATOM 3140 N N . ALA A 1 396 ? -6.857 4.864 -31.302 1.00 33.75 396 ALA A N 1
ATOM 3141 C CA . ALA A 1 396 ? -7.662 4.462 -32.457 1.00 33.75 396 ALA A CA 1
ATOM 3142 C C . ALA A 1 396 ? -9.123 4.950 -32.435 1.00 33.75 396 ALA A C 1
ATOM 3144 O O . ALA A 1 396 ? -9.773 4.874 -33.474 1.00 33.75 396 ALA A O 1
ATOM 3145 N N . VAL A 1 397 ? -9.670 5.471 -31.328 1.00 36.88 397 VAL A N 1
ATOM 3146 C CA . VAL A 1 397 ? -11.051 5.993 -31.323 1.00 36.88 397 VAL A CA 1
ATOM 3147 C C . VAL A 1 397 ? -11.204 7.122 -30.304 1.00 36.88 397 VAL A C 1
ATOM 3149 O O . VAL A 1 397 ? -11.480 6.844 -29.152 1.00 36.88 397 VAL A O 1
ATOM 3152 N N . VAL A 1 398 ? -11.033 8.376 -30.731 1.00 33.50 398 VAL A N 1
ATOM 3153 C CA . VAL A 1 398 ? -11.989 9.504 -30.604 1.00 33.50 398 VAL A CA 1
ATOM 3154 C C . VAL A 1 398 ? -11.359 10.688 -31.352 1.00 33.50 398 VAL A C 1
ATOM 3156 O O . VAL A 1 398 ? -10.688 11.529 -30.773 1.00 33.50 398 VAL A O 1
ATOM 3159 N N . ASN A 1 399 ? -11.596 10.759 -32.658 1.00 26.94 399 ASN A N 1
ATOM 3160 C CA . ASN A 1 399 ? -11.882 12.038 -33.300 1.00 26.94 399 ASN A CA 1
ATOM 3161 C C . ASN A 1 399 ? -13.285 11.871 -33.873 1.00 26.94 399 ASN A C 1
ATOM 3163 O O . ASN A 1 399 ? -13.471 11.445 -35.010 1.00 26.94 399 ASN A O 1
ATOM 3167 N N . GLY A 1 400 ? -14.282 12.087 -33.015 1.00 33.03 400 GLY A N 1
ATOM 3168 C CA . GLY A 1 400 ? -15.576 12.516 -33.514 1.00 33.03 400 GLY A CA 1
ATOM 3169 C C . GLY A 1 400 ? -15.354 13.906 -34.082 1.00 33.03 400 GLY A C 1
ATOM 3170 O O . GLY A 1 400 ? -14.931 14.782 -33.337 1.00 33.03 400 GLY A O 1
ATOM 3171 N N . ASP A 1 401 ? -15.441 14.022 -35.403 1.00 29.89 401 ASP A N 1
ATOM 3172 C CA . ASP A 1 401 ? -16.280 14.994 -36.102 1.00 29.89 401 ASP A CA 1
ATOM 3173 C C . ASP A 1 401 ? -16.134 14.770 -37.621 1.00 29.89 401 ASP A C 1
ATOM 3175 O O . ASP A 1 401 ? -15.033 14.742 -38.163 1.00 29.89 401 ASP A O 1
ATOM 3179 N N . ASP A 1 402 ? -17.288 14.581 -38.266 1.00 32.81 402 ASP A N 1
ATOM 3180 C CA . ASP A 1 402 ? -17.587 14.826 -39.682 1.00 32.81 402 ASP A CA 1
ATOM 3181 C C . ASP A 1 402 ? -16.796 14.090 -40.785 1.00 32.81 402 ASP A C 1
ATOM 3183 O O . ASP A 1 402 ? -15.767 14.532 -41.279 1.00 32.81 402 ASP A O 1
ATOM 3187 N N . GLU A 1 403 ? -17.384 12.989 -41.263 1.00 29.34 403 GLU A N 1
ATOM 3188 C CA . GLU A 1 403 ? -17.946 12.832 -42.621 1.00 29.34 403 GLU A CA 1
ATOM 3189 C C . GLU A 1 403 ? -17.952 11.351 -43.018 1.00 29.34 403 GLU A C 1
ATOM 3191 O O . GLU A 1 403 ? -16.936 10.657 -43.048 1.00 29.34 403 GLU A O 1
ATOM 3196 N N . ALA A 1 404 ? -19.146 10.863 -43.353 1.00 40.06 404 ALA A N 1
ATOM 3197 C CA . ALA A 1 404 ? -19.328 9.587 -44.014 1.00 40.06 404 ALA A CA 1
ATOM 3198 C C . ALA A 1 404 ? -18.542 9.577 -45.335 1.00 40.06 404 ALA A C 1
ATOM 3200 O O . ALA A 1 404 ? -18.952 10.198 -46.314 1.00 40.06 404 ALA A O 1
ATOM 3201 N N . SER A 1 405 ? -17.437 8.838 -45.367 1.00 30.08 405 SER A N 1
ATOM 3202 C CA . SER A 1 405 ? -16.827 8.378 -46.608 1.00 30.08 405 SER A CA 1
ATOM 3203 C C . SER A 1 405 ? -16.918 6.855 -46.655 1.00 30.08 405 SER A C 1
ATOM 3205 O O . SER A 1 405 ? -16.282 6.143 -45.884 1.00 30.08 405 SER A O 1
ATOM 3207 N N . ASP A 1 406 ? -17.754 6.366 -47.573 1.00 34.62 406 ASP A N 1
ATOM 3208 C CA . ASP A 1 406 ? -17.766 4.992 -48.086 1.00 34.62 406 ASP A CA 1
ATOM 3209 C C . ASP A 1 406 ? -16.439 4.697 -48.827 1.00 34.62 406 ASP A C 1
ATOM 3211 O O . ASP A 1 406 ? -16.414 4.428 -50.029 1.00 34.62 406 ASP A O 1
ATOM 3215 N N . GLU A 1 407 ? -15.299 4.769 -48.141 1.00 35.78 407 GLU A N 1
ATOM 3216 C CA . GLU A 1 407 ? -14.097 4.072 -48.583 1.00 35.78 407 GLU A CA 1
ATOM 3217 C C . GLU A 1 407 ? -14.147 2.680 -47.960 1.00 35.78 407 GLU A C 1
ATOM 3219 O O . GLU A 1 407 ? -14.032 2.523 -46.746 1.00 35.78 407 GLU A O 1
ATOM 3224 N N . VAL A 1 408 ? -14.348 1.661 -48.804 1.00 43.50 408 VAL A N 1
ATOM 3225 C CA . VAL A 1 408 ? -14.107 0.254 -48.462 1.00 43.50 408 VAL A CA 1
ATOM 3226 C C . VAL A 1 408 ? -12.805 0.207 -47.677 1.00 43.50 408 VAL A C 1
ATOM 3228 O O . VAL A 1 408 ? -11.747 0.486 -48.245 1.00 43.50 408 VAL A O 1
ATOM 3231 N N . ALA A 1 409 ? -12.905 -0.064 -46.373 1.00 44.12 409 ALA A N 1
ATOM 3232 C CA . ALA A 1 409 ? -11.775 -0.100 -45.462 1.00 44.12 409 ALA A CA 1
ATOM 3233 C C . ALA A 1 409 ? -10.666 -0.913 -46.130 1.00 44.12 409 ALA A C 1
ATOM 3235 O O . ALA A 1 409 ? -10.829 -2.119 -46.344 1.00 44.12 409 ALA A O 1
ATOM 3236 N N . ARG A 1 410 ? -9.585 -0.241 -46.552 1.00 48.66 410 ARG A N 1
ATOM 3237 C CA . ARG A 1 410 ? -8.426 -0.902 -47.155 1.00 48.66 410 ARG A CA 1
ATOM 3238 C C . ARG A 1 410 ? -7.932 -1.884 -46.108 1.00 48.66 410 ARG A C 1
ATOM 3240 O O . ARG A 1 410 ? -7.332 -1.481 -45.121 1.00 48.66 410 ARG A O 1
ATOM 3247 N N . THR A 1 411 ? -8.293 -3.151 -46.276 1.00 58.72 411 THR A N 1
ATOM 3248 C CA . THR A 1 411 ? -7.936 -4.195 -45.325 1.00 58.72 411 THR A CA 1
ATOM 3249 C C . THR A 1 411 ? -6.430 -4.330 -45.392 1.00 58.72 411 THR A C 1
ATOM 3251 O O . THR A 1 411 ? -5.883 -4.584 -46.469 1.00 58.72 411 THR A O 1
ATOM 3254 N N . ASP A 1 412 ? -5.766 -4.091 -44.268 1.00 72.00 412 ASP A N 1
ATOM 3255 C CA . ASP A 1 412 ? -4.319 -4.160 -44.196 1.00 72.00 412 ASP A CA 1
ATOM 3256 C C . ASP A 1 412 ? -3.862 -5.598 -44.495 1.00 72.00 412 ASP A C 1
ATOM 3258 O O . ASP A 1 412 ? -4.541 -6.579 -44.166 1.00 72.00 412 ASP A O 1
ATOM 3262 N N . LEU A 1 413 ? -2.699 -5.751 -45.131 1.00 76.94 413 LEU A N 1
ATOM 3263 C CA . LEU A 1 413 ? -2.116 -7.062 -45.410 1.00 76.94 413 LEU A CA 1
ATOM 3264 C C . LEU A 1 413 ? -1.971 -7.869 -44.113 1.00 76.94 413 LEU A C 1
ATOM 3266 O O . LEU A 1 413 ? -2.157 -9.087 -44.130 1.00 76.94 413 LEU A O 1
ATOM 3270 N N . PHE A 1 414 ? -1.676 -7.194 -42.996 1.00 77.38 414 PHE A N 1
ATOM 3271 C CA . PHE A 1 414 ? -1.540 -7.806 -41.677 1.00 77.38 414 PHE A CA 1
ATOM 3272 C C . PHE A 1 414 ? -2.842 -8.421 -41.167 1.00 77.38 414 PHE A C 1
ATOM 3274 O O . PHE A 1 414 ? -2.811 -9.537 -40.639 1.00 77.38 414 PHE A O 1
ATOM 3281 N N . ASP A 1 415 ? -3.982 -7.772 -41.389 1.00 75.69 415 ASP A N 1
ATOM 3282 C CA . ASP A 1 415 ? -5.293 -8.352 -41.094 1.00 75.69 415 ASP A CA 1
ATOM 3283 C C . ASP A 1 415 ? -5.570 -9.558 -41.997 1.00 75.69 415 ASP A C 1
ATOM 3285 O O . ASP A 1 415 ? -6.012 -10.613 -41.535 1.00 75.69 415 ASP A O 1
ATOM 3289 N N . LEU A 1 416 ? -5.218 -9.446 -43.280 1.00 80.12 416 LEU A N 1
ATOM 3290 C CA . LEU A 1 416 ? -5.459 -10.476 -44.289 1.00 80.12 416 LEU A CA 1
ATOM 3291 C C . LEU A 1 416 ? -4.700 -11.789 -44.011 1.00 80.12 416 LEU A C 1
ATOM 3293 O O . LEU A 1 416 ? -5.211 -12.884 -44.261 1.00 80.12 416 LEU A O 1
ATOM 3297 N N . ILE A 1 417 ? -3.477 -11.690 -43.487 1.00 78.88 417 ILE A N 1
ATOM 3298 C CA . ILE A 1 417 ? -2.647 -12.835 -43.070 1.00 78.88 417 ILE A CA 1
ATOM 3299 C C . ILE A 1 417 ? -2.903 -13.262 -41.617 1.00 78.88 417 ILE A C 1
ATOM 3301 O O . ILE A 1 417 ? -2.254 -14.191 -41.132 1.00 78.88 417 ILE A O 1
ATOM 3305 N N . GLY A 1 418 ? -3.861 -12.626 -40.933 1.00 70.81 418 GLY A N 1
ATOM 3306 C CA . GLY A 1 418 ? -4.247 -12.944 -39.559 1.00 70.81 418 GLY A CA 1
ATOM 3307 C C . GLY A 1 418 ? -3.195 -12.575 -38.513 1.00 70.81 418 GLY A C 1
ATOM 3308 O O . GLY A 1 418 ? -3.214 -13.137 -37.419 1.00 70.81 418 GLY A O 1
ATOM 3309 N N . MET A 1 419 ? -2.268 -11.671 -38.849 1.00 65.69 419 MET A N 1
ATOM 3310 C CA . MET A 1 419 ? -1.286 -11.124 -37.911 1.00 65.69 419 MET A CA 1
ATOM 3311 C C . MET A 1 419 ? -1.820 -9.890 -37.178 1.00 65.69 419 MET A C 1
ATOM 3313 O O . MET A 1 419 ? -1.463 -9.680 -36.021 1.00 65.69 419 MET A O 1
ATOM 3317 N N . GLY A 1 420 ? -2.688 -9.096 -37.809 1.00 68.81 420 GLY A N 1
ATOM 3318 C CA . GLY A 1 420 ? -3.222 -7.832 -37.288 1.00 68.81 420 GLY A CA 1
ATOM 3319 C C . GLY A 1 420 ? -2.184 -6.704 -37.241 1.00 68.81 420 GLY A C 1
ATOM 3320 O O . GLY A 1 420 ? -2.394 -5.647 -37.811 1.00 68.81 420 GLY A O 1
ATOM 3321 N N . SER A 1 421 ? -1.024 -6.946 -36.627 1.00 66.00 421 SER A N 1
ATOM 3322 C CA . SER A 1 421 ? 0.110 -6.016 -36.553 1.00 66.00 421 SER A CA 1
ATOM 3323 C C . SER A 1 421 ? 1.429 -6.756 -36.796 1.00 66.00 421 SER A C 1
ATOM 3325 O O . SER A 1 421 ? 1.541 -7.952 -36.508 1.00 66.00 421 SER A O 1
ATOM 3327 N N . VAL A 1 422 ? 2.446 -6.036 -37.285 1.00 67.44 422 VAL A N 1
ATOM 3328 C CA . VAL A 1 422 ? 3.834 -6.522 -37.426 1.00 67.44 422 VAL A CA 1
ATOM 3329 C C . VAL A 1 422 ? 4.377 -7.059 -36.101 1.00 67.44 422 VAL A C 1
ATOM 3331 O O . VAL A 1 422 ? 5.130 -8.025 -36.086 1.00 67.44 422 VAL A O 1
ATOM 3334 N N . GLU A 1 423 ? 3.963 -6.476 -34.980 1.00 61.31 423 GLU A N 1
ATOM 3335 C CA . GLU A 1 423 ? 4.426 -6.836 -33.635 1.00 61.31 423 GLU A CA 1
ATOM 3336 C C . GLU A 1 423 ? 4.031 -8.264 -33.229 1.00 61.31 423 GLU A C 1
ATOM 3338 O O . GLU A 1 423 ? 4.686 -8.890 -32.398 1.00 61.31 423 GLU A O 1
ATOM 3343 N N . ASN A 1 424 ? 2.985 -8.814 -33.852 1.00 56.28 424 ASN A N 1
ATOM 3344 C CA . ASN A 1 424 ? 2.532 -10.180 -33.608 1.00 56.28 424 ASN A CA 1
ATOM 3345 C C . ASN A 1 424 ? 3.322 -11.223 -34.411 1.00 56.28 424 ASN A C 1
ATOM 3347 O O . ASN A 1 424 ? 3.037 -12.421 -34.280 1.00 56.28 424 ASN A O 1
ATOM 3351 N N . PHE A 1 425 ? 4.279 -10.795 -35.242 1.00 73.25 425 PHE A N 1
ATOM 3352 C CA . PHE A 1 425 ? 5.104 -11.671 -36.060 1.00 73.25 425 PHE A CA 1
ATOM 3353 C C . PHE A 1 425 ? 6.167 -12.377 -35.214 1.00 73.25 425 PHE A C 1
ATOM 3355 O O . PHE A 1 425 ? 7.071 -11.763 -34.649 1.00 73.25 425 PHE A O 1
ATOM 3362 N N . LEU A 1 426 ? 6.084 -13.703 -35.166 1.00 68.06 426 LEU A N 1
ATOM 3363 C CA . LEU A 1 426 ? 7.058 -14.564 -34.509 1.00 68.06 426 LEU A CA 1
ATOM 3364 C C . LEU A 1 426 ? 7.684 -15.474 -35.569 1.00 68.06 426 LEU A C 1
ATOM 3366 O O . LEU A 1 426 ? 7.015 -16.414 -36.009 1.00 68.06 426 LEU A O 1
ATOM 3370 N N . PRO A 1 427 ? 8.959 -15.264 -35.961 1.00 76.81 427 PRO A N 1
ATOM 3371 C CA . PRO A 1 427 ? 9.600 -16.024 -37.037 1.00 76.81 427 PRO A CA 1
ATOM 3372 C C . PRO A 1 427 ? 9.467 -17.543 -36.876 1.00 76.81 427 PRO A C 1
ATOM 3374 O O . PRO A 1 427 ? 9.156 -18.254 -37.825 1.00 76.81 427 PRO A O 1
ATOM 3377 N N . GLU A 1 428 ? 9.615 -18.048 -35.653 1.00 74.19 428 GLU A N 1
ATOM 3378 C CA . GLU A 1 428 ? 9.539 -19.478 -35.330 1.00 74.19 428 GLU A CA 1
ATOM 3379 C C . GLU A 1 428 ? 8.147 -20.087 -35.583 1.00 74.19 428 GLU A C 1
ATOM 3381 O O . GLU A 1 428 ? 8.035 -21.253 -35.965 1.00 74.19 428 GLU A O 1
ATOM 3386 N N . ARG A 1 429 ? 7.077 -19.299 -35.400 1.00 72.06 429 ARG A N 1
ATOM 3387 C CA . ARG A 1 429 ? 5.679 -19.710 -35.611 1.00 72.06 429 ARG A CA 1
ATOM 3388 C C . ARG A 1 429 ? 5.233 -19.457 -37.046 1.00 72.06 429 ARG A C 1
ATOM 3390 O O . ARG A 1 429 ? 4.595 -20.309 -37.666 1.00 72.06 429 ARG A O 1
ATOM 3397 N N . ASP A 1 430 ? 5.538 -18.275 -37.561 1.00 75.38 430 ASP A N 1
ATOM 3398 C CA . ASP A 1 430 ? 4.973 -17.774 -38.809 1.00 75.38 430 ASP A CA 1
ATOM 3399 C C . ASP A 1 430 ? 5.748 -18.286 -40.029 1.00 75.38 430 ASP A C 1
ATOM 3401 O O . ASP A 1 430 ? 5.141 -18.522 -41.076 1.00 75.38 430 ASP A O 1
ATOM 3405 N N . TRP A 1 431 ? 7.038 -18.615 -39.868 1.00 82.62 431 TRP A N 1
ATOM 3406 C CA . TRP A 1 431 ? 7.814 -19.392 -40.847 1.00 82.62 431 TRP A CA 1
ATOM 3407 C C . TRP A 1 431 ? 7.798 -20.900 -40.597 1.00 82.62 431 TRP A C 1
ATOM 3409 O O . TRP A 1 431 ? 8.487 -21.642 -41.303 1.00 82.62 431 TRP A O 1
ATOM 3419 N N . ALA A 1 432 ? 7.007 -21.385 -39.633 1.00 77.06 432 ALA A N 1
ATOM 3420 C CA . ALA A 1 432 ? 6.824 -22.818 -39.454 1.00 77.06 432 ALA A CA 1
ATOM 3421 C C . ALA A 1 432 ? 6.399 -23.461 -40.782 1.00 77.06 432 ALA A C 1
ATOM 3423 O O . ALA A 1 432 ? 5.545 -22.934 -41.505 1.00 77.06 432 ALA A O 1
ATOM 3424 N N . LEU A 1 433 ? 7.009 -24.607 -41.097 1.00 74.25 433 LEU A N 1
ATOM 3425 C CA . LEU A 1 433 ? 6.870 -25.274 -42.387 1.00 74.25 433 LEU A CA 1
ATOM 3426 C C . LEU A 1 433 ? 5.388 -25.534 -42.709 1.00 74.25 433 LEU A C 1
ATOM 3428 O O . LEU A 1 433 ? 4.759 -26.430 -42.144 1.00 74.25 433 LEU A O 1
ATOM 3432 N N . LYS A 1 434 ? 4.822 -24.752 -43.634 1.00 80.88 434 LYS A N 1
ATOM 3433 C CA . LYS A 1 434 ? 3.448 -24.953 -44.106 1.00 80.88 434 LYS A CA 1
ATOM 3434 C C . LYS A 1 434 ? 3.417 -26.170 -45.032 1.00 80.88 434 LYS A C 1
ATOM 3436 O O . LYS A 1 434 ? 4.188 -26.255 -45.990 1.00 80.88 434 LYS A O 1
ATOM 3441 N N . VAL A 1 435 ? 2.524 -27.118 -44.755 1.00 80.38 435 VAL A N 1
ATOM 3442 C CA . VAL A 1 435 ? 2.385 -28.375 -45.509 1.00 80.38 435 VAL A CA 1
ATOM 3443 C C . VAL A 1 435 ? 1.027 -28.469 -46.197 1.00 80.38 435 VAL A C 1
ATOM 3445 O O . VAL A 1 435 ? 0.058 -27.825 -45.804 1.00 80.38 435 VAL A O 1
ATOM 3448 N N . GLY A 1 436 ? 0.946 -29.290 -47.245 1.00 84.38 436 GLY A N 1
ATOM 3449 C CA . GLY A 1 436 ? -0.311 -29.573 -47.937 1.00 84.38 436 GLY A CA 1
ATOM 3450 C C . GLY A 1 436 ? -0.945 -28.333 -48.577 1.00 84.38 436 GLY A C 1
ATOM 3451 O O . GLY A 1 436 ? -0.360 -27.709 -49.467 1.00 84.38 436 GLY A O 1
ATOM 3452 N N . ARG A 1 437 ? -2.172 -27.996 -48.156 1.00 82.00 437 ARG A N 1
ATOM 3453 C CA . ARG A 1 437 ? -2.971 -26.916 -48.756 1.00 82.00 437 ARG A CA 1
ATOM 3454 C C . ARG A 1 437 ? -2.346 -25.534 -48.561 1.00 82.00 437 ARG A C 1
ATOM 3456 O O . ARG A 1 437 ? -2.389 -24.746 -49.495 1.00 82.00 437 ARG A O 1
ATOM 3463 N N . ASP A 1 438 ? -1.741 -25.276 -47.408 1.00 82.12 438 ASP A N 1
ATOM 3464 C CA . ASP A 1 438 ? -1.260 -23.936 -47.037 1.00 82.12 438 ASP A CA 1
ATOM 3465 C C . ASP A 1 438 ? 0.183 -23.662 -47.489 1.00 82.12 438 ASP A C 1
ATOM 3467 O O . ASP A 1 438 ? 0.715 -22.569 -47.312 1.00 82.12 438 ASP A O 1
ATOM 3471 N N . ARG A 1 439 ? 0.835 -24.652 -48.107 1.00 87.81 439 ARG A N 1
ATOM 3472 C CA . ARG A 1 439 ? 2.170 -24.503 -48.691 1.00 87.81 439 ARG A CA 1
ATOM 3473 C C . ARG A 1 439 ? 2.098 -23.635 -49.951 1.00 87.81 439 ARG A C 1
ATOM 3475 O O . ARG A 1 439 ? 1.383 -23.998 -50.878 1.00 87.81 439 ARG A O 1
ATOM 3482 N N . LEU A 1 440 ? 2.882 -22.551 -50.001 1.00 89.50 440 LEU A N 1
ATOM 3483 C CA . LEU A 1 440 ? 2.929 -21.582 -51.117 1.00 89.50 440 LEU A CA 1
ATOM 3484 C C . LEU A 1 440 ? 1.571 -20.931 -51.450 1.00 89.50 440 LEU A C 1
ATOM 3486 O O . LEU A 1 440 ? 1.325 -20.548 -52.594 1.00 89.50 440 LEU A O 1
ATOM 3490 N N . ARG A 1 441 ? 0.696 -20.810 -50.447 1.00 88.50 441 ARG A N 1
ATOM 3491 C CA . ARG A 1 441 ? -0.626 -20.200 -50.570 1.00 88.50 441 ARG A CA 1
ATOM 3492 C C . ARG A 1 441 ? -0.686 -18.941 -49.713 1.00 88.50 441 ARG A C 1
ATOM 3494 O O . ARG A 1 441 ? -0.521 -19.029 -48.500 1.00 88.50 441 ARG A O 1
ATOM 3501 N N . VAL A 1 442 ? -0.936 -17.792 -50.334 1.00 88.88 442 VAL A N 1
ATOM 3502 C CA . VAL A 1 442 ? -0.952 -16.481 -49.665 1.00 88.88 442 VAL A CA 1
ATOM 3503 C C . VAL A 1 442 ? -2.233 -15.721 -50.000 1.00 88.88 442 VAL A C 1
ATOM 3505 O O . VAL A 1 442 ? -2.701 -15.809 -51.136 1.00 88.88 442 VAL A O 1
ATOM 3508 N N . PRO A 1 443 ? -2.852 -15.020 -49.041 1.00 90.12 443 PRO A N 1
ATOM 3509 C CA . PRO A 1 443 ? -3.984 -14.157 -49.335 1.00 90.12 443 PRO A CA 1
ATOM 3510 C C . PRO A 1 443 ? -3.484 -12.865 -50.009 1.00 90.12 443 PRO A C 1
ATOM 3512 O O . PRO A 1 443 ? -2.422 -12.360 -49.654 1.00 90.12 443 PRO A O 1
ATOM 3515 N N . ILE A 1 444 ? -4.216 -12.365 -51.007 1.00 90.12 444 ILE A N 1
ATOM 3516 C CA . ILE A 1 444 ? -3.825 -11.188 -51.814 1.00 90.12 444 ILE A CA 1
ATOM 3517 C C . ILE A 1 444 ? -4.854 -10.049 -51.788 1.00 90.12 444 ILE A C 1
ATOM 3519 O O . ILE A 1 444 ? -4.558 -8.951 -52.241 1.00 90.12 444 ILE A O 1
ATOM 3523 N N . GLY A 1 445 ? -6.058 -10.307 -51.280 1.00 87.12 445 GLY A N 1
ATOM 3524 C CA . GLY A 1 445 ? -7.116 -9.314 -51.123 1.00 87.12 445 GLY A CA 1
ATOM 3525 C C . GLY A 1 445 ? -8.416 -9.956 -50.646 1.00 87.12 445 GLY A C 1
ATOM 3526 O O . GLY A 1 445 ? -8.420 -11.125 -50.246 1.00 87.12 445 GLY A O 1
ATOM 3527 N N . LEU A 1 446 ? -9.510 -9.202 -50.709 1.00 85.44 446 LEU A N 1
ATOM 3528 C CA . LEU A 1 446 ? -10.874 -9.674 -50.457 1.00 85.44 446 LEU A CA 1
ATOM 3529 C C . LEU A 1 446 ? -11.674 -9.691 -51.769 1.00 85.44 446 LEU A C 1
ATOM 3531 O O . LEU A 1 446 ? -11.358 -8.940 -52.690 1.00 85.44 446 LEU A O 1
ATOM 3535 N N . ASP A 1 447 ? -12.674 -10.564 -51.865 1.00 82.19 447 ASP A N 1
ATOM 3536 C CA . ASP A 1 447 ? -13.680 -10.527 -52.931 1.00 82.19 447 ASP A CA 1
ATOM 3537 C C . ASP A 1 447 ? -14.834 -9.565 -52.585 1.00 82.19 447 ASP A C 1
ATOM 3539 O O . ASP A 1 447 ? -14.861 -8.970 -51.505 1.00 82.19 447 ASP A O 1
ATOM 3543 N N . ASP A 1 448 ? -15.800 -9.422 -53.498 1.00 82.31 448 ASP A N 1
ATOM 3544 C CA . ASP A 1 448 ? -16.970 -8.542 -53.335 1.00 82.31 448 ASP A CA 1
ATOM 3545 C C . ASP A 1 448 ? -17.856 -8.921 -52.124 1.00 82.31 448 ASP A C 1
ATOM 3547 O O . ASP A 1 448 ? -18.692 -8.130 -51.690 1.00 82.31 448 ASP A O 1
ATOM 3551 N N . GLU A 1 449 ? -17.680 -10.125 -51.565 1.00 77.31 449 GLU A N 1
ATOM 3552 C CA . GLU A 1 449 ? -18.385 -10.631 -50.380 1.00 77.31 449 GLU A CA 1
ATOM 3553 C C . GLU A 1 449 ? -17.556 -10.471 -49.087 1.00 77.31 449 GLU A C 1
ATOM 3555 O O . GLU A 1 449 ? -17.993 -10.883 -48.009 1.00 77.31 449 GLU A O 1
ATOM 3560 N N . GLY A 1 450 ? -16.359 -9.876 -49.168 1.00 73.88 450 GLY A N 1
ATOM 3561 C CA . GLY A 1 450 ? -15.462 -9.655 -48.032 1.00 73.88 450 GLY A CA 1
ATOM 3562 C C . GLY A 1 450 ? -14.656 -10.890 -47.616 1.00 73.88 450 GLY A C 1
ATOM 3563 O O . GLY A 1 450 ? -14.104 -10.929 -46.514 1.00 73.88 450 GLY A O 1
ATOM 3564 N N . LYS A 1 451 ? -14.570 -11.923 -48.460 1.00 77.44 451 LYS A N 1
ATOM 3565 C CA . LYS A 1 451 ? -13.825 -13.155 -48.179 1.00 77.44 451 LYS A CA 1
ATOM 3566 C C . LYS A 1 451 ? -12.434 -13.115 -48.805 1.00 77.44 451 LYS A C 1
ATOM 3568 O O . LYS A 1 451 ? -12.244 -12.653 -49.923 1.00 77.44 451 LYS A O 1
ATOM 3573 N N . SER A 1 452 ? -11.436 -13.650 -48.097 1.00 83.94 452 SER A N 1
ATOM 3574 C CA . SER A 1 452 ? -10.046 -13.628 -48.564 1.00 83.94 452 SER A CA 1
ATOM 3575 C C . SER A 1 452 ? -9.839 -14.406 -49.867 1.00 83.94 452 SER A C 1
ATOM 3577 O O . SER A 1 452 ? -10.088 -15.616 -49.949 1.00 83.94 452 SER A O 1
ATOM 3579 N N . VAL A 1 453 ? -9.291 -13.710 -50.861 1.00 89.31 453 VAL A N 1
ATOM 3580 C CA . VAL A 1 453 ? -8.806 -14.253 -52.128 1.00 89.31 453 VAL A CA 1
ATOM 3581 C C . VAL A 1 453 ? -7.374 -14.730 -51.931 1.00 89.31 453 VAL A C 1
ATOM 3583 O O . VAL A 1 453 ? -6.525 -13.994 -51.432 1.00 89.31 453 VAL A O 1
ATOM 3586 N N . TYR A 1 454 ? -7.095 -15.971 -52.327 1.00 89.44 454 TYR A N 1
ATOM 3587 C CA . TYR A 1 454 ? -5.780 -16.591 -52.164 1.00 89.44 454 TYR A CA 1
ATOM 3588 C C . TYR A 1 454 ? -5.117 -16.859 -53.508 1.00 89.44 454 TYR A C 1
ATOM 3590 O O . TYR A 1 454 ? -5.742 -17.432 -54.396 1.00 89.44 454 TYR A O 1
ATOM 3598 N N . LEU A 1 455 ? -3.825 -16.556 -53.593 1.00 91.69 455 LEU A N 1
ATOM 3599 C CA . LEU A 1 455 ? -2.932 -17.004 -54.650 1.00 91.69 455 LEU A CA 1
ATOM 3600 C C . LEU A 1 455 ? -2.206 -18.273 -54.189 1.00 91.69 455 LEU A C 1
ATOM 3602 O O . LEU A 1 455 ? -1.506 -18.258 -53.175 1.00 91.69 455 LEU A O 1
ATOM 3606 N N . ASP A 1 456 ? -2.386 -19.378 -54.914 1.00 92.38 456 ASP A N 1
ATOM 3607 C CA . ASP A 1 456 ? -1.722 -20.658 -54.637 1.00 92.38 456 ASP A CA 1
ATOM 3608 C C . ASP A 1 456 ? -0.750 -21.000 -55.773 1.00 92.38 456 ASP A C 1
ATOM 3610 O O . ASP A 1 456 ? -1.168 -21.371 -56.870 1.00 92.38 456 ASP A O 1
ATOM 3614 N N . LEU A 1 457 ? 0.550 -20.879 -55.495 1.00 91.06 457 LEU A N 1
ATOM 3615 C CA . LEU A 1 457 ? 1.627 -21.029 -56.480 1.00 91.06 457 LEU A CA 1
ATOM 3616 C C . LEU A 1 457 ? 2.082 -22.485 -56.687 1.00 91.06 457 LEU A C 1
ATOM 3618 O O . LEU A 1 457 ? 3.094 -22.730 -57.349 1.00 91.06 457 LEU A O 1
ATOM 3622 N N . LYS A 1 458 ? 1.396 -23.478 -56.105 1.00 92.75 458 LYS A N 1
ATOM 3623 C CA . LYS A 1 458 ? 1.718 -24.889 -56.366 1.00 92.75 458 LYS A CA 1
ATOM 3624 C C . LYS A 1 458 ? 1.300 -25.293 -57.781 1.00 92.75 458 LYS A C 1
ATOM 3626 O O . LYS A 1 458 ? 0.418 -24.702 -58.400 1.00 92.75 458 LYS A O 1
ATOM 3631 N N . GLU A 1 459 ? 1.894 -26.375 -58.276 1.00 91.62 459 GLU A N 1
ATOM 3632 C CA . GLU A 1 459 ? 1.436 -27.023 -59.504 1.00 91.62 459 GLU A CA 1
ATOM 3633 C C . GLU A 1 459 ? 0.002 -27.561 -59.368 1.00 91.62 459 GLU A C 1
ATOM 3635 O O . GLU A 1 459 ? -0.456 -27.914 -58.276 1.00 91.62 459 GLU A O 1
ATOM 3640 N N . SER A 1 460 ? -0.697 -27.680 -60.496 1.00 87.38 460 SER A N 1
ATOM 3641 C CA . SER A 1 460 ? -2.086 -28.153 -60.538 1.00 87.38 460 SER A CA 1
ATOM 3642 C C . SER A 1 460 ? -2.256 -29.560 -59.957 1.00 87.38 460 SER A C 1
ATOM 3644 O O . SER A 1 460 ? -3.248 -29.832 -59.283 1.00 87.38 460 SER A O 1
ATOM 3646 N N . ALA A 1 461 ? -1.256 -30.434 -60.123 1.00 85.94 461 ALA A N 1
ATOM 3647 C CA . ALA A 1 461 ? -1.243 -31.776 -59.536 1.00 85.94 461 ALA A CA 1
ATOM 3648 C C . ALA A 1 461 ? -1.265 -31.773 -57.993 1.00 85.94 461 ALA A C 1
ATOM 3650 O O . ALA A 1 461 ? -1.673 -32.755 -57.378 1.00 85.94 461 ALA A O 1
ATOM 3651 N N . GLN A 1 462 ? -0.867 -30.666 -57.361 1.00 83.50 462 GLN A N 1
ATOM 3652 C CA . GLN A 1 462 ? -0.872 -30.473 -55.907 1.00 83.50 462 GLN A CA 1
ATOM 3653 C C . GLN A 1 462 ? -2.010 -29.551 -55.434 1.00 83.50 462 GLN A C 1
ATOM 3655 O O . GLN A 1 462 ? -2.006 -29.085 -54.289 1.00 83.50 462 GLN A O 1
ATOM 3660 N N . GLY A 1 463 ? -2.982 -29.285 -56.312 1.00 82.62 463 GLY A N 1
ATOM 3661 C CA . GLY A 1 463 ? -4.158 -28.462 -56.034 1.00 82.62 463 GLY A CA 1
ATOM 3662 C C . GLY A 1 463 ? -3.918 -26.951 -56.083 1.00 82.62 463 GLY A C 1
ATOM 3663 O O . GLY A 1 463 ? -4.775 -26.215 -55.600 1.00 82.62 463 GLY A O 1
ATOM 3664 N N . GLY A 1 464 ? -2.778 -26.495 -56.617 1.00 87.56 464 GLY A N 1
ATOM 3665 C CA . GLY A 1 464 ? -2.492 -25.070 -56.817 1.00 87.56 464 GLY A CA 1
ATOM 3666 C C . GLY A 1 464 ? -2.940 -24.538 -58.179 1.00 87.56 464 GLY A C 1
ATOM 3667 O O . GLY A 1 464 ? -3.442 -25.280 -59.025 1.00 87.56 464 GLY A O 1
ATOM 3668 N N . MET A 1 465 ? -2.747 -23.237 -58.395 1.00 91.75 465 MET A N 1
ATOM 3669 C CA . MET A 1 465 ? -3.153 -22.530 -59.619 1.00 91.75 465 MET A CA 1
ATOM 3670 C C . MET A 1 465 ? -2.150 -22.694 -60.771 1.00 91.75 465 MET A C 1
ATOM 3672 O O . MET A 1 465 ? -2.432 -22.289 -61.897 1.00 91.75 465 MET A O 1
ATOM 3676 N N . GLY A 1 466 ? -1.008 -23.334 -60.515 1.00 88.00 466 GLY A N 1
ATOM 3677 C CA . GLY A 1 466 ? 0.063 -23.554 -61.477 1.00 88.00 466 GLY A CA 1
ATOM 3678 C C . GLY A 1 466 ? 1.347 -22.813 -61.091 1.00 88.00 466 GLY A C 1
ATOM 3679 O O . GLY A 1 466 ? 1.307 -21.808 -60.385 1.00 88.00 466 GLY A O 1
ATOM 3680 N N . PRO A 1 467 ? 2.510 -23.287 -61.570 1.00 87.00 467 PRO A N 1
ATOM 3681 C CA . PRO A 1 467 ? 3.806 -22.699 -61.227 1.00 87.00 467 PRO A CA 1
ATOM 3682 C C . PRO A 1 467 ? 4.086 -21.368 -61.946 1.00 87.00 467 PRO A C 1
ATOM 3684 O O . PRO A 1 467 ? 5.084 -20.707 -61.660 1.00 87.00 467 PRO A O 1
ATOM 3687 N N . HIS A 1 468 ? 3.249 -20.990 -62.915 1.00 88.25 468 HIS A N 1
ATOM 3688 C CA . HIS A 1 468 ? 3.436 -19.818 -63.763 1.00 88.25 468 HIS A CA 1
ATOM 3689 C C . HIS A 1 468 ? 2.146 -19.000 -63.815 1.00 88.25 468 HIS A C 1
ATOM 3691 O O . HIS A 1 468 ? 1.058 -19.565 -63.907 1.00 88.25 468 HIS A O 1
ATOM 3697 N N . GLY A 1 469 ? 2.283 -17.675 -63.794 1.00 87.94 469 GLY A N 1
ATOM 3698 C CA . GLY A 1 469 ? 1.172 -16.732 -63.863 1.00 87.94 469 GLY A CA 1
ATOM 3699 C C . GLY A 1 469 ? 1.535 -15.498 -64.684 1.00 87.94 469 GLY A C 1
ATOM 3700 O O . GLY A 1 469 ? 2.708 -15.227 -64.938 1.00 87.94 469 GLY A O 1
ATOM 3701 N N . LEU A 1 470 ? 0.511 -14.762 -65.104 1.00 92.12 470 LEU A N 1
ATOM 3702 C CA . LEU A 1 470 ? 0.621 -13.516 -65.855 1.00 92.12 470 LEU A CA 1
ATOM 3703 C C . LEU A 1 470 ? -0.174 -12.446 -65.102 1.00 92.12 470 LEU A C 1
ATOM 3705 O O . LEU A 1 470 ? -1.375 -12.611 -64.904 1.00 92.12 470 LEU A O 1
ATOM 3709 N N . CYS A 1 471 ? 0.485 -11.364 -64.697 1.00 91.88 471 CYS A N 1
ATOM 3710 C CA . CYS A 1 471 ? -0.166 -10.186 -64.130 1.00 91.88 471 CYS A CA 1
ATOM 3711 C C . CYS A 1 471 ? -0.064 -9.046 -65.147 1.00 91.88 471 CYS A C 1
ATOM 3713 O O . CYS A 1 471 ? 1.031 -8.747 -65.624 1.00 91.88 471 CYS A O 1
ATOM 3715 N N . ILE A 1 472 ? -1.196 -8.445 -65.513 1.00 92.62 472 ILE A N 1
ATOM 3716 C CA . ILE A 1 472 ? -1.260 -7.299 -66.426 1.00 92.62 472 ILE A CA 1
ATOM 3717 C C . ILE A 1 472 ? -1.952 -6.160 -65.685 1.00 92.62 472 ILE A C 1
ATOM 3719 O O . ILE A 1 472 ? -3.061 -6.337 -65.190 1.00 92.62 472 ILE A O 1
ATOM 3723 N N . GLY A 1 473 ? -1.312 -4.993 -65.665 1.00 92.69 473 GLY A N 1
ATOM 3724 C CA . GLY A 1 473 ? -1.848 -3.773 -65.077 1.00 92.69 473 GLY A CA 1
ATOM 3725 C C . GLY A 1 473 ? -1.499 -2.553 -65.926 1.00 92.69 473 GLY A C 1
ATOM 3726 O O . GLY A 1 473 ? -0.396 -2.469 -66.469 1.00 92.69 473 GLY A O 1
ATOM 3727 N N . ALA A 1 474 ? -2.448 -1.630 -66.078 1.00 92.56 474 ALA A N 1
ATOM 3728 C CA . ALA A 1 474 ? -2.188 -0.317 -66.667 1.00 92.56 474 ALA A CA 1
ATOM 3729 C C . ALA A 1 474 ? -1.584 0.626 -65.609 1.00 92.56 474 ALA A C 1
ATOM 3731 O O . ALA A 1 474 ? -1.583 0.325 -64.418 1.00 92.56 474 ALA A O 1
ATOM 3732 N N . THR A 1 475 ? -1.071 1.789 -66.010 1.00 85.06 475 THR A N 1
ATOM 3733 C CA . THR A 1 475 ? -0.554 2.771 -65.044 1.00 85.06 475 THR A CA 1
ATOM 3734 C C . THR A 1 475 ? -1.652 3.180 -64.052 1.00 85.06 475 THR A C 1
ATOM 3736 O O . THR A 1 475 ? -2.705 3.653 -64.471 1.00 85.06 475 THR A O 1
ATOM 3739 N N . GLY A 1 476 ? -1.392 2.989 -62.753 1.00 82.75 476 GLY A N 1
ATOM 3740 C CA . GLY A 1 476 ? -2.336 3.267 -61.662 1.00 82.75 476 GLY A CA 1
ATOM 3741 C C . GLY A 1 476 ? -3.289 2.118 -61.299 1.00 82.75 476 GLY A C 1
ATOM 3742 O O . GLY A 1 476 ? -4.243 2.355 -60.569 1.00 82.75 476 GLY A O 1
ATOM 3743 N N . SER A 1 477 ? -3.086 0.898 -61.818 1.00 77.81 477 SER A N 1
ATOM 3744 C CA . SER A 1 477 ? -3.949 -0.267 -61.534 1.00 77.81 477 SER A CA 1
ATOM 3745 C C . SER A 1 477 ? -3.549 -1.097 -60.304 1.00 77.81 477 SER A C 1
ATOM 3747 O O . SER A 1 477 ? -4.046 -2.205 -60.124 1.00 77.81 477 SER A O 1
ATOM 3749 N N . GLY A 1 478 ? -2.594 -0.612 -59.529 1.00 65.12 478 GLY A N 1
ATOM 3750 C CA . GLY A 1 478 ? -2.060 -1.176 -58.292 1.00 65.12 478 GLY A CA 1
ATOM 3751 C C . GLY A 1 478 ? -1.277 -0.074 -57.601 1.00 65.12 478 GLY A C 1
ATOM 3752 O O . GLY A 1 478 ? -0.370 -0.426 -56.822 1.00 65.12 478 GLY A O 1
#